Protein AF-F8CLS7-F1 (afdb_monomer)

Sequence (405 aa):
MTRTSPFHPEDAATSAAALHPLRDLAEKLGRELRFEDLRSGAWHARLVTAYVRHHESRRAASVRALHAADTDALIRRASREAALVGASAAGVSTSAAVFTLDTGFVGALAAVPAAGAAMALDTMLRSLIQARMMCDVASAFGLRIDPDDPWDLLHLSALVAGSLSAEDGDREGAGLVGRMLTADSEELERRLGNRLMGEGVLRNILPFAGVLTSSITSWRRTRKLGEASVQYARYRRALDDAFSTVRALDARCVELLIEGAWLLFDADGGLRAEEAVMLTHLLRNSPSAARKRLLERLGEEETPWVERLHEVPEAARDAFLHALEVISAVDLSMSNAEWLLLRKAAAALNRPLRRERVQALVKQFRAQGVVAMAHGDWAEPREERMPPARGNGLDEDVHAAPGAP

Organism: Myxococcus fulvus (strain ATCC BAA-855 / HW-1) (NCBI:txid483219)

Nearest PDB structures (foldseek):
  2h5n-assembly1_C  TM=5.673E-01  e=1.877E-01  Porphyromonas gingivalis

Mean predicted aligned error: 12.18 Å

Solvent-accessible surface area (backbone atoms only — not comparable to full-atom values): 22687 Å² total; per-residue (Å²): 136,84,82,77,75,82,86,55,72,69,60,52,55,54,49,53,63,68,41,46,68,51,47,54,50,42,55,52,48,59,70,72,50,49,72,66,33,62,73,49,3,47,48,47,51,54,51,44,35,54,48,42,40,53,52,61,75,65,58,64,91,75,85,60,80,42,45,47,73,54,50,56,52,45,30,52,51,37,16,50,52,29,20,50,51,24,37,54,57,43,54,54,48,55,54,50,54,55,51,31,69,76,48,44,74,68,33,43,66,57,45,52,60,54,51,50,51,52,49,50,50,44,49,45,42,40,52,49,43,48,45,50,42,46,51,54,40,28,42,31,60,68,49,82,76,51,45,93,58,50,57,67,63,53,52,44,50,26,35,70,72,54,71,49,71,69,68,96,85,54,68,57,44,47,56,43,33,52,45,65,72,69,47,57,62,68,60,52,34,14,52,40,26,37,47,56,50,50,52,51,52,60,53,64,69,46,88,86,62,34,53,68,50,39,16,52,50,37,22,53,52,42,36,53,47,38,55,43,41,50,51,31,35,35,46,53,48,48,48,53,56,33,48,50,58,31,37,74,69,40,61,74,53,48,60,61,46,53,54,48,50,48,55,48,54,41,44,86,73,56,55,50,60,38,54,39,46,49,54,36,50,56,42,70,76,38,59,72,72,56,33,53,55,49,60,75,50,52,85,57,68,69,63,72,55,43,62,53,40,62,75,50,52,79,92,38,35,67,47,46,51,48,30,52,43,47,61,54,19,68,75,63,54,71,55,72,51,37,51,53,52,51,52,50,44,24,56,47,50,73,44,93,81,56,71,66,58,37,52,49,48,21,50,36,35,68,63,47,46,41,74,77,79,75,84,79,80,89,73,76,78,81,74,76,82,71,77,82,81,83,81,79,83,77,88,80,90,81,90,82,85,84,81,86,134

Radius of gyration: 29.49 Å; Cα contacts (8 Å, |Δi|>4): 423; chains: 1; bounding box: 58×65×138 Å

Foldseek 3Di:
DDDDDDDDVVLVVVLVVVLVVLLVLLVVLLVVDDPVCLQQLVSLVVLLLVLLVVLVVPDDPDLDQAWPVVLVVLLQSLLQSLLVLLQVLQVLLVVLVVQCVVPDPVSVVVSVVVNLSSLSSSLSSNSSSLSVSLSVLLSNLVHRQDSVPNLLLLLLLCVLLVVQAQDPDDLRLLVSLVCSLVPPSSNSSSSSSNSSSVVSVVQSVPNPPGNVVSSVVSSVSSSSSSVLSLLLSLLCSLLVVLLVLLVVVPVVCLLLLLLLLLCLQCLVPDHDSSSSSSSSVSLNPDDPVSSVVSSVCRPPDLVVSLQCLLVRDLVNLVSSLVSLLSSQLSVLDHDPRSVVSSVSNCVSSVHDDDPVVSNVSSVCCNTRVYPDPPPDPPDDDPPPPDDDDDDDDDDDDDDDDDDDD

Structure (mmCIF, N/CA/C/O backbone):
data_AF-F8CLS7-F1
#
_entry.id   AF-F8CLS7-F1
#
loop_
_atom_site.group_PDB
_atom_site.id
_atom_site.type_symbol
_atom_site.label_atom_id
_atom_site.label_alt_id
_atom_site.label_comp_id
_atom_site.label_asym_id
_atom_site.label_entity_id
_atom_site.label_seq_id
_atom_site.pdbx_PDB_ins_code
_atom_site.Cartn_x
_atom_site.Cartn_y
_atom_site.Cartn_z
_atom_site.occupancy
_atom_site.B_iso_or_equiv
_atom_site.auth_seq_id
_atom_site.auth_comp_id
_atom_site.auth_asym_id
_atom_site.auth_atom_id
_atom_site.pdbx_PDB_model_num
ATOM 1 N N . MET A 1 1 ? -16.552 27.453 3.491 1.00 29.59 1 MET A N 1
ATOM 2 C CA . MET A 1 1 ? -17.742 27.010 4.252 1.00 29.59 1 MET A CA 1
ATOM 3 C C . MET A 1 1 ? -18.315 25.769 3.579 1.00 29.59 1 MET A C 1
ATOM 5 O O . MET A 1 1 ? -19.007 25.887 2.578 1.00 29.59 1 MET A O 1
ATOM 9 N N . THR A 1 2 ? -17.954 24.574 4.044 1.00 33.25 2 THR A N 1
ATOM 10 C CA . THR A 1 2 ? -18.451 23.302 3.499 1.00 33.25 2 THR A CA 1
ATOM 11 C C . THR A 1 2 ? -19.786 22.948 4.152 1.00 33.25 2 THR A C 1
ATOM 13 O O . THR A 1 2 ? -19.868 22.753 5.361 1.00 33.25 2 THR A O 1
ATOM 16 N N . ARG A 1 3 ? -20.844 22.905 3.338 1.00 27.98 3 ARG A N 1
ATOM 17 C CA . ARG A 1 3 ? -22.209 22.513 3.712 1.00 27.98 3 ARG A CA 1
ATOM 18 C C . ARG A 1 3 ? -22.198 21.030 4.113 1.00 27.98 3 ARG A C 1
ATOM 20 O O . ARG A 1 3 ? -22.124 20.158 3.251 1.00 27.98 3 ARG A O 1
ATOM 27 N N . THR A 1 4 ? -22.233 20.729 5.406 1.00 34.50 4 THR A N 1
ATOM 28 C CA . THR A 1 4 ? -22.553 19.385 5.899 1.00 34.50 4 THR A CA 1
ATOM 29 C C . THR A 1 4 ? -24.012 19.100 5.549 1.00 34.50 4 THR A C 1
ATOM 31 O O . THR A 1 4 ? -24.908 19.756 6.075 1.00 34.50 4 THR A O 1
ATOM 34 N N . SER A 1 5 ? -24.257 18.182 4.606 1.00 37.06 5 SER A N 1
ATOM 35 C CA . SER A 1 5 ? -25.622 17.717 4.320 1.00 37.06 5 SER A CA 1
ATOM 36 C C . SER A 1 5 ? -26.227 17.080 5.576 1.00 37.06 5 SER A C 1
ATOM 38 O O . SER A 1 5 ? -25.505 16.372 6.285 1.00 37.06 5 SER A O 1
ATOM 40 N N . PRO A 1 6 ? -27.516 17.327 5.866 1.00 39.22 6 PRO A N 1
ATOM 41 C CA . PRO A 1 6 ? -28.187 16.748 7.020 1.00 39.22 6 PRO A CA 1
ATOM 42 C C . PRO A 1 6 ? -28.269 15.224 6.874 1.00 39.22 6 PRO A C 1
ATOM 44 O O . PRO A 1 6 ? -28.527 14.692 5.798 1.00 39.22 6 PRO A O 1
ATOM 47 N N . PHE A 1 7 ? -27.990 14.537 7.975 1.00 44.88 7 PHE A N 1
ATOM 48 C CA . PHE A 1 7 ? -27.962 13.085 8.090 1.00 44.88 7 PHE A CA 1
ATOM 49 C C . PHE A 1 7 ? -29.397 12.530 7.993 1.00 44.88 7 PHE A C 1
ATOM 51 O O . PHE A 1 7 ? -30.227 12.859 8.839 1.00 44.88 7 PHE A O 1
ATOM 58 N N . HIS A 1 8 ? -29.715 11.739 6.960 1.00 44.75 8 HIS A N 1
ATOM 59 C CA . HIS A 1 8 ? -31.059 11.179 6.762 1.00 44.75 8 HIS A CA 1
ATOM 60 C C . HIS A 1 8 ? -31.256 9.904 7.617 1.00 44.75 8 HIS A C 1
ATOM 62 O O . HIS A 1 8 ? -30.349 9.075 7.691 1.00 44.75 8 HIS A O 1
ATOM 68 N N . PRO A 1 9 ? -32.426 9.689 8.247 1.00 45.16 9 PRO A N 1
ATOM 69 C CA . PRO A 1 9 ? -32.680 8.527 9.113 1.00 45.16 9 PRO A CA 1
ATOM 70 C C . PRO A 1 9 ? -32.586 7.158 8.410 1.00 45.16 9 PRO A C 1
ATOM 72 O O . PRO A 1 9 ? -32.221 6.171 9.048 1.00 45.16 9 PRO A O 1
ATOM 75 N N . GLU A 1 10 ? -32.842 7.080 7.102 1.00 48.84 10 GLU A N 1
ATOM 76 C CA . GLU A 1 10 ? -32.701 5.838 6.317 1.00 48.84 10 GLU A CA 1
ATOM 77 C C . GLU A 1 10 ? -31.232 5.402 6.146 1.00 48.84 10 GLU A C 1
ATOM 79 O O . GLU A 1 10 ? -30.917 4.205 6.177 1.00 48.84 10 GLU A O 1
ATOM 84 N N . ASP A 1 11 ? -30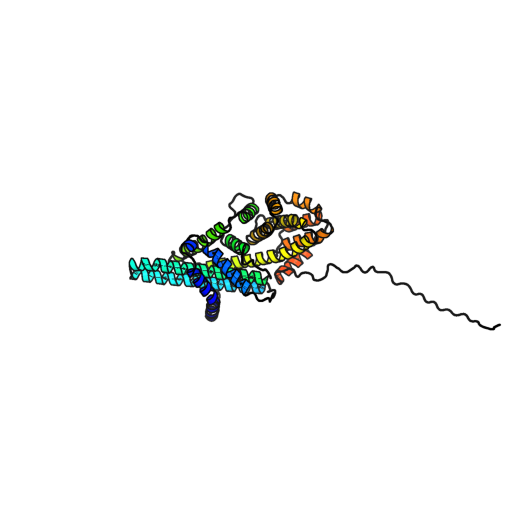.305 6.366 6.070 1.00 52.47 11 ASP A N 1
ATOM 85 C CA . ASP A 1 11 ? -28.862 6.099 6.033 1.00 52.47 11 ASP A CA 1
ATOM 86 C C . ASP A 1 11 ? -28.371 5.507 7.366 1.00 52.47 11 ASP A C 1
ATOM 88 O O . ASP A 1 11 ? -27.455 4.677 7.392 1.00 52.47 11 ASP A O 1
ATOM 92 N N . ALA A 1 12 ? -28.999 5.899 8.480 1.00 54.16 12 ALA A N 1
ATOM 93 C CA . ALA A 1 12 ? -28.678 5.408 9.817 1.00 54.16 12 ALA A CA 1
ATOM 94 C C . ALA A 1 12 ? -29.061 3.929 9.989 1.00 54.16 12 ALA A C 1
ATOM 96 O O . ALA A 1 12 ? -28.253 3.133 10.468 1.00 54.16 12 ALA A O 1
ATOM 97 N N . ALA A 1 13 ? -30.267 3.552 9.551 1.00 54.28 13 ALA A N 1
ATOM 98 C CA . ALA A 1 13 ? -30.769 2.180 9.641 1.00 54.28 13 ALA A CA 1
ATOM 99 C C . ALA A 1 13 ? -29.947 1.205 8.779 1.00 54.28 13 ALA A C 1
ATOM 101 O O . ALA A 1 13 ? -29.557 0.131 9.241 1.00 54.28 13 ALA A O 1
ATOM 102 N N . THR A 1 14 ? -29.601 1.617 7.556 1.00 59.72 14 THR A N 1
ATOM 103 C CA . THR A 1 14 ? -28.758 0.829 6.642 1.00 59.72 14 THR A CA 1
ATOM 104 C C . THR A 1 14 ? -27.340 0.647 7.194 1.00 59.72 14 THR A C 1
ATOM 106 O O . THR A 1 14 ? -26.771 -0.446 7.130 1.00 59.72 14 THR A O 1
ATOM 109 N N . SER A 1 15 ? -26.776 1.698 7.798 1.00 63.31 15 SER A N 1
ATOM 110 C CA . SER A 1 15 ? -25.458 1.637 8.439 1.00 63.31 15 SER A CA 1
ATOM 111 C C . SER A 1 15 ? -25.466 0.731 9.676 1.00 63.31 15 SER A C 1
ATOM 113 O O . SER A 1 15 ? -24.534 -0.044 9.868 1.00 63.31 15 SER A O 1
ATOM 115 N N . ALA A 1 16 ? -26.528 0.757 10.486 1.00 65.00 16 ALA A N 1
ATOM 116 C CA . ALA A 1 16 ? -26.654 -0.105 11.662 1.00 65.00 16 ALA A CA 1
ATOM 117 C C . ALA A 1 16 ? -26.707 -1.599 11.290 1.00 65.00 16 ALA A C 1
ATOM 119 O O . ALA A 1 16 ? -26.004 -2.408 11.896 1.00 65.00 16 ALA A O 1
ATOM 120 N N . ALA A 1 17 ? -27.470 -1.961 10.253 1.00 69.19 17 ALA A N 1
ATOM 121 C CA . ALA A 1 17 ? -27.524 -3.335 9.750 1.00 69.19 17 ALA A CA 1
ATOM 122 C C . ALA A 1 17 ? -26.163 -3.807 9.202 1.00 69.19 17 ALA A C 1
ATOM 124 O O . ALA A 1 17 ? -25.747 -4.937 9.453 1.00 69.19 17 ALA A O 1
ATOM 125 N N . ALA A 1 18 ? -25.432 -2.928 8.508 1.00 71.94 18 ALA A N 1
ATOM 126 C CA . ALA A 1 18 ? -24.097 -3.224 7.990 1.00 71.94 18 ALA A CA 1
ATOM 127 C C . ALA A 1 18 ? -23.032 -3.423 9.081 1.00 71.94 18 ALA A C 1
ATOM 129 O O . ALA A 1 18 ? -22.062 -4.150 8.864 1.00 71.94 18 ALA A O 1
ATOM 130 N N . LEU A 1 19 ? -23.199 -2.778 10.238 1.00 79.06 19 LEU A N 1
ATOM 131 C CA . LEU A 1 19 ? -22.275 -2.882 11.364 1.00 79.06 19 LEU A CA 1
ATOM 132 C C . LEU A 1 19 ? -22.518 -4.123 12.226 1.00 79.06 19 LEU A C 1
ATOM 134 O O . LEU A 1 19 ? -21.604 -4.521 12.942 1.00 79.06 19 LEU A O 1
ATOM 138 N N . HIS A 1 20 ? -23.690 -4.763 12.145 1.00 79.31 20 HIS A N 1
ATOM 139 C CA . HIS A 1 20 ? -24.026 -5.924 12.978 1.00 79.31 20 HIS A CA 1
ATOM 140 C C . HIS A 1 20 ? -22.986 -7.057 12.893 1.00 79.31 20 HIS A C 1
ATOM 142 O O . HIS A 1 20 ? -22.510 -7.487 13.942 1.00 79.31 20 HIS A O 1
ATOM 148 N N . PRO A 1 21 ? -22.522 -7.498 11.703 1.00 81.31 21 PRO A N 1
ATOM 149 C CA . PRO A 1 21 ? -21.512 -8.555 11.626 1.00 81.31 21 PRO A CA 1
ATOM 150 C C . PRO A 1 21 ? -20.154 -8.131 12.202 1.00 81.31 21 PRO A C 1
ATOM 152 O O . PRO A 1 21 ? -19.439 -8.954 12.770 1.00 81.31 21 PRO A O 1
ATOM 155 N N . LEU A 1 22 ? -19.789 -6.849 12.060 1.00 81.69 22 LEU A N 1
ATOM 156 C CA . LEU A 1 22 ? -18.549 -6.311 12.629 1.00 81.69 22 LEU A CA 1
ATOM 157 C C . LEU A 1 22 ? -18.644 -6.205 14.149 1.00 81.69 22 LEU A C 1
ATOM 159 O O . LEU A 1 22 ? -17.682 -6.512 14.845 1.00 81.69 22 LEU A O 1
ATOM 163 N N . ARG A 1 23 ? -19.810 -5.817 14.665 1.00 82.56 23 ARG A N 1
ATOM 164 C CA . ARG A 1 23 ? -20.089 -5.780 16.096 1.00 82.56 23 ARG A CA 1
ATOM 165 C C . ARG A 1 23 ? -20.021 -7.176 16.701 1.00 82.56 23 ARG A C 1
ATOM 167 O O . ARG A 1 23 ? -19.316 -7.351 17.686 1.00 82.56 23 ARG A O 1
ATOM 174 N N . ASP A 1 24 ? -20.648 -8.170 16.077 1.00 82.25 24 ASP A N 1
ATOM 175 C CA . ASP A 1 24 ? -20.566 -9.562 16.533 1.00 82.25 24 ASP A CA 1
ATOM 176 C C . ASP A 1 24 ? -19.117 -10.062 16.562 1.00 82.25 24 ASP A C 1
ATOM 178 O O . ASP A 1 24 ? -18.719 -10.765 17.490 1.00 82.25 24 ASP A O 1
ATOM 182 N N . LEU A 1 25 ? -18.315 -9.706 15.551 1.00 80.19 25 LEU A N 1
ATOM 183 C CA . LEU A 1 25 ? -16.897 -10.059 15.500 1.00 80.19 25 LEU A CA 1
ATOM 184 C C . LEU A 1 25 ? -16.101 -9.360 16.610 1.00 80.19 25 LEU A C 1
ATOM 186 O O . LEU A 1 25 ? -15.316 -10.017 17.288 1.00 80.19 25 LEU A O 1
ATOM 190 N N . ALA A 1 26 ? -16.333 -8.064 16.831 1.00 82.00 26 ALA A N 1
ATOM 191 C CA . ALA A 1 26 ? -15.703 -7.306 17.908 1.00 82.00 26 ALA A CA 1
ATOM 192 C C . ALA A 1 26 ? -16.087 -7.854 19.292 1.00 82.00 26 ALA A C 1
ATOM 194 O O . ALA A 1 26 ? -15.228 -7.993 20.153 1.00 82.00 26 ALA A O 1
ATOM 195 N N . GLU A 1 27 ? -17.350 -8.227 19.503 1.00 81.69 27 GLU A N 1
ATOM 196 C CA . GLU A 1 27 ? -17.834 -8.804 20.761 1.00 81.69 27 GLU A CA 1
ATOM 197 C C . GLU A 1 27 ? -17.327 -10.233 20.992 1.00 81.69 27 GLU A C 1
ATOM 199 O O . GLU A 1 27 ? -17.084 -10.624 22.135 1.00 81.69 27 GLU A O 1
ATOM 204 N N . LYS A 1 28 ? -17.178 -11.042 19.935 1.00 82.19 28 LYS A N 1
ATOM 205 C CA . LYS A 1 28 ? -16.541 -12.366 20.027 1.00 82.19 28 LYS A CA 1
ATOM 206 C C . LYS A 1 28 ? -15.068 -12.225 20.384 1.00 82.19 28 LYS A C 1
ATOM 208 O O . LYS A 1 28 ? -14.627 -12.819 21.362 1.00 82.19 28 LYS A O 1
ATOM 213 N N . LEU A 1 29 ? -14.338 -11.376 19.661 1.00 76.56 29 LEU A N 1
ATOM 214 C CA . LEU A 1 29 ? -12.919 -11.169 19.923 1.00 76.56 29 LEU A CA 1
ATOM 215 C C . LEU A 1 29 ? -12.690 -10.511 21.290 1.00 76.56 29 LEU A C 1
ATOM 217 O O . LEU A 1 29 ? -11.795 -10.915 22.016 1.00 76.56 29 LEU A O 1
ATOM 221 N N . GLY A 1 30 ? -13.537 -9.563 21.696 1.00 75.88 30 GLY A N 1
ATOM 222 C CA . GLY A 1 30 ? -13.489 -8.942 23.020 1.00 75.88 30 GLY A CA 1
ATOM 223 C C . GLY A 1 30 ? -13.691 -9.935 24.171 1.00 75.88 30 GLY A C 1
ATOM 224 O O . GLY A 1 30 ? -13.138 -9.727 25.245 1.00 75.88 30 GLY A O 1
ATOM 225 N N . ARG A 1 31 ? -14.428 -11.033 23.946 1.00 78.69 31 ARG A N 1
ATOM 226 C CA . ARG A 1 31 ? -14.569 -12.139 24.911 1.00 78.69 31 ARG A CA 1
ATOM 227 C C . ARG A 1 31 ? -13.357 -13.072 24.944 1.00 78.69 31 ARG A C 1
ATOM 229 O O . ARG A 1 31 ? -13.105 -13.691 25.972 1.00 78.69 31 ARG A O 1
ATOM 236 N N . GLU A 1 32 ? -12.634 -13.190 23.834 1.00 76.88 32 GLU A N 1
ATOM 237 C CA . GLU A 1 32 ? -11.440 -14.037 23.703 1.00 76.88 32 GLU A CA 1
ATOM 238 C C . GLU A 1 32 ? -10.139 -13.319 24.100 1.00 76.88 32 GLU A C 1
ATOM 240 O O . GLU A 1 32 ? -9.154 -13.967 24.459 1.00 76.88 32 GLU A O 1
ATOM 245 N N . LEU A 1 33 ? -10.116 -11.987 24.024 1.00 71.69 33 LEU A N 1
ATOM 246 C CA . LEU A 1 33 ? -8.969 -11.163 24.388 1.00 71.69 33 LEU A CA 1
ATOM 247 C C . LEU A 1 33 ? -8.811 -11.101 25.906 1.00 71.69 33 LEU A C 1
ATOM 249 O O . LEU A 1 33 ? -9.742 -10.774 26.643 1.00 71.69 33 LEU A O 1
ATOM 253 N N . ARG A 1 34 ? -7.592 -11.360 26.381 1.00 74.19 34 ARG A N 1
ATOM 254 C CA . ARG A 1 34 ? -7.255 -11.152 27.790 1.00 74.19 34 ARG A CA 1
ATOM 255 C C . ARG A 1 34 ? -7.067 -9.662 28.057 1.00 74.19 34 ARG A C 1
ATOM 257 O O . ARG A 1 34 ? -6.680 -8.898 27.173 1.00 74.19 34 ARG A O 1
ATOM 264 N N . PHE A 1 35 ? -7.247 -9.244 29.308 1.00 69.69 35 PHE A N 1
ATOM 265 C CA . PHE A 1 35 ? -6.921 -7.874 29.724 1.00 69.69 35 PHE A CA 1
ATOM 266 C C . PHE A 1 35 ? -5.452 -7.511 29.418 1.00 69.69 35 PHE A C 1
ATOM 268 O O . PHE A 1 35 ? -5.134 -6.370 29.088 1.00 69.69 35 PHE A O 1
ATOM 275 N N . GLU A 1 36 ? -4.559 -8.503 29.444 1.00 70.69 36 GLU A N 1
ATOM 276 C CA . GLU A 1 36 ? -3.154 -8.376 29.040 1.00 70.69 36 GLU A CA 1
ATOM 277 C C . GLU A 1 36 ? -2.982 -8.031 27.550 1.00 70.69 36 GLU A C 1
ATOM 279 O O . GLU A 1 36 ? -2.102 -7.240 27.208 1.00 70.69 36 GLU A O 1
ATOM 284 N N . ASP A 1 37 ? -3.836 -8.553 26.664 1.00 72.88 37 ASP A N 1
ATOM 285 C CA . ASP A 1 37 ? -3.813 -8.261 25.222 1.00 72.88 37 ASP A CA 1
ATOM 286 C C . ASP A 1 37 ? -4.276 -6.825 24.934 1.00 72.88 37 ASP A C 1
ATOM 288 O O . ASP A 1 37 ? -3.726 -6.132 24.075 1.00 72.88 37 ASP A O 1
ATOM 292 N N . LEU A 1 38 ? -5.268 -6.354 25.698 1.00 73.62 38 LEU A N 1
ATOM 293 C CA . LEU A 1 38 ? -5.745 -4.971 25.647 1.00 73.62 38 LEU A CA 1
ATOM 294 C C . LEU A 1 38 ? -4.673 -3.995 26.130 1.00 73.62 38 LEU A C 1
ATOM 296 O O . LEU A 1 38 ? -4.402 -3.001 25.461 1.00 73.62 38 LEU A O 1
ATOM 300 N N . ARG A 1 39 ? -4.036 -4.303 27.267 1.00 73.56 39 ARG A N 1
ATOM 301 C CA . ARG A 1 39 ? -2.974 -3.474 27.857 1.00 73.56 39 ARG A CA 1
ATOM 302 C C . ARG A 1 39 ? -1.704 -3.458 27.013 1.00 73.56 39 ARG A C 1
ATOM 304 O O . ARG A 1 39 ? -0.942 -2.500 27.074 1.00 73.56 39 ARG A O 1
ATOM 311 N N . SER A 1 40 ? -1.436 -4.546 26.300 1.00 77.00 40 SER A N 1
ATOM 312 C CA . SER A 1 40 ? -0.236 -4.669 25.484 1.00 77.00 40 SER A CA 1
ATOM 313 C C . SER A 1 40 ? -0.381 -4.095 24.081 1.00 77.00 40 SER A C 1
ATOM 315 O O . SER A 1 40 ? 0.643 -3.811 23.469 1.00 77.00 40 SER A O 1
ATOM 317 N N . GLY A 1 41 ? -1.607 -3.924 23.580 1.00 80.25 41 GLY A N 1
ATOM 318 C CA . GLY A 1 41 ? -1.879 -3.396 22.243 1.00 80.25 41 GLY A CA 1
ATOM 319 C C . GLY A 1 41 ? -1.916 -4.461 21.144 1.00 80.25 41 GLY A C 1
ATOM 320 O O . GLY A 1 41 ? -2.311 -4.158 20.021 1.00 80.25 41 GLY A O 1
ATOM 321 N N . ALA A 1 42 ? -1.598 -5.721 21.463 1.00 83.81 42 ALA A N 1
ATOM 322 C CA . ALA A 1 42 ? -1.617 -6.838 20.511 1.00 83.81 42 ALA A CA 1
ATOM 323 C C . ALA A 1 42 ? -3.022 -7.126 19.938 1.00 83.81 42 ALA A C 1
ATOM 325 O O . ALA A 1 42 ? -3.169 -7.774 18.900 1.00 83.81 42 ALA A O 1
ATOM 326 N N . TRP A 1 43 ? -4.072 -6.620 20.596 1.00 85.88 43 TRP A N 1
ATOM 327 C CA . TRP A 1 43 ? -5.459 -6.753 20.153 1.00 85.88 43 TRP A CA 1
ATOM 328 C C . TRP A 1 43 ? -5.687 -6.238 18.721 1.00 85.88 43 TRP A C 1
ATOM 330 O O . TRP A 1 43 ? -6.484 -6.829 17.995 1.00 85.88 43 TRP A O 1
ATOM 340 N N . HIS A 1 44 ? -4.997 -5.167 18.302 1.00 87.81 44 HIS A N 1
ATOM 341 C CA . HIS A 1 44 ? -5.243 -4.528 17.006 1.00 87.81 44 HIS A CA 1
ATOM 342 C C . HIS A 1 44 ? -4.832 -5.432 15.843 1.00 87.81 44 HIS A C 1
ATOM 344 O O . HIS A 1 44 ? -5.634 -5.688 14.947 1.00 87.81 44 HIS A O 1
ATOM 350 N N . ALA A 1 45 ? -3.608 -5.959 15.879 1.00 86.75 45 ALA A N 1
ATOM 351 C CA . ALA A 1 45 ? -3.126 -6.867 14.847 1.00 86.75 45 ALA A CA 1
ATOM 352 C C . ALA A 1 45 ? -3.956 -8.144 14.782 1.00 86.75 45 ALA A C 1
ATOM 354 O O . ALA A 1 45 ? -4.421 -8.514 13.709 1.00 86.75 45 ALA A O 1
ATOM 355 N N . ARG A 1 46 ? -4.267 -8.753 15.936 1.00 87.31 46 ARG A N 1
ATOM 356 C CA . ARG A 1 46 ? -5.139 -9.938 16.000 1.00 87.31 46 ARG A CA 1
ATOM 357 C C . ARG A 1 46 ? -6.502 -9.687 15.359 1.00 87.31 46 ARG A C 1
ATOM 359 O O . ARG A 1 46 ? -7.003 -10.546 14.637 1.00 87.31 46 ARG A O 1
ATOM 366 N N . LEU A 1 47 ? -7.088 -8.517 15.606 1.00 88.00 47 LEU A N 1
ATOM 367 C CA . LEU A 1 47 ? -8.373 -8.114 15.044 1.00 88.00 47 LEU A CA 1
ATOM 368 C C . LEU A 1 47 ? -8.304 -7.940 13.521 1.00 88.00 47 LEU A C 1
ATOM 370 O O . LEU A 1 47 ? -9.169 -8.457 12.814 1.00 88.00 47 LEU A O 1
ATOM 374 N N . VAL A 1 48 ? -7.272 -7.258 13.016 1.00 88.38 48 VAL A N 1
ATOM 375 C CA . VAL A 1 48 ? -7.050 -7.083 11.573 1.00 88.38 48 VAL A CA 1
ATOM 376 C C . VAL A 1 48 ? -6.818 -8.437 10.902 1.00 88.38 48 VAL A C 1
ATOM 378 O O . VAL A 1 48 ? -7.526 -8.757 9.953 1.00 88.38 48 VAL A O 1
ATOM 381 N N . THR A 1 49 ? -5.921 -9.276 11.423 1.00 89.88 49 THR A N 1
ATOM 382 C CA . THR A 1 49 ? -5.630 -10.614 10.882 1.00 89.88 49 THR A CA 1
ATOM 383 C C . THR A 1 49 ? -6.870 -11.508 10.868 1.00 89.88 49 THR A C 1
ATOM 385 O O . THR A 1 49 ? -7.166 -12.151 9.860 1.00 89.88 49 THR A O 1
ATOM 388 N N . ALA A 1 50 ? -7.654 -11.521 11.953 1.00 87.56 50 ALA A N 1
ATOM 389 C CA . ALA A 1 50 ? -8.909 -12.271 12.007 1.00 87.56 50 ALA A CA 1
ATOM 390 C C . ALA A 1 50 ? -9.909 -11.786 10.945 1.00 87.56 50 ALA A C 1
ATOM 392 O O . ALA A 1 50 ? -10.574 -12.601 10.300 1.00 87.56 50 ALA A O 1
ATOM 393 N N . TYR A 1 51 ? -9.992 -10.471 10.733 1.00 88.81 51 TYR A N 1
ATOM 394 C CA . TYR A 1 51 ? -10.856 -9.899 9.710 1.00 88.81 51 TYR A CA 1
ATOM 395 C C . TYR A 1 51 ? -10.380 -10.222 8.287 1.00 88.81 51 TYR A C 1
ATOM 397 O O . TYR A 1 51 ? -11.197 -10.609 7.457 1.00 88.81 51 TYR A O 1
ATOM 405 N N . VAL A 1 52 ? -9.080 -10.117 7.999 1.00 88.81 52 VAL A N 1
ATOM 406 C CA . VAL A 1 52 ? -8.518 -10.446 6.677 1.00 88.81 52 VAL A CA 1
ATOM 407 C C . VAL A 1 52 ? -8.766 -11.918 6.345 1.00 88.81 52 VAL A C 1
ATOM 409 O O . VAL A 1 52 ? -9.295 -12.216 5.277 1.00 88.81 52 VAL A O 1
ATOM 412 N N . ARG A 1 53 ? -8.501 -12.839 7.285 1.00 88.44 53 ARG A N 1
ATOM 413 C CA . ARG A 1 53 ? -8.844 -14.270 7.143 1.00 88.44 53 ARG A CA 1
ATOM 414 C C . ARG A 1 53 ? -10.315 -14.472 6.808 1.00 88.44 53 ARG A C 1
ATOM 416 O O . ARG A 1 53 ? -10.668 -15.231 5.907 1.00 88.44 53 ARG A O 1
ATOM 423 N N . HIS A 1 54 ? -11.182 -13.776 7.533 1.00 86.44 54 HIS A N 1
ATOM 424 C CA . HIS A 1 54 ? -12.616 -13.836 7.316 1.00 86.44 54 HIS A CA 1
ATOM 425 C C . HIS A 1 54 ? -13.027 -13.314 5.931 1.00 86.44 54 HIS A C 1
ATOM 427 O O . HIS A 1 54 ? -13.847 -13.945 5.261 1.00 86.44 54 HIS A O 1
ATOM 433 N N . HIS A 1 55 ? -12.451 -12.195 5.494 1.00 85.50 55 HIS A N 1
ATOM 434 C CA . HIS A 1 55 ? -12.706 -11.579 4.194 1.00 85.50 55 HIS A CA 1
ATOM 435 C C . HIS A 1 55 ? -12.250 -12.483 3.044 1.00 85.50 55 HIS A C 1
ATOM 437 O O . HIS A 1 55 ? -13.068 -12.845 2.198 1.00 85.50 55 HIS A O 1
ATOM 443 N N . GLU A 1 56 ? -11.003 -12.956 3.080 1.00 85.19 56 GLU A N 1
ATOM 444 C CA . GLU A 1 56 ? -10.439 -13.835 2.049 1.00 85.19 56 GLU A CA 1
ATOM 445 C C . GLU A 1 56 ? -11.180 -15.181 1.972 1.00 85.19 56 GLU A C 1
ATOM 447 O O . GLU A 1 56 ? -11.426 -15.679 0.876 1.00 85.19 56 GLU A O 1
ATOM 452 N N . SER A 1 57 ? -11.652 -15.738 3.099 1.00 83.44 57 SER A N 1
ATOM 453 C CA . SER A 1 57 ? -12.464 -16.973 3.094 1.00 83.44 57 SER A CA 1
ATOM 454 C C . SER A 1 57 ? -13.816 -16.827 2.383 1.00 83.44 57 SER A C 1
ATOM 456 O O . SER A 1 57 ? -14.382 -17.807 1.898 1.00 83.44 57 SER A O 1
ATOM 458 N N . ARG A 1 58 ? -14.354 -15.603 2.332 1.00 78.00 58 ARG A N 1
ATOM 459 C CA . ARG A 1 58 ? -15.651 -15.273 1.721 1.00 78.00 58 ARG A CA 1
ATOM 460 C C . ARG A 1 58 ? -15.521 -14.678 0.333 1.00 78.00 58 ARG A C 1
ATOM 462 O O . ARG A 1 58 ? -16.536 -14.404 -0.312 1.00 78.00 58 ARG A O 1
ATOM 469 N N . ARG A 1 59 ? -14.293 -14.477 -0.133 1.00 70.31 59 ARG A N 1
ATOM 470 C CA . ARG A 1 59 ? -14.016 -13.963 -1.461 1.00 70.31 59 ARG A CA 1
ATOM 471 C C . ARG A 1 59 ? -14.408 -15.018 -2.495 1.00 70.31 59 ARG A C 1
ATOM 473 O O . ARG A 1 59 ? -13.627 -15.893 -2.854 1.00 70.31 59 ARG A O 1
ATOM 480 N N . ALA A 1 60 ? -15.651 -14.944 -2.970 1.00 54.28 60 ALA A N 1
ATOM 481 C CA . ALA A 1 60 ? -16.087 -15.685 -4.146 1.00 54.28 60 ALA A CA 1
ATOM 482 C C . ALA A 1 60 ? -15.228 -15.258 -5.349 1.00 54.28 60 ALA A C 1
ATOM 484 O O . ALA A 1 60 ? -14.857 -14.090 -5.461 1.00 54.28 60 ALA A O 1
ATOM 485 N N . ALA A 1 61 ? -14.927 -16.192 -6.252 1.00 47.16 61 ALA A N 1
ATOM 486 C CA . ALA A 1 61 ? -14.022 -16.044 -7.400 1.00 47.16 61 ALA A CA 1
ATOM 487 C C . ALA A 1 61 ? -14.397 -14.952 -8.438 1.00 47.16 61 ALA A C 1
ATOM 489 O O . ALA A 1 61 ? -13.860 -14.936 -9.544 1.00 47.16 61 ALA A O 1
ATOM 490 N N . SER A 1 62 ? -15.306 -14.026 -8.127 1.00 43.84 62 SER A N 1
ATOM 491 C CA . SER A 1 62 ? -15.650 -12.904 -8.994 1.00 43.84 62 SER A CA 1
ATOM 492 C C . SER A 1 62 ? -14.624 -11.780 -8.848 1.00 43.84 62 SER A C 1
ATOM 494 O O . SER A 1 62 ? -14.798 -10.837 -8.073 1.00 43.84 62 SER A O 1
ATOM 496 N N . VAL A 1 63 ? -13.553 -11.869 -9.634 1.00 48.19 63 VAL A N 1
ATOM 497 C CA . VAL A 1 63 ? -12.686 -10.730 -9.944 1.00 48.19 63 VAL A CA 1
ATOM 498 C C . VAL A 1 63 ? -13.476 -9.799 -10.859 1.00 48.19 63 VAL A C 1
ATOM 500 O O . VAL A 1 63 ? -13.420 -9.902 -12.081 1.00 48.19 63 VAL A O 1
ATOM 503 N N . ARG A 1 64 ? -14.277 -8.910 -10.277 1.00 49.53 64 ARG A N 1
ATOM 504 C CA . ARG A 1 64 ? -14.820 -7.776 -11.018 1.00 49.53 64 ARG A CA 1
ATOM 505 C C . ARG A 1 64 ? -13.947 -6.579 -10.682 1.00 49.53 64 ARG A C 1
ATOM 507 O O . ARG A 1 64 ? -14.004 -6.086 -9.561 1.00 49.53 64 ARG A O 1
ATOM 514 N N . ALA A 1 65 ? -13.111 -6.172 -11.637 1.00 51.41 65 ALA A N 1
ATOM 515 C CA . ALA A 1 65 ? -12.350 -4.934 -11.542 1.00 51.41 65 ALA A CA 1
ATOM 516 C C . ALA A 1 65 ? -13.347 -3.792 -11.307 1.00 51.41 65 ALA A C 1
ATOM 518 O O . ALA A 1 65 ? -14.225 -3.548 -12.137 1.00 51.41 65 ALA A O 1
ATOM 519 N N . LEU A 1 66 ? -13.277 -3.179 -10.131 1.00 54.94 66 LEU A N 1
ATOM 520 C CA . LEU A 1 66 ? -14.129 -2.054 -9.773 1.00 54.94 66 LEU A CA 1
ATOM 521 C C . LEU A 1 66 ? -13.415 -0.766 -10.187 1.00 54.94 66 LEU A C 1
ATOM 523 O O . LEU A 1 66 ? -12.193 -0.651 -10.088 1.00 54.94 66 LEU A O 1
ATOM 527 N N . HIS A 1 67 ? -14.180 0.193 -10.698 1.00 59.94 67 HIS A N 1
ATOM 528 C CA . HIS A 1 67 ? -13.654 1.462 -11.184 1.00 59.94 67 HIS A CA 1
ATOM 529 C C . HIS A 1 67 ? -13.193 2.340 -10.012 1.00 59.94 67 HIS A C 1
ATOM 531 O O . HIS A 1 67 ? -13.668 2.203 -8.886 1.00 59.94 67 HIS A O 1
ATOM 537 N N . ALA A 1 68 ? -12.334 3.332 -10.272 1.00 58.34 68 ALA A N 1
ATOM 538 C CA . ALA A 1 68 ? -11.905 4.294 -9.249 1.00 58.34 68 ALA A CA 1
ATOM 539 C C . ALA A 1 68 ? -13.090 4.972 -8.515 1.00 58.34 68 ALA A C 1
ATOM 541 O O . ALA A 1 68 ? -13.004 5.236 -7.316 1.00 58.34 68 ALA A O 1
ATOM 542 N N . ALA A 1 69 ? -14.224 5.177 -9.200 1.00 61.69 69 ALA A N 1
ATOM 543 C CA . ALA A 1 69 ? -15.464 5.700 -8.615 1.00 61.69 69 ALA A CA 1
ATOM 544 C C . ALA A 1 69 ? -16.044 4.817 -7.488 1.00 61.69 69 ALA A C 1
ATOM 546 O O . ALA A 1 69 ? -16.645 5.338 -6.544 1.00 61.69 69 ALA A O 1
ATOM 547 N N . ASP A 1 70 ? -15.823 3.503 -7.546 1.00 78.44 70 ASP A N 1
ATOM 548 C CA . ASP A 1 70 ? -16.308 2.555 -6.544 1.00 78.44 70 ASP A CA 1
ATOM 549 C C . ASP A 1 70 ? -15.502 2.678 -5.240 1.00 78.44 70 ASP A C 1
ATOM 551 O O . ASP A 1 70 ? -16.062 2.595 -4.145 1.00 78.44 70 ASP A O 1
ATOM 555 N N . THR A 1 71 ? -14.204 2.990 -5.330 1.00 83.75 71 THR A N 1
ATOM 556 C CA . THR A 1 71 ? -13.343 3.157 -4.145 1.00 83.75 71 THR A CA 1
ATOM 557 C C . THR A 1 71 ? -13.703 4.386 -3.307 1.00 83.75 71 THR A C 1
ATOM 559 O O . THR A 1 71 ? -13.726 4.312 -2.081 1.00 83.75 71 THR A O 1
ATOM 562 N N . ASP A 1 72 ? -14.100 5.497 -3.931 1.00 86.25 72 ASP A N 1
ATOM 563 C CA . ASP A 1 72 ? -14.558 6.696 -3.214 1.00 86.25 72 ASP A CA 1
ATOM 564 C C . ASP A 1 72 ? -15.889 6.441 -2.474 1.00 86.25 72 ASP A C 1
ATOM 566 O O . ASP A 1 72 ? -16.107 6.921 -1.357 1.00 86.25 72 ASP A O 1
ATOM 570 N N . ALA A 1 73 ? -16.772 5.604 -3.033 1.00 87.06 73 ALA A N 1
ATOM 571 C CA . ALA A 1 73 ? -17.973 5.156 -2.329 1.00 87.06 73 ALA A CA 1
ATOM 572 C C . ALA A 1 73 ? -17.637 4.296 -1.095 1.00 87.06 73 ALA A C 1
ATOM 574 O O . ALA A 1 73 ? -18.236 4.510 -0.035 1.00 87.06 73 ALA A O 1
ATOM 575 N N . LEU A 1 74 ? -16.653 3.392 -1.200 1.00 89.38 74 LEU A N 1
ATOM 576 C CA . LEU A 1 74 ? -16.157 2.592 -0.072 1.00 89.38 74 LEU A CA 1
ATOM 577 C C . LEU A 1 74 ? -15.589 3.482 1.044 1.00 89.38 74 LEU A C 1
ATOM 579 O O . LEU A 1 74 ? -15.995 3.347 2.201 1.00 89.38 74 LEU A O 1
ATOM 583 N N . ILE A 1 75 ? -14.726 4.444 0.698 1.00 90.25 75 ILE A N 1
ATOM 584 C CA . ILE A 1 75 ? -14.117 5.374 1.663 1.00 90.25 75 ILE A CA 1
ATOM 585 C C . ILE A 1 75 ? -15.187 6.227 2.341 1.00 90.25 75 ILE A C 1
ATOM 587 O O . ILE A 1 75 ? -15.186 6.374 3.567 1.00 90.25 75 ILE A O 1
ATOM 591 N N . ARG A 1 76 ? -16.135 6.787 1.575 1.00 89.12 76 ARG A N 1
ATOM 592 C CA . ARG A 1 76 ? -17.237 7.578 2.142 1.00 89.12 76 ARG A CA 1
ATOM 593 C C . ARG A 1 76 ? -18.082 6.762 3.106 1.00 89.12 76 ARG A C 1
ATOM 595 O O . ARG A 1 76 ? -18.413 7.270 4.176 1.00 89.12 76 ARG A O 1
ATOM 602 N N . ARG A 1 77 ? -18.431 5.527 2.737 1.00 89.94 77 ARG A N 1
ATOM 603 C CA . ARG A 1 77 ? -19.212 4.625 3.588 1.00 89.94 77 ARG A CA 1
ATOM 604 C C . ARG A 1 77 ? -18.474 4.340 4.893 1.00 89.94 77 ARG A C 1
ATOM 606 O O . ARG A 1 77 ? -19.026 4.602 5.957 1.00 89.94 77 ARG A O 1
ATOM 613 N N . ALA A 1 78 ? -17.222 3.899 4.817 1.00 88.81 78 ALA A N 1
ATOM 614 C CA . ALA A 1 78 ? -16.411 3.603 5.995 1.00 88.81 78 ALA A CA 1
ATOM 615 C C . ALA A 1 78 ? -16.214 4.839 6.885 1.00 88.81 78 ALA A C 1
ATOM 617 O O . ALA A 1 78 ? -16.326 4.760 8.104 1.00 88.81 78 ALA A O 1
ATOM 618 N N . SER A 1 79 ? -16.007 6.014 6.285 1.00 88.06 79 SER A N 1
ATOM 619 C CA . SER A 1 79 ? -15.859 7.269 7.030 1.00 88.06 79 SER A CA 1
ATOM 620 C C . SER A 1 79 ? -17.149 7.675 7.752 1.00 88.06 79 SER A C 1
ATOM 622 O O . SER A 1 79 ? -17.085 8.184 8.869 1.00 88.06 79 SER A O 1
ATOM 624 N N . ARG A 1 80 ? -18.323 7.452 7.141 1.00 86.50 80 ARG A N 1
ATOM 625 C CA . ARG A 1 80 ? -19.634 7.678 7.779 1.00 86.50 80 ARG A CA 1
ATOM 626 C C . ARG A 1 80 ? -19.870 6.701 8.926 1.00 86.50 80 ARG A C 1
ATOM 628 O O . ARG A 1 80 ? -20.231 7.133 10.013 1.00 86.50 80 ARG A O 1
ATOM 635 N N . GLU A 1 81 ? -19.615 5.415 8.707 1.00 87.06 81 GLU A N 1
ATOM 636 C CA . GLU A 1 81 ? -19.727 4.389 9.747 1.00 87.06 81 GLU A CA 1
ATOM 637 C C . GLU A 1 81 ? -18.779 4.675 10.925 1.00 87.06 81 GLU A C 1
ATOM 639 O O . GLU A 1 81 ? -19.204 4.664 12.078 1.00 87.06 81 GLU A O 1
ATOM 644 N N . ALA A 1 82 ? -17.523 5.047 10.658 1.00 84.69 82 ALA A N 1
ATOM 645 C CA . ALA A 1 82 ? -16.566 5.431 11.695 1.00 84.69 82 ALA A CA 1
ATOM 646 C C . ALA A 1 82 ? -16.988 6.705 12.447 1.00 84.69 82 ALA A C 1
ATOM 648 O O . ALA A 1 82 ? -16.739 6.818 13.646 1.00 84.69 82 ALA A O 1
ATOM 649 N N . ALA A 1 83 ? -17.640 7.657 11.772 1.00 82.81 83 ALA A N 1
ATOM 650 C CA . ALA A 1 83 ? -18.210 8.838 12.417 1.00 82.81 83 ALA A CA 1
ATOM 651 C C . ALA A 1 83 ? -19.394 8.481 13.330 1.00 82.81 83 ALA A C 1
ATOM 653 O O . ALA A 1 83 ? -19.500 9.047 14.414 1.00 82.81 83 ALA A O 1
ATOM 654 N N . LEU A 1 84 ? -20.240 7.520 12.936 1.00 83.31 84 LEU A N 1
ATOM 655 C CA . LEU A 1 84 ? -21.353 7.034 13.762 1.00 83.31 84 LEU A CA 1
ATOM 656 C C . LEU A 1 84 ? -20.859 6.351 15.038 1.00 83.31 84 LEU A C 1
ATOM 658 O O . LEU A 1 84 ? -21.328 6.682 16.123 1.00 83.31 84 LEU A O 1
ATOM 662 N N . VAL A 1 85 ? -19.856 5.475 14.922 1.00 79.94 85 VAL A N 1
ATOM 663 C CA . VAL A 1 85 ? -19.170 4.874 16.083 1.00 79.94 85 VAL A CA 1
ATOM 664 C C . VAL A 1 85 ? -18.399 5.941 16.884 1.00 79.94 85 VAL A C 1
ATOM 666 O O . VAL A 1 85 ? -18.187 5.839 18.090 1.00 79.94 85 VAL A O 1
ATOM 669 N N . GLY A 1 86 ? -17.969 7.012 16.214 1.00 70.06 86 GLY A N 1
ATOM 670 C CA . GLY A 1 86 ? -17.480 8.266 16.796 1.00 70.06 86 GLY A CA 1
ATOM 671 C C . GLY A 1 86 ? -18.461 8.906 17.777 1.00 70.06 86 GLY A C 1
ATOM 672 O O . GLY A 1 86 ? -18.072 9.299 18.880 1.00 70.06 86 GLY A O 1
ATOM 673 N N . ALA A 1 87 ? -19.719 8.998 17.346 1.00 69.00 87 ALA A N 1
ATOM 674 C CA . ALA A 1 87 ? -20.806 9.667 18.043 1.00 69.00 87 ALA A CA 1
ATOM 675 C C . ALA A 1 87 ? -21.416 8.813 19.167 1.00 69.00 87 ALA A C 1
ATOM 677 O O . ALA A 1 87 ? -21.733 9.360 20.223 1.00 69.00 87 ALA A O 1
ATOM 678 N N . SER A 1 88 ? -21.549 7.491 18.981 1.00 65.94 88 SER A N 1
ATOM 679 C CA . SER A 1 88 ? -22.094 6.580 20.004 1.00 65.94 88 SER A CA 1
ATOM 680 C C . SER A 1 88 ? -21.255 6.567 21.284 1.00 65.94 88 SER A C 1
ATOM 682 O O . SER A 1 88 ? -21.815 6.613 22.380 1.00 65.94 88 SER A O 1
ATOM 684 N N . ALA A 1 89 ? -19.926 6.614 21.144 1.00 55.06 89 ALA A N 1
ATOM 685 C CA . ALA A 1 89 ? -18.976 6.680 22.256 1.00 55.06 89 ALA A CA 1
ATOM 686 C C . ALA A 1 89 ? -19.240 7.868 23.198 1.00 55.06 89 ALA A C 1
ATOM 688 O O . ALA A 1 89 ? -19.165 7.745 24.420 1.00 55.06 89 ALA A O 1
ATOM 689 N N . ALA A 1 90 ? -19.608 9.018 22.624 1.00 49.00 90 ALA A N 1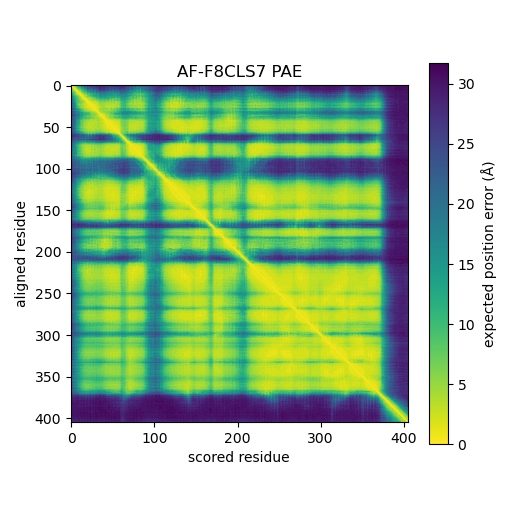
ATOM 690 C CA . ALA A 1 90 ? -19.832 10.248 23.372 1.00 49.00 90 ALA A CA 1
ATOM 691 C C . ALA A 1 90 ? -21.186 10.267 24.116 1.00 49.00 90 ALA A C 1
ATOM 693 O O . ALA A 1 90 ? -21.340 11.000 25.091 1.00 49.00 90 ALA A O 1
ATOM 694 N N . GLY A 1 91 ? -22.160 9.448 23.696 1.00 48.41 91 GLY A N 1
ATOM 695 C CA . GLY A 1 91 ? -23.444 9.299 24.392 1.00 48.41 91 GLY A CA 1
ATOM 696 C C . GLY A 1 91 ? -23.331 8.490 25.689 1.00 48.41 91 GLY A C 1
ATOM 697 O O . GLY A 1 91 ? -23.953 8.838 26.692 1.00 48.41 91 GLY A O 1
ATOM 698 N N . VAL A 1 92 ? -22.480 7.456 25.698 1.00 47.09 92 VAL A N 1
ATOM 699 C CA . VAL A 1 92 ? -22.267 6.579 26.865 1.00 47.09 92 VAL A CA 1
ATOM 700 C C . VAL A 1 92 ? -21.500 7.298 27.982 1.00 47.09 92 VAL A C 1
ATOM 702 O O . VAL A 1 92 ? -21.824 7.131 29.162 1.00 47.09 92 VAL A O 1
ATOM 705 N N . SER A 1 93 ? -20.534 8.160 27.634 1.00 42.25 93 SER A N 1
ATOM 706 C CA . SER A 1 93 ? -19.790 8.971 28.610 1.00 42.25 93 SER A CA 1
ATOM 707 C C . SER A 1 93 ? -20.687 9.940 29.388 1.00 42.25 93 SER A C 1
ATOM 709 O O . SER A 1 93 ? -20.479 10.141 30.584 1.00 42.25 93 SER A O 1
ATOM 711 N N . THR A 1 94 ? -21.722 10.499 28.751 1.00 48.59 94 THR A N 1
ATOM 712 C CA . THR A 1 94 ? -22.652 11.432 29.405 1.00 48.59 94 THR A CA 1
ATOM 713 C C . THR A 1 94 ? -23.599 10.712 30.366 1.00 48.59 94 THR A C 1
ATOM 715 O O . THR A 1 94 ? -23.823 11.201 31.469 1.00 48.59 94 THR A O 1
ATOM 718 N N . SER A 1 95 ? -24.100 9.521 30.020 1.00 40.66 95 SER A N 1
ATOM 719 C CA . SER A 1 95 ? -24.962 8.742 30.922 1.00 40.66 95 SER A CA 1
ATOM 720 C C . SER A 1 95 ? -24.209 8.162 32.124 1.00 40.66 95 SER A C 1
ATOM 722 O O . SER A 1 95 ? -24.741 8.159 33.231 1.00 40.66 95 SER A O 1
ATOM 724 N N . ALA A 1 96 ? -22.963 7.712 31.937 1.00 42.78 96 ALA A N 1
ATOM 725 C CA . ALA A 1 96 ? -22.152 7.162 33.024 1.00 42.78 96 ALA A CA 1
ATOM 726 C C . ALA A 1 96 ? -21.731 8.245 34.030 1.00 42.78 96 ALA A C 1
ATOM 728 O O . ALA A 1 96 ? -21.785 8.009 35.235 1.00 42.78 96 ALA A O 1
ATOM 729 N N . ALA A 1 97 ? -21.381 9.450 33.566 1.00 47.84 97 ALA A N 1
ATOM 730 C CA . ALA A 1 97 ? -21.072 10.582 34.444 1.00 47.84 97 ALA A CA 1
ATOM 731 C C . ALA A 1 97 ? -22.277 10.990 35.313 1.00 47.84 97 ALA A C 1
ATOM 733 O O . ALA A 1 97 ? -22.115 11.237 36.506 1.00 47.84 97 ALA A O 1
ATOM 734 N N . VAL A 1 98 ? -23.486 10.987 34.739 1.00 48.31 98 VAL A N 1
ATOM 735 C CA . VAL A 1 98 ? -24.733 11.273 35.469 1.00 48.31 98 VAL A CA 1
ATOM 736 C C . VAL A 1 98 ? -25.045 10.171 36.488 1.00 48.31 98 VAL A C 1
ATOM 738 O O . VAL A 1 98 ? -25.347 10.475 37.636 1.00 48.31 98 VAL A O 1
ATOM 741 N N . PHE A 1 99 ? -24.875 8.895 36.130 1.00 46.69 99 PHE A N 1
ATOM 742 C CA . PHE A 1 99 ? -25.072 7.782 37.070 1.00 46.69 99 PHE A CA 1
ATOM 743 C C . PHE A 1 99 ? -24.053 7.763 38.218 1.00 46.69 99 PHE A C 1
ATOM 745 O O . PHE A 1 99 ? -24.396 7.396 39.342 1.00 46.69 99 PHE A O 1
ATOM 752 N N . THR A 1 100 ? -22.808 8.166 37.956 1.00 50.53 100 THR A N 1
ATOM 753 C CA . THR A 1 100 ? -21.734 8.194 38.964 1.00 50.53 100 THR A CA 1
ATOM 754 C C . THR A 1 100 ? -21.938 9.319 39.984 1.00 50.53 100 THR A C 1
ATOM 756 O O . THR A 1 100 ? -21.552 9.172 41.143 1.00 50.53 100 THR A O 1
ATOM 759 N N . LEU A 1 101 ? -22.586 10.418 39.581 1.00 49.69 101 LEU A N 1
ATOM 760 C CA . LEU A 1 101 ? -22.984 11.503 40.484 1.00 49.69 101 LEU A CA 1
ATOM 761 C C . LEU A 1 101 ? -24.053 11.057 41.496 1.00 49.69 101 LEU A C 1
ATOM 763 O O . LEU A 1 101 ? -23.975 11.456 42.654 1.00 49.69 101 LEU A O 1
ATOM 767 N N . ASP A 1 102 ? -24.991 10.194 41.090 1.00 48.44 102 ASP A N 1
ATOM 768 C CA . ASP A 1 102 ? -26.108 9.748 41.943 1.00 48.44 102 ASP A CA 1
ATOM 769 C C . ASP A 1 102 ? -25.765 8.580 42.887 1.00 48.44 102 ASP A C 1
ATOM 771 O O . ASP A 1 102 ? -26.416 8.392 43.912 1.00 48.44 102 ASP A O 1
ATOM 775 N N . THR A 1 103 ? -24.749 7.771 42.569 1.00 53.84 103 THR A N 1
ATOM 776 C CA . THR A 1 103 ? -24.480 6.493 43.271 1.00 53.84 103 THR A CA 1
ATOM 777 C C . THR A 1 103 ? -23.216 6.490 44.143 1.00 53.84 103 THR A C 1
ATOM 779 O O . THR A 1 103 ? -22.904 5.488 44.795 1.00 53.84 103 THR A O 1
ATOM 782 N N . GLY A 1 104 ? -22.491 7.610 44.209 1.00 51.66 104 GLY A N 1
ATOM 783 C CA . GLY A 1 104 ? -21.297 7.760 45.047 1.00 51.66 104 GLY A CA 1
ATOM 784 C C . GLY A 1 104 ? -20.130 6.835 44.658 1.00 51.66 104 GLY A C 1
ATOM 785 O O . GLY A 1 104 ? -20.041 6.325 43.541 1.00 51.66 104 GLY A O 1
ATOM 786 N N . PHE A 1 105 ? -19.204 6.605 45.598 1.00 47.50 105 PHE A N 1
ATOM 787 C CA . PHE A 1 105 ? -17.946 5.865 45.378 1.00 47.50 105 PHE A CA 1
ATOM 788 C C . PHE A 1 105 ? -18.141 4.418 44.872 1.00 47.50 105 PHE A C 1
ATOM 790 O O . PHE A 1 105 ? -17.325 3.915 44.101 1.00 47.50 105 PHE A O 1
A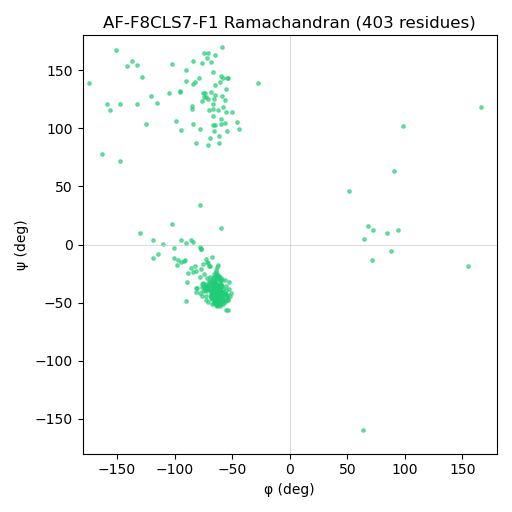TOM 797 N N . VAL A 1 106 ? -19.241 3.755 45.251 1.00 53.12 106 VAL A N 1
ATOM 798 C CA . VAL A 1 106 ? -19.563 2.381 44.814 1.00 53.12 106 VAL A CA 1
ATOM 799 C C . VAL A 1 106 ? -20.019 2.352 43.352 1.00 53.12 106 VAL A C 1
ATOM 801 O O . VAL A 1 106 ? -19.622 1.465 42.598 1.00 53.12 106 VAL A O 1
ATOM 804 N N . GLY A 1 107 ? -20.783 3.359 42.921 1.00 52.12 107 GLY A N 1
ATOM 805 C CA . GLY A 1 107 ? -21.128 3.546 41.514 1.00 52.12 107 GLY A CA 1
ATOM 806 C C . GLY A 1 107 ? -19.915 3.836 40.641 1.00 52.12 107 GLY A C 1
ATOM 807 O O . GLY A 1 107 ? -19.791 3.276 39.556 1.00 52.12 107 GLY A O 1
ATOM 808 N N . ALA A 1 108 ? -18.965 4.626 41.151 1.00 49.84 108 ALA A N 1
ATOM 809 C CA . ALA A 1 108 ? -17.711 4.915 40.457 1.00 49.84 108 ALA A CA 1
ATOM 810 C C . ALA A 1 108 ? -16.856 3.653 40.224 1.00 49.84 108 ALA A C 1
ATOM 812 O O . ALA A 1 108 ? -16.296 3.481 39.141 1.00 49.84 108 ALA A O 1
ATOM 813 N N . LEU A 1 109 ? -16.802 2.734 41.198 1.00 54.00 109 LEU A N 1
ATOM 814 C CA . LEU A 1 109 ? -16.057 1.471 41.090 1.00 54.00 109 LEU A CA 1
ATOM 815 C C . LEU A 1 109 ? -16.608 0.522 40.012 1.00 54.00 109 LEU A C 1
ATOM 817 O O . LEU A 1 109 ? -15.829 -0.186 39.377 1.00 54.00 109 LEU A O 1
ATOM 821 N N . ALA A 1 110 ? -17.923 0.520 39.776 1.00 55.47 110 ALA A N 1
ATOM 822 C CA . ALA A 1 110 ? -18.553 -0.292 38.730 1.00 55.47 110 ALA A CA 1
ATOM 823 C C . ALA A 1 110 ? -18.624 0.425 37.367 1.00 55.47 110 ALA A C 1
ATOM 825 O O . ALA A 1 110 ? -18.523 -0.215 36.318 1.00 55.47 110 ALA A O 1
ATOM 826 N N . ALA A 1 111 ? -18.764 1.754 37.365 1.00 56.12 111 ALA A N 1
ATOM 827 C CA . ALA A 1 111 ? -18.882 2.553 36.148 1.00 56.12 111 ALA A CA 1
ATOM 828 C C . ALA A 1 111 ? -17.568 2.626 35.357 1.00 56.12 111 ALA A C 1
ATOM 830 O O . ALA A 1 111 ? -17.600 2.613 34.127 1.00 56.12 111 ALA A O 1
ATOM 831 N N . VAL A 1 112 ? -16.413 2.657 36.033 1.00 58.88 112 VAL A N 1
ATOM 832 C CA . VAL A 1 112 ? -15.101 2.771 35.370 1.00 58.88 112 VAL A CA 1
ATOM 833 C C . VAL A 1 112 ? -14.778 1.551 34.484 1.00 58.88 112 VAL A C 1
ATOM 835 O O . VAL A 1 112 ? -14.462 1.761 33.309 1.00 58.88 112 VAL A O 1
ATOM 838 N N . PRO A 1 113 ? -14.910 0.287 34.946 1.00 64.62 113 PRO A N 1
ATOM 839 C CA . PRO A 1 113 ? -14.710 -0.883 34.085 1.00 64.62 113 PRO A CA 1
ATOM 840 C C . PRO A 1 113 ? -15.704 -0.960 32.921 1.00 64.62 113 PRO A C 1
ATOM 842 O O . PRO A 1 113 ? -15.312 -1.284 31.801 1.00 64.62 113 PRO A O 1
ATOM 845 N N . ALA A 1 114 ? -16.978 -0.629 33.160 1.00 65.12 114 ALA A N 1
ATOM 846 C CA . ALA A 1 114 ? -18.014 -0.656 32.128 1.00 65.12 114 ALA A CA 1
ATOM 847 C C . ALA A 1 114 ? -17.774 0.405 31.040 1.00 65.12 114 ALA A C 1
ATOM 849 O O . ALA A 1 114 ? -17.874 0.107 29.848 1.00 65.12 114 ALA A O 1
ATOM 850 N N . ALA A 1 115 ? -17.390 1.622 31.436 1.00 64.75 115 ALA A N 1
ATOM 851 C CA . ALA A 1 115 ? -17.006 2.678 30.506 1.00 64.75 115 ALA A CA 1
ATOM 852 C C . ALA A 1 115 ? -15.758 2.280 29.704 1.00 64.75 115 ALA A C 1
ATOM 854 O O . ALA A 1 115 ? -15.754 2.410 28.483 1.00 64.75 115 ALA A O 1
ATOM 855 N N . GLY A 1 116 ? -14.733 1.722 30.359 1.00 68.00 116 GLY A N 1
ATOM 856 C CA . GLY A 1 116 ? -13.534 1.218 29.683 1.00 68.00 116 GLY A CA 1
ATOM 857 C C . GLY A 1 116 ? -13.844 0.134 28.645 1.00 68.00 116 GLY A C 1
ATOM 858 O O . GLY A 1 116 ? -13.335 0.192 27.526 1.00 68.00 116 GLY A O 1
ATOM 859 N N . ALA A 1 117 ? -14.731 -0.809 28.973 1.00 71.19 117 ALA A N 1
ATOM 860 C CA . ALA A 1 117 ? -15.167 -1.854 28.048 1.00 71.19 117 ALA A CA 1
ATOM 861 C C . ALA A 1 117 ? -15.919 -1.287 26.830 1.00 71.19 117 ALA A C 1
ATOM 863 O O . ALA A 1 117 ? -15.656 -1.705 25.703 1.00 71.19 117 ALA A O 1
ATOM 864 N N . ALA A 1 118 ? -16.801 -0.302 27.030 1.00 72.06 118 ALA A N 1
ATOM 865 C CA . ALA A 1 118 ? -17.500 0.370 25.933 1.00 72.06 118 ALA A CA 1
ATOM 866 C C . ALA A 1 118 ? -16.523 1.110 25.000 1.00 72.06 118 ALA A C 1
ATOM 868 O O . ALA A 1 118 ? -16.594 0.959 23.782 1.00 72.06 118 ALA A O 1
ATOM 869 N N . MET A 1 119 ? -15.547 1.832 25.563 1.00 73.62 119 MET A N 1
ATOM 870 C CA . MET A 1 119 ? -14.512 2.521 24.778 1.00 73.62 119 MET A CA 1
ATOM 871 C C . MET A 1 119 ? -13.623 1.548 23.996 1.00 73.62 119 MET A C 1
ATOM 873 O O . MET A 1 119 ? -13.250 1.826 22.852 1.00 73.62 119 MET A O 1
ATOM 877 N N . ALA A 1 120 ? -13.286 0.405 24.599 1.00 77.06 120 ALA A N 1
ATOM 878 C CA . ALA A 1 120 ? -12.522 -0.640 23.933 1.00 77.06 120 ALA A CA 1
ATOM 879 C C . ALA A 1 120 ? -13.305 -1.219 22.746 1.00 77.06 120 ALA A C 1
ATOM 881 O O . ALA A 1 120 ? -12.757 -1.322 21.648 1.00 77.06 120 ALA A O 1
ATOM 882 N N . LEU A 1 121 ? -14.595 -1.515 22.939 1.00 81.56 121 LEU A N 1
ATOM 883 C CA . LEU A 1 121 ? -15.471 -2.017 21.882 1.00 81.56 121 LEU A CA 1
ATOM 884 C C . LEU A 1 121 ? -15.612 -1.013 20.729 1.00 81.56 121 LEU A C 1
ATOM 886 O O . LEU A 1 121 ? -15.496 -1.399 19.567 1.00 81.56 121 LEU A O 1
ATOM 890 N N . ASP A 1 122 ? -15.789 0.275 21.032 1.00 80.94 122 ASP A N 1
ATOM 891 C CA . ASP A 1 122 ? -15.857 1.329 20.014 1.00 80.94 122 ASP A CA 1
ATOM 892 C C . ASP A 1 122 ? -14.558 1.427 19.206 1.00 80.94 122 ASP A C 1
ATOM 894 O O . ASP A 1 122 ? -14.579 1.572 17.980 1.00 80.94 122 ASP A O 1
ATOM 898 N N . THR A 1 123 ? -13.412 1.323 19.881 1.00 83.12 123 THR A N 1
ATOM 899 C CA . THR A 1 123 ? -12.094 1.358 19.235 1.00 83.12 123 THR A CA 1
ATOM 900 C C . THR A 1 123 ? -11.904 0.143 18.324 1.00 83.12 123 THR A C 1
ATOM 902 O O . THR A 1 123 ? -11.505 0.304 17.171 1.00 83.12 123 THR A O 1
ATOM 905 N N . MET A 1 124 ? -12.280 -1.054 18.786 1.00 86.50 124 MET A N 1
ATOM 906 C CA . MET A 1 124 ? -12.265 -2.274 17.971 1.00 86.50 124 MET A CA 1
ATOM 907 C C . MET A 1 124 ? -13.178 -2.159 16.751 1.00 86.50 124 MET A C 1
ATOM 909 O O . MET A 1 124 ? -12.768 -2.487 15.639 1.00 86.50 124 MET A O 1
ATOM 913 N N . LEU A 1 125 ? -14.398 -1.650 16.923 1.00 86.50 125 LEU A N 1
ATOM 914 C CA . LEU A 1 125 ? -15.340 -1.500 15.819 1.00 86.50 125 LEU A CA 1
ATOM 915 C C . LEU A 1 125 ? -14.812 -0.519 14.760 1.00 86.50 125 LEU A C 1
ATOM 917 O O . LEU A 1 125 ? -14.926 -0.793 13.566 1.00 86.50 125 LEU A O 1
ATOM 921 N N . ARG A 1 126 ? -14.158 0.579 15.168 1.00 86.81 126 ARG A N 1
ATOM 922 C CA . ARG A 1 126 ? -13.478 1.496 14.231 1.00 86.81 126 ARG A CA 1
ATOM 923 C C . ARG A 1 126 ? -12.338 0.809 13.481 1.00 86.81 126 ARG A C 1
ATOM 925 O O . ARG A 1 126 ? -12.256 0.967 12.265 1.00 86.81 126 ARG A O 1
ATOM 932 N N . SER A 1 127 ? -11.504 0.030 14.167 1.00 88.75 127 SER A N 1
ATOM 933 C CA . SER A 1 127 ? -10.435 -0.744 13.523 1.00 88.75 127 SER A CA 1
ATOM 934 C C . SER A 1 127 ? -10.983 -1.775 12.532 1.00 88.75 127 SER A C 1
ATOM 936 O O . SER A 1 127 ? -10.432 -1.921 11.446 1.00 88.75 127 SER A O 1
ATOM 938 N N . LEU A 1 128 ? -12.112 -2.426 12.830 1.00 90.44 128 LEU A N 1
ATOM 939 C CA . LEU A 1 128 ? -12.783 -3.331 11.890 1.00 90.44 128 LEU A CA 1
ATOM 940 C C . LEU A 1 128 ? -13.357 -2.611 10.667 1.00 90.44 128 LEU A C 1
ATOM 942 O O . LEU A 1 128 ? -13.246 -3.120 9.553 1.00 90.44 128 LEU A O 1
ATOM 946 N N . ILE A 1 129 ? -13.955 -1.430 10.848 1.00 90.38 129 ILE A N 1
ATOM 947 C CA . ILE A 1 129 ? -14.432 -0.602 9.729 1.00 90.38 129 ILE A CA 1
ATOM 948 C C . ILE A 1 129 ? -13.258 -0.228 8.813 1.00 90.38 129 ILE A C 1
ATOM 950 O O . ILE A 1 129 ? -13.381 -0.313 7.591 1.00 90.38 129 ILE A O 1
ATOM 954 N N . GLN A 1 130 ? -12.116 0.146 9.398 1.00 91.94 130 GLN A N 1
ATOM 955 C CA . GLN A 1 130 ? -10.891 0.454 8.659 1.00 91.94 130 GLN A CA 1
ATOM 956 C C . GLN A 1 130 ? -10.350 -0.780 7.926 1.00 91.94 130 GLN A C 1
ATOM 958 O O . GLN A 1 130 ? -10.142 -0.707 6.718 1.00 91.94 130 GLN A O 1
ATOM 963 N N . ALA A 1 131 ? -10.219 -1.925 8.602 1.00 91.31 131 ALA A N 1
ATOM 964 C CA . ALA A 1 131 ? -9.759 -3.174 7.991 1.00 91.31 131 ALA A CA 1
ATOM 965 C C . ALA A 1 131 ? -10.660 -3.615 6.825 1.00 91.31 131 ALA A C 1
ATOM 967 O O . ALA A 1 131 ? -10.160 -3.946 5.751 1.00 91.31 131 ALA A O 1
ATOM 968 N N . ARG A 1 132 ? -11.989 -3.538 6.996 1.00 91.75 132 ARG A N 1
ATOM 969 C CA . ARG A 1 132 ? -12.967 -3.806 5.932 1.00 91.75 132 ARG A CA 1
ATOM 970 C C . ARG A 1 132 ? -12.763 -2.914 4.725 1.00 91.75 132 ARG A C 1
ATOM 972 O O . ARG A 1 132 ? -12.652 -3.416 3.613 1.00 91.75 132 ARG A O 1
ATOM 979 N N . MET A 1 133 ? -12.684 -1.605 4.950 1.00 93.06 133 MET A N 1
ATOM 980 C CA . MET A 1 133 ? -12.451 -0.637 3.883 1.00 93.06 133 MET A CA 1
ATOM 981 C C . MET A 1 133 ? -11.167 -0.957 3.112 1.00 93.06 133 MET A C 1
ATOM 983 O O . MET A 1 133 ? -11.184 -0.947 1.886 1.00 93.06 133 MET A O 1
ATOM 987 N N . MET A 1 134 ? -10.073 -1.269 3.809 1.00 92.69 134 MET A N 1
ATOM 988 C CA . MET A 1 134 ? -8.800 -1.606 3.172 1.00 92.69 134 MET A CA 1
ATOM 989 C C . MET A 1 134 ? -8.881 -2.902 2.354 1.00 92.69 134 MET A C 1
ATOM 991 O O . MET A 1 134 ? -8.383 -2.934 1.232 1.00 92.69 134 MET A O 1
ATOM 995 N N . CYS A 1 135 ? -9.545 -3.945 2.869 1.00 90.50 135 CYS A N 1
ATOM 996 C CA . CYS A 1 135 ? -9.745 -5.205 2.144 1.00 90.50 135 CYS A CA 1
ATOM 997 C C . CYS A 1 135 ? -10.628 -5.020 0.903 1.00 90.50 135 CYS A C 1
ATOM 999 O O . CYS A 1 135 ? -10.323 -5.557 -0.163 1.00 90.50 135 CYS A O 1
ATOM 1001 N N . ASP A 1 136 ? -11.699 -4.232 1.019 1.00 88.75 136 ASP A N 1
ATOM 1002 C CA . ASP A 1 136 ? -12.596 -3.922 -0.096 1.00 88.75 136 ASP A CA 1
ATOM 1003 C C . ASP A 1 136 ? -11.869 -3.094 -1.172 1.00 88.75 136 ASP A C 1
ATOM 1005 O O . ASP A 1 136 ? -12.007 -3.375 -2.363 1.00 88.75 136 ASP A O 1
ATOM 1009 N N . VAL A 1 137 ? -11.031 -2.130 -0.767 1.00 89.88 137 VAL A N 1
ATOM 1010 C CA . VAL A 1 137 ? -10.162 -1.371 -1.682 1.00 89.88 137 VAL A CA 1
ATOM 1011 C C . VAL A 1 137 ? -9.149 -2.292 -2.360 1.00 89.88 137 VAL A C 1
ATOM 1013 O O . VAL A 1 137 ? -9.080 -2.303 -3.583 1.00 89.88 137 VAL A O 1
ATOM 1016 N N . ALA A 1 138 ? -8.405 -3.111 -1.614 1.00 88.75 138 ALA A N 1
ATOM 1017 C CA . ALA A 1 138 ? -7.456 -4.063 -2.197 1.00 88.75 138 ALA A CA 1
ATOM 1018 C C . ALA A 1 138 ? -8.149 -4.989 -3.213 1.00 88.75 138 ALA A C 1
ATOM 1020 O O . ALA A 1 138 ? -7.663 -5.188 -4.327 1.00 88.75 138 ALA A O 1
ATOM 1021 N N . SER A 1 139 ? -9.343 -5.475 -2.869 1.00 86.44 139 SER A N 1
ATOM 1022 C CA . SER A 1 139 ? -10.157 -6.318 -3.745 1.00 86.44 139 SER A CA 1
ATOM 1023 C C . SER A 1 139 ? -10.591 -5.608 -5.024 1.00 86.44 139 SER A C 1
ATOM 1025 O O . SER A 1 139 ? -10.551 -6.228 -6.087 1.00 86.44 139 SER A O 1
ATOM 1027 N N . ALA A 1 140 ? -10.947 -4.322 -4.946 1.00 84.25 140 ALA A N 1
ATOM 1028 C CA . ALA A 1 140 ? -11.307 -3.504 -6.105 1.00 84.25 140 ALA A CA 1
ATOM 1029 C C . ALA A 1 140 ? -10.164 -3.407 -7.130 1.00 84.25 140 ALA A C 1
ATOM 1031 O O . ALA A 1 140 ? -10.420 -3.438 -8.333 1.00 84.25 140 ALA A O 1
ATOM 1032 N N . PHE A 1 141 ? -8.913 -3.379 -6.658 1.00 83.44 141 PHE A N 1
ATOM 1033 C CA . PHE A 1 141 ? -7.704 -3.407 -7.493 1.00 83.44 141 PHE A CA 1
ATOM 1034 C C . PHE A 1 141 ? -7.246 -4.825 -7.876 1.00 83.44 141 PHE A C 1
ATOM 1036 O O . PHE A 1 141 ? -6.201 -4.986 -8.504 1.00 83.44 141 PHE A O 1
ATOM 1043 N N . GLY A 1 142 ? -7.999 -5.868 -7.512 1.00 82.06 142 GLY A N 1
ATOM 1044 C CA . GLY A 1 142 ? -7.627 -7.259 -7.782 1.00 82.06 142 GLY A CA 1
ATOM 1045 C C . GLY A 1 142 ? -6.474 -7.778 -6.918 1.00 82.06 142 GLY A C 1
ATOM 1046 O O . GLY A 1 142 ? -5.944 -8.850 -7.195 1.00 82.06 142 GLY A O 1
ATOM 1047 N N . LEU A 1 143 ? -6.099 -7.055 -5.861 1.00 86.44 143 LEU A N 1
ATOM 1048 C CA . LEU A 1 143 ? -5.054 -7.474 -4.938 1.00 86.44 143 LEU A CA 1
ATOM 1049 C C . LEU A 1 143 ? -5.582 -8.520 -3.961 1.00 86.44 143 LEU A C 1
ATOM 1051 O O . LEU A 1 143 ? -6.732 -8.460 -3.507 1.00 86.44 143 LEU A O 1
ATOM 1055 N N . ARG A 1 144 ? -4.707 -9.470 -3.634 1.00 84.31 144 ARG A N 1
ATOM 1056 C CA . ARG A 1 144 ? -4.906 -10.449 -2.568 1.00 84.31 144 ARG A CA 1
ATOM 1057 C C . ARG A 1 144 ? -4.035 -10.053 -1.391 1.00 84.31 144 ARG A C 1
ATOM 1059 O O . ARG A 1 144 ? -2.850 -9.771 -1.571 1.00 84.31 144 ARG A O 1
ATOM 1066 N N . ILE A 1 145 ? -4.637 -10.014 -0.213 1.00 85.62 145 ILE A N 1
ATOM 1067 C CA . ILE A 1 145 ? -3.914 -9.776 1.032 1.00 85.62 145 ILE A CA 1
ATOM 1068 C C . ILE A 1 145 ? -3.613 -11.148 1.622 1.00 85.62 145 ILE A C 1
ATOM 1070 O O . ILE A 1 145 ? -4.506 -11.993 1.674 1.00 85.62 145 ILE A O 1
ATOM 1074 N N . ASP A 1 146 ? -2.367 -11.378 2.028 1.00 84.88 146 ASP A N 1
ATOM 1075 C CA . ASP A 1 146 ? -2.014 -12.609 2.727 1.00 84.88 146 ASP A CA 1
ATOM 1076 C C . ASP A 1 146 ? -2.719 -12.617 4.096 1.00 84.88 146 ASP A C 1
ATOM 1078 O O . ASP A 1 146 ? -2.477 -11.727 4.918 1.00 84.88 146 ASP A O 1
ATOM 1082 N N . PRO A 1 147 ? -3.634 -13.570 4.347 1.00 82.44 147 PRO A N 1
ATOM 1083 C CA . PRO A 1 147 ? -4.375 -13.618 5.596 1.00 82.44 147 PRO A CA 1
ATOM 1084 C C . PRO A 1 147 ? -3.518 -14.008 6.803 1.00 82.44 147 PRO A C 1
ATOM 1086 O O . PRO A 1 147 ? -3.943 -13.771 7.935 1.00 82.44 147 PRO A O 1
ATOM 1089 N N . ASP A 1 148 ? -2.349 -14.606 6.588 1.00 81.56 148 ASP A N 1
ATOM 1090 C CA . ASP A 1 148 ? -1.416 -14.954 7.657 1.00 81.56 148 ASP A CA 1
ATOM 1091 C C . ASP A 1 148 ? -0.403 -13.839 7.924 1.00 81.56 148 ASP A C 1
ATOM 1093 O O . ASP A 1 148 ? 0.237 -13.827 8.975 1.00 81.56 148 ASP A O 1
ATOM 1097 N N . ASP A 1 149 ? -0.325 -12.866 7.017 1.00 83.31 149 ASP A N 1
ATOM 1098 C CA . ASP A 1 149 ? 0.654 -11.794 7.052 1.00 83.31 149 ASP A CA 1
ATOM 1099 C C . ASP A 1 149 ? 0.104 -10.470 6.469 1.00 83.31 149 ASP A C 1
ATOM 1101 O O . ASP A 1 149 ? 0.511 -10.012 5.396 1.00 83.31 149 ASP A O 1
ATOM 1105 N N . PRO A 1 150 ? -0.817 -9.784 7.176 1.00 85.38 150 PRO A N 1
ATOM 1106 C CA . PRO A 1 150 ? -1.382 -8.505 6.737 1.00 85.38 150 PRO A CA 1
ATOM 1107 C C . PRO A 1 150 ? -0.431 -7.316 6.987 1.00 85.38 150 PRO A C 1
ATOM 1109 O O . PRO A 1 150 ? -0.878 -6.204 7.287 1.00 85.38 150 PRO A O 1
ATOM 1112 N N . TRP A 1 151 ? 0.881 -7.543 6.864 1.00 90.69 151 TRP A N 1
ATOM 1113 C CA . TRP A 1 151 ? 1.957 -6.608 7.202 1.00 90.69 151 TRP A CA 1
ATOM 1114 C C . TRP A 1 151 ? 1.763 -5.232 6.554 1.00 90.69 151 TRP A C 1
ATOM 1116 O O . TRP A 1 151 ? 1.855 -4.209 7.237 1.00 90.69 151 TRP A O 1
ATOM 1126 N N . ASP A 1 152 ? 1.396 -5.209 5.269 1.00 91.12 152 ASP A N 1
ATOM 1127 C CA . ASP A 1 152 ? 1.186 -3.975 4.504 1.00 91.12 152 ASP A CA 1
ATOM 1128 C C . ASP A 1 152 ? 0.046 -3.121 5.083 1.00 91.12 152 ASP A C 1
ATOM 1130 O O . ASP A 1 152 ? 0.175 -1.904 5.217 1.00 91.12 152 ASP A O 1
ATOM 1134 N N . LEU A 1 153 ? -1.071 -3.753 5.472 1.00 90.38 153 LEU A N 1
ATOM 1135 C CA . LEU A 1 153 ? -2.226 -3.044 6.030 1.00 90.38 153 LEU A CA 1
ATOM 1136 C C . LEU A 1 153 ? -1.902 -2.442 7.398 1.00 90.38 153 LEU A C 1
ATOM 1138 O O . LEU A 1 153 ? -2.308 -1.318 7.709 1.00 90.38 153 LEU A O 1
ATOM 1142 N N . LEU A 1 154 ? -1.169 -3.195 8.219 1.00 89.62 154 LEU A N 1
ATOM 1143 C CA . LEU A 1 154 ? -0.780 -2.779 9.560 1.00 89.62 154 LEU A CA 1
ATOM 1144 C C . LEU A 1 154 ? 0.219 -1.620 9.513 1.00 89.62 154 LEU A C 1
ATOM 1146 O O . LEU A 1 154 ? 0.022 -0.625 10.212 1.00 89.62 154 LEU A O 1
ATOM 1150 N N . HIS A 1 155 ? 1.223 -1.689 8.637 1.00 90.19 155 HIS A N 1
ATOM 1151 C CA . HIS A 1 155 ? 2.220 -0.629 8.482 1.00 90.19 155 HIS A CA 1
ATOM 1152 C C . HIS A 1 155 ? 1.638 0.631 7.837 1.00 90.19 155 HIS A C 1
ATOM 1154 O O . HIS A 1 155 ? 1.937 1.739 8.287 1.00 90.19 155 HIS A O 1
ATOM 1160 N N . LEU A 1 156 ? 0.739 0.488 6.857 1.00 90.44 156 LEU A N 1
ATOM 1161 C CA . LEU A 1 156 ? 0.029 1.633 6.289 1.00 90.44 156 LEU A CA 1
ATOM 1162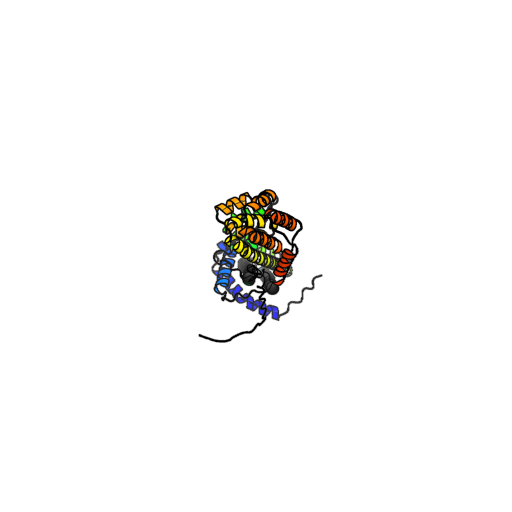 C C . LEU A 1 156 ? -0.848 2.322 7.344 1.00 90.44 156 LEU A C 1
ATOM 1164 O O . LEU A 1 156 ? -0.832 3.547 7.472 1.00 90.44 156 LEU A O 1
ATOM 1168 N N . SER A 1 157 ? -1.560 1.537 8.160 1.00 88.19 157 SER A N 1
ATOM 1169 C CA . SER A 1 157 ? -2.342 2.061 9.286 1.00 88.19 157 SER A CA 1
ATOM 1170 C C . SER A 1 157 ? -1.455 2.771 10.312 1.00 88.19 157 SER A C 1
ATOM 1172 O O . SER A 1 157 ? -1.811 3.854 10.780 1.00 88.19 157 SER A O 1
ATOM 1174 N N . ALA A 1 158 ? -0.288 2.201 10.624 1.00 86.19 158 ALA A N 1
ATOM 1175 C CA . ALA A 1 158 ? 0.687 2.765 11.550 1.00 86.19 158 ALA A CA 1
ATOM 1176 C C . ALA A 1 158 ? 1.236 4.122 11.076 1.00 86.19 158 ALA A C 1
ATOM 1178 O O . ALA A 1 158 ? 1.216 5.094 11.833 1.00 86.19 158 ALA A O 1
ATOM 1179 N N . LEU A 1 159 ? 1.665 4.226 9.816 1.00 85.31 159 LEU A N 1
ATOM 1180 C CA . LEU A 1 159 ? 2.170 5.475 9.234 1.00 85.31 159 LEU A CA 1
ATOM 1181 C C . LEU A 1 159 ? 1.087 6.556 9.176 1.00 85.31 159 LEU A C 1
ATOM 1183 O O . LEU A 1 159 ? 1.308 7.693 9.589 1.00 85.31 159 LEU A O 1
ATOM 1187 N N . VAL A 1 160 ? -0.127 6.208 8.738 1.00 84.44 160 VAL A N 1
ATOM 1188 C CA . VAL A 1 160 ? -1.237 7.174 8.666 1.00 84.44 160 VAL A CA 1
ATOM 1189 C C . VAL A 1 160 ? -1.673 7.641 10.061 1.00 84.44 160 VAL A C 1
ATOM 1191 O O . VAL A 1 160 ? -2.051 8.807 10.230 1.00 84.44 160 VAL A O 1
ATOM 1194 N N . ALA A 1 161 ? -1.595 6.766 11.069 1.00 80.94 161 ALA A N 1
ATOM 1195 C CA . ALA A 1 161 ? -1.808 7.100 12.479 1.00 80.94 161 ALA A CA 1
ATOM 1196 C C . ALA A 1 161 ? -0.606 7.824 13.130 1.00 80.94 161 ALA A C 1
ATOM 1198 O O . ALA A 1 161 ? -0.685 8.213 14.301 1.00 80.94 161 ALA A O 1
ATOM 1199 N N . GLY A 1 162 ? 0.496 7.998 12.392 1.00 75.31 162 GLY A N 1
ATOM 1200 C CA . GLY A 1 162 ? 1.745 8.617 12.835 1.00 75.31 162 GLY A CA 1
ATOM 1201 C C . GLY A 1 162 ? 2.510 7.806 13.881 1.00 75.31 162 GLY A C 1
ATOM 1202 O O . GLY A 1 162 ? 3.300 8.384 14.629 1.00 75.31 162 GLY A O 1
ATOM 1203 N N . SER A 1 163 ? 2.200 6.514 14.074 1.00 67.50 163 SER A N 1
ATOM 1204 C CA . SER A 1 163 ? 2.909 5.649 15.040 1.00 67.50 163 SER A CA 1
ATOM 1205 C C . SER A 1 163 ? 4.279 5.220 14.544 1.00 67.50 163 SER A C 1
ATOM 1207 O O . SER A 1 163 ? 5.117 4.815 15.344 1.00 67.50 163 SER A O 1
ATOM 1209 N N . LEU A 1 164 ? 4.495 5.374 13.243 1.00 67.25 164 LEU A N 1
ATOM 1210 C CA . LEU A 1 164 ? 5.788 5.433 12.596 1.00 67.25 164 LEU A CA 1
ATOM 1211 C C . LEU A 1 164 ? 5.922 6.832 11.998 1.00 67.25 164 LEU A C 1
ATOM 1213 O O . LEU A 1 164 ? 5.081 7.230 11.195 1.00 67.25 164 LEU A O 1
ATOM 1217 N N . SER A 1 165 ? 6.959 7.558 12.397 1.00 63.00 165 SER A N 1
ATOM 1218 C CA . SER A 1 165 ? 7.351 8.834 11.796 1.00 63.00 165 SER A CA 1
ATOM 1219 C C . SER A 1 165 ? 8.852 8.805 11.533 1.00 63.00 165 SER A C 1
ATOM 1221 O O . SER A 1 165 ? 9.584 8.071 12.202 1.00 63.00 165 SER A O 1
ATOM 1223 N N . ALA A 1 166 ? 9.309 9.585 10.556 1.00 53.56 166 ALA A N 1
ATOM 1224 C CA . ALA A 1 166 ? 10.716 9.943 10.476 1.00 53.56 166 ALA A CA 1
ATOM 1225 C C . ALA A 1 166 ? 11.058 10.871 11.652 1.00 53.56 166 ALA A C 1
ATOM 1227 O O . ALA A 1 166 ? 10.291 11.783 11.955 1.00 53.56 166 ALA A O 1
ATOM 1228 N N . GLU A 1 167 ? 12.143 10.576 12.367 1.00 51.31 167 GLU A N 1
ATOM 1229 C CA . GLU A 1 167 ? 12.752 11.525 13.301 1.00 51.31 167 GLU A CA 1
ATOM 1230 C C . GLU A 1 167 ? 13.678 12.445 12.497 1.00 51.31 167 GLU A C 1
ATOM 1232 O O . GLU A 1 167 ? 14.383 11.969 11.602 1.00 51.31 167 GLU A O 1
ATOM 1237 N N . ASP A 1 168 ? 13.644 13.744 12.805 1.00 42.62 168 ASP A N 1
ATOM 1238 C CA . ASP A 1 168 ? 14.417 14.792 12.131 1.00 42.62 168 ASP A CA 1
ATOM 1239 C C . ASP A 1 168 ? 15.927 14.500 12.247 1.00 42.62 168 ASP A C 1
ATOM 1241 O O . ASP A 1 168 ? 16.524 14.708 13.307 1.00 42.62 168 ASP A O 1
ATOM 1245 N N . GLY A 1 169 ? 16.564 14.014 11.175 1.00 43.69 169 GLY A N 1
ATOM 1246 C CA . GLY A 1 169 ? 18.029 13.902 11.130 1.00 43.69 169 GLY A CA 1
ATOM 1247 C C . GLY A 1 169 ? 18.642 12.849 10.205 1.00 43.69 169 GLY A C 1
ATOM 1248 O O . GLY A 1 169 ? 19.813 12.986 9.862 1.00 43.69 169 GLY A O 1
ATOM 1249 N N . ASP A 1 170 ? 17.893 11.839 9.764 1.00 46.12 170 ASP A N 1
ATOM 1250 C CA . ASP A 1 170 ? 18.359 10.871 8.758 1.00 46.12 170 ASP A CA 1
ATOM 1251 C C . ASP A 1 170 ? 17.751 11.188 7.394 1.00 46.12 170 ASP A C 1
ATOM 1253 O O . ASP A 1 170 ? 16.676 11.774 7.335 1.00 46.12 170 ASP A O 1
ATOM 1257 N N . ARG A 1 171 ? 18.406 10.766 6.302 1.00 54.31 171 ARG A N 1
ATOM 1258 C CA . ARG A 1 171 ? 17.819 10.718 4.946 1.00 54.31 171 ARG A CA 1
ATOM 1259 C C . ARG A 1 171 ? 16.398 10.138 5.049 1.00 54.31 171 ARG A C 1
ATOM 1261 O O . ARG A 1 171 ? 16.252 8.923 5.215 1.00 54.31 171 ARG A O 1
ATOM 1268 N N . GLU A 1 172 ? 15.382 11.005 5.047 1.00 68.94 172 GLU A N 1
ATOM 1269 C CA . GLU A 1 172 ? 14.123 10.782 5.786 1.00 68.94 172 GLU A CA 1
ATOM 1270 C C . GLU A 1 172 ? 13.398 9.499 5.368 1.00 68.94 172 GLU A C 1
ATOM 1272 O O . GLU A 1 172 ? 12.852 8.775 6.209 1.00 68.94 172 GLU A O 1
ATOM 1277 N N . GLY A 1 173 ? 13.464 9.158 4.080 1.00 74.56 173 GLY A N 1
ATOM 1278 C CA . GLY A 1 173 ? 12.873 7.940 3.550 1.00 74.56 173 GLY A CA 1
ATOM 1279 C C . GLY A 1 173 ? 13.667 6.666 3.861 1.00 74.56 173 GLY A C 1
ATOM 1280 O O . GLY A 1 173 ? 13.072 5.633 4.171 1.00 74.56 173 GLY A O 1
ATOM 1281 N N . ALA A 1 174 ? 15.000 6.681 3.718 1.00 76.62 174 ALA A N 1
ATOM 1282 C CA . ALA A 1 174 ? 15.801 5.447 3.709 1.00 76.62 174 ALA A CA 1
ATOM 1283 C C . ALA A 1 174 ? 15.870 4.854 5.116 1.00 76.62 174 ALA A C 1
ATOM 1285 O O . ALA A 1 174 ? 15.695 3.648 5.308 1.00 76.62 174 ALA A O 1
ATOM 1286 N N . GLY A 1 175 ? 16.013 5.732 6.115 1.00 78.88 175 GLY A N 1
ATOM 1287 C CA . GLY A 1 175 ? 15.877 5.370 7.520 1.00 78.88 175 GLY A CA 1
ATOM 1288 C C . GLY A 1 175 ? 14.480 4.834 7.841 1.00 78.88 175 GLY A C 1
ATOM 1289 O O . GLY A 1 175 ? 14.357 3.861 8.582 1.00 78.88 175 GLY A O 1
ATOM 1290 N N . LEU A 1 176 ? 13.416 5.399 7.254 1.00 83.50 176 LEU A N 1
ATOM 1291 C CA . LEU A 1 176 ? 12.052 4.905 7.455 1.00 83.50 176 LEU A CA 1
ATOM 1292 C C . LEU A 1 176 ? 11.856 3.492 6.889 1.00 83.50 176 LEU A C 1
ATOM 1294 O O . LEU A 1 176 ? 11.400 2.614 7.619 1.00 83.50 176 LEU A O 1
ATOM 1298 N N . VAL A 1 177 ? 12.248 3.252 5.637 1.00 85.56 177 VAL A N 1
ATOM 1299 C CA . VAL A 1 177 ? 12.154 1.929 4.996 1.00 85.56 177 VAL A CA 1
ATOM 1300 C C . VAL A 1 177 ? 13.040 0.902 5.711 1.00 85.56 177 VAL A C 1
ATOM 1302 O O . VAL A 1 177 ? 12.592 -0.207 6.007 1.00 85.56 177 VAL A O 1
ATOM 1305 N N . GLY A 1 178 ? 14.267 1.277 6.086 1.00 83.38 178 GLY A N 1
ATOM 1306 C CA . GLY A 1 178 ? 15.163 0.432 6.879 1.00 83.38 178 GLY A CA 1
ATOM 1307 C C . GLY A 1 178 ? 14.582 0.071 8.250 1.00 83.38 178 GLY A C 1
ATOM 1308 O O . GLY A 1 178 ? 14.632 -1.094 8.659 1.00 83.38 178 GLY A O 1
ATOM 1309 N N . ARG A 1 179 ? 13.950 1.032 8.939 1.00 82.94 179 ARG A N 1
ATOM 1310 C CA . ARG A 1 179 ? 13.217 0.774 10.186 1.00 82.94 179 ARG A CA 1
ATOM 1311 C C . ARG A 1 179 ? 12.030 -0.144 9.957 1.00 82.94 179 ARG A C 1
ATOM 1313 O O . ARG A 1 179 ? 11.846 -1.044 10.750 1.00 82.94 179 ARG A O 1
ATOM 1320 N N . MET A 1 180 ? 11.249 0.022 8.894 1.00 85.19 180 MET A N 1
ATOM 1321 C CA . MET A 1 180 ? 10.098 -0.851 8.632 1.00 85.19 180 MET A CA 1
ATOM 1322 C C . MET A 1 180 ? 10.512 -2.300 8.327 1.00 85.19 180 MET A C 1
ATOM 1324 O O . MET A 1 180 ? 9.795 -3.225 8.693 1.00 85.19 180 MET A O 1
ATOM 1328 N N . LEU A 1 181 ? 11.681 -2.518 7.714 1.00 84.44 181 LEU A N 1
ATOM 1329 C CA . LEU A 1 181 ? 12.220 -3.865 7.473 1.00 84.44 181 LEU A CA 1
ATOM 1330 C C . LEU A 1 181 ? 12.792 -4.535 8.721 1.00 84.44 181 LEU A C 1
ATOM 1332 O O . LEU A 1 181 ? 12.777 -5.761 8.815 1.00 84.44 181 LEU A O 1
ATOM 1336 N N . THR A 1 182 ? 13.369 -3.745 9.625 1.00 81.12 182 THR A N 1
ATOM 1337 C CA . THR A 1 182 ? 14.014 -4.245 10.850 1.00 81.12 182 THR A CA 1
ATOM 1338 C C . THR A 1 182 ? 13.107 -4.172 12.071 1.00 81.12 182 THR A C 1
ATOM 1340 O O . THR A 1 182 ? 13.420 -4.783 13.092 1.00 81.12 182 THR A O 1
ATOM 1343 N N . ALA A 1 183 ? 11.992 -3.445 11.976 1.00 75.00 183 ALA A N 1
ATOM 1344 C CA . ALA A 1 183 ? 11.016 -3.315 13.035 1.00 75.00 183 ALA A CA 1
ATOM 1345 C C . ALA A 1 183 ? 10.481 -4.693 13.394 1.00 75.00 183 ALA A C 1
ATOM 1347 O O . ALA A 1 183 ? 9.978 -5.437 12.548 1.00 75.00 183 ALA A O 1
ATOM 1348 N N . ASP A 1 184 ? 10.549 -4.987 14.687 1.00 76.56 184 ASP A N 1
ATOM 1349 C CA . ASP A 1 184 ? 9.750 -6.047 15.261 1.00 76.56 184 ASP A CA 1
ATOM 1350 C C . ASP A 1 184 ? 8.277 -5.691 15.022 1.00 76.56 184 ASP A C 1
ATOM 1352 O O . ASP A 1 184 ? 7.745 -4.720 15.577 1.00 76.56 184 ASP A O 1
ATOM 1356 N N . SER A 1 185 ? 7.651 -6.438 14.110 1.00 74.69 185 SER A N 1
ATOM 1357 C CA . SER A 1 185 ? 6.269 -6.198 13.700 1.00 74.69 185 SER A CA 1
ATOM 1358 C C . SER A 1 185 ? 5.334 -6.318 14.900 1.00 74.69 185 SER A C 1
ATOM 1360 O O . SER A 1 185 ? 4.410 -5.518 15.023 1.00 74.69 185 SER A O 1
ATOM 1362 N N . GLU A 1 186 ? 5.640 -7.206 15.851 1.00 79.69 186 GLU A N 1
ATOM 1363 C CA . GLU A 1 186 ? 4.834 -7.387 17.054 1.00 79.69 186 GLU A CA 1
ATOM 1364 C C . GLU A 1 186 ? 4.898 -6.145 17.961 1.00 79.69 186 GLU A C 1
ATOM 1366 O O . GLU A 1 186 ? 3.874 -5.665 18.451 1.00 79.69 186 GLU A O 1
ATOM 1371 N N . GLU A 1 187 ? 6.082 -5.557 18.146 1.00 80.94 187 GLU A N 1
ATOM 1372 C CA . GLU A 1 187 ? 6.256 -4.326 18.931 1.00 80.94 187 GLU A CA 1
ATOM 1373 C C . GLU A 1 187 ? 5.577 -3.122 18.264 1.00 80.94 187 GLU A C 1
ATOM 1375 O O . GLU A 1 187 ? 4.927 -2.311 18.934 1.00 80.94 187 GLU A O 1
ATOM 1380 N N . LEU A 1 188 ? 5.676 -2.996 16.938 1.00 77.56 188 LEU A N 1
ATOM 1381 C CA . LEU A 1 188 ? 4.981 -1.938 16.209 1.00 77.56 188 LEU A CA 1
ATOM 1382 C C . LEU A 1 188 ? 3.459 -2.064 16.347 1.00 77.56 188 LEU A C 1
ATOM 1384 O O . LEU A 1 188 ? 2.765 -1.077 16.609 1.00 77.56 188 LEU A O 1
ATOM 1388 N N . GLU A 1 189 ? 2.940 -3.273 16.168 1.00 80.62 189 GLU A N 1
ATOM 1389 C CA . GLU A 1 189 ? 1.521 -3.582 16.297 1.00 80.62 189 GLU A CA 1
ATOM 1390 C C . GLU A 1 189 ? 1.008 -3.262 17.702 1.00 80.62 189 GLU A C 1
ATOM 1392 O O . GLU A 1 189 ? -0.041 -2.626 17.8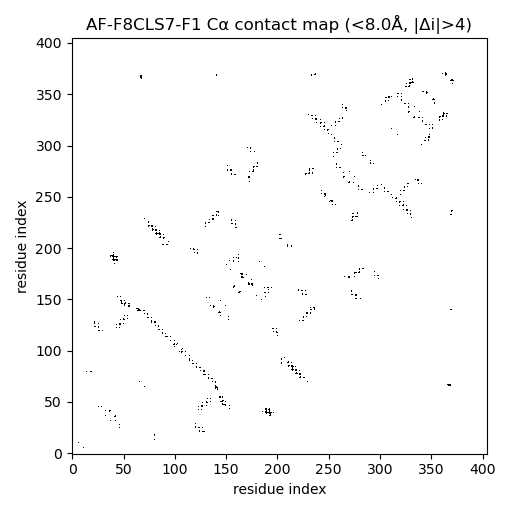53 1.00 80.62 189 GLU A O 1
ATOM 1397 N N . ARG A 1 190 ? 1.792 -3.611 18.729 1.00 83.50 190 ARG A N 1
ATOM 1398 C CA . ARG A 1 190 ? 1.538 -3.248 20.128 1.00 83.50 190 ARG A CA 1
ATOM 1399 C C . ARG A 1 190 ? 1.511 -1.738 20.325 1.00 83.50 190 ARG A C 1
ATOM 1401 O O . ARG A 1 190 ? 0.561 -1.213 20.909 1.00 83.50 190 ARG A O 1
ATOM 1408 N N . ARG A 1 191 ? 2.494 -1.001 19.796 1.00 81.44 191 ARG A N 1
ATOM 1409 C CA . ARG A 1 191 ? 2.518 0.474 19.854 1.00 81.44 191 ARG A CA 1
ATOM 1410 C C . ARG A 1 191 ? 1.300 1.098 19.186 1.00 81.44 191 ARG A C 1
ATOM 1412 O O . ARG A 1 191 ? 0.712 2.022 19.752 1.00 81.44 191 ARG A O 1
ATOM 1419 N N . LEU A 1 192 ? 0.903 0.597 18.017 1.00 80.25 192 LEU A N 1
ATOM 1420 C CA . LEU A 1 192 ? -0.287 1.068 17.313 1.00 80.25 192 LEU A CA 1
ATOM 1421 C C . LEU A 1 192 ? -1.553 0.792 18.133 1.00 80.25 192 LEU A C 1
ATOM 1423 O O . LEU A 1 192 ? -2.332 1.716 18.369 1.00 80.25 192 LEU A O 1
ATOM 1427 N N . GLY A 1 193 ? -1.737 -0.431 18.636 1.00 77.12 193 GLY A N 1
ATOM 1428 C CA . GLY A 1 193 ? -2.891 -0.783 19.466 1.00 77.12 193 GLY A CA 1
ATOM 1429 C C . GLY A 1 193 ? -2.971 0.028 20.763 1.00 77.12 193 GLY A C 1
ATOM 1430 O O . GLY A 1 193 ? -4.052 0.497 21.128 1.00 77.12 193 GLY A O 1
ATOM 1431 N N . ASN A 1 194 ? -1.833 0.269 21.419 1.00 82.44 194 ASN A N 1
ATOM 1432 C CA . ASN A 1 194 ? -1.746 1.109 22.617 1.00 82.44 194 ASN A CA 1
ATOM 1433 C C . ASN A 1 194 ? -2.081 2.568 22.315 1.00 82.44 194 ASN A C 1
ATOM 1435 O O . ASN A 1 194 ? -2.810 3.203 23.075 1.00 82.44 194 ASN A O 1
ATOM 1439 N N . ARG A 1 195 ? -1.600 3.103 21.188 1.00 81.62 195 ARG A N 1
ATOM 1440 C CA . ARG A 1 195 ? -1.933 4.463 20.760 1.00 81.62 195 ARG A CA 1
ATOM 1441 C C . ARG A 1 195 ? -3.419 4.607 20.448 1.00 81.62 195 ARG A C 1
ATOM 1443 O O . ARG A 1 195 ? -4.031 5.568 20.904 1.00 81.62 195 ARG A O 1
ATOM 1450 N N . LEU A 1 196 ? -3.998 3.666 19.702 1.00 79.38 196 LEU A N 1
ATOM 1451 C CA . LEU A 1 196 ? -5.422 3.689 19.359 1.00 79.38 196 LEU A CA 1
ATOM 1452 C C . LEU A 1 196 ? -6.301 3.647 20.619 1.00 79.38 196 LEU A C 1
ATOM 1454 O O . LEU A 1 196 ? -7.244 4.430 20.723 1.00 79.38 196 LEU A O 1
ATOM 1458 N N . MET A 1 197 ? -5.952 2.807 21.601 1.00 77.19 197 MET A N 1
ATOM 1459 C CA . MET A 1 197 ? -6.640 2.763 22.898 1.00 77.19 197 MET A CA 1
ATOM 1460 C C . MET A 1 197 ? -6.423 4.040 23.719 1.00 77.19 197 MET A C 1
ATOM 1462 O O . MET A 1 197 ? -7.383 4.603 24.243 1.00 77.19 197 MET A O 1
ATOM 1466 N N . GLY A 1 198 ? -5.187 4.541 23.795 1.00 67.12 198 GLY A N 1
ATOM 1467 C CA . GLY A 1 198 ? -4.853 5.764 24.527 1.00 67.12 198 GLY A CA 1
ATOM 1468 C C . GLY A 1 198 ? -5.602 6.987 23.998 1.00 67.12 198 GLY A C 1
ATOM 1469 O O . GLY A 1 198 ? -6.164 7.756 24.774 1.00 67.12 198 GLY A O 1
ATOM 1470 N N . GLU A 1 199 ? -5.697 7.136 22.676 1.00 69.06 199 GLU A N 1
ATOM 1471 C CA . GLU A 1 199 ? -6.492 8.195 22.053 1.00 69.06 199 GLU A CA 1
ATOM 1472 C C . GLU A 1 199 ? -7.999 8.033 22.286 1.00 69.06 199 GLU A C 1
ATOM 1474 O O . GLU A 1 199 ? -8.698 9.037 22.440 1.00 69.06 199 GLU A O 1
ATOM 1479 N N . GLY A 1 200 ? -8.505 6.794 22.318 1.00 58.62 200 GLY A N 1
ATOM 1480 C CA . GLY A 1 200 ? -9.893 6.498 22.677 1.00 58.62 200 GLY A CA 1
ATOM 1481 C C . GLY A 1 200 ? -10.231 6.946 24.102 1.00 58.62 200 GLY A C 1
ATOM 1482 O O . GLY A 1 200 ? -11.261 7.580 24.321 1.00 58.62 200 GLY A O 1
ATOM 1483 N N . VAL A 1 201 ? -9.326 6.705 25.055 1.00 58.78 201 VAL A N 1
ATOM 1484 C CA . VAL A 1 201 ? -9.476 7.105 26.464 1.00 58.78 201 VAL A CA 1
ATOM 1485 C C . VAL A 1 201 ? -9.354 8.625 26.637 1.00 58.78 201 VAL A C 1
ATOM 1487 O O . VAL A 1 201 ? -10.234 9.252 27.225 1.00 58.78 201 VAL A O 1
ATOM 1490 N N . LEU A 1 202 ? -8.315 9.251 26.070 1.00 55.44 202 LEU A N 1
ATOM 1491 C CA . LEU A 1 202 ? -8.077 10.701 26.173 1.00 55.44 202 LEU A CA 1
ATOM 1492 C C . LEU A 1 202 ? -9.232 11.542 25.607 1.00 55.44 202 LEU A C 1
ATOM 1494 O O . LEU A 1 202 ? -9.563 12.587 26.166 1.00 55.44 202 LEU A O 1
ATOM 1498 N N . ARG A 1 203 ? -9.867 11.095 24.516 1.00 58.16 203 ARG A N 1
ATOM 1499 C CA . ARG A 1 203 ? -10.977 11.831 23.883 1.00 58.16 203 ARG A CA 1
ATOM 1500 C C . ARG A 1 203 ? -12.293 11.745 24.655 1.00 58.16 203 ARG A C 1
ATOM 1502 O O . ARG A 1 203 ? -13.100 12.661 24.533 1.00 58.16 203 ARG A O 1
ATOM 1509 N N . ASN A 1 204 ? -12.494 10.696 25.451 1.00 49.34 204 ASN A N 1
ATOM 1510 C CA . ASN A 1 204 ? -13.722 10.494 26.222 1.00 49.34 204 ASN A CA 1
ATOM 1511 C C . ASN A 1 204 ? -13.667 11.084 27.644 1.00 49.34 204 ASN A C 1
ATOM 1513 O O . ASN A 1 204 ? -14.709 11.224 28.278 1.00 49.34 204 ASN A O 1
ATOM 1517 N N . ILE A 1 205 ? -12.481 11.454 28.146 1.00 49.72 205 ILE A N 1
ATOM 1518 C CA . ILE A 1 205 ? -12.310 12.061 29.481 1.00 49.72 205 ILE A CA 1
ATOM 1519 C C . ILE A 1 205 ? -12.607 13.573 29.484 1.00 49.72 205 ILE A C 1
ATOM 1521 O O . ILE A 1 205 ? -12.951 14.118 30.528 1.00 49.72 205 ILE A O 1
ATOM 1525 N N . LEU A 1 206 ? -12.522 14.268 28.341 1.00 44.91 206 LEU A N 1
ATOM 1526 C CA . LEU A 1 206 ? -12.771 15.716 28.251 1.00 44.91 206 LEU A CA 1
ATOM 1527 C C . LEU A 1 206 ? -14.280 16.020 28.105 1.00 44.91 206 LEU A C 1
ATOM 1529 O O . LEU A 1 206 ? -14.814 15.908 26.997 1.00 44.91 206 LEU A O 1
ATOM 1533 N N . PRO A 1 207 ? -14.985 16.475 29.164 1.00 41.78 207 PRO A N 1
ATOM 1534 C CA . PRO A 1 207 ? -16.453 16.482 29.201 1.00 41.78 207 PRO A CA 1
ATOM 1535 C C . PRO A 1 207 ? -17.110 17.549 28.308 1.00 41.78 207 PRO A C 1
ATOM 1537 O O . PRO A 1 207 ? -18.310 17.485 28.063 1.00 41.78 207 PRO A O 1
ATOM 1540 N N . PHE A 1 208 ? -16.345 18.523 27.796 1.00 43.22 208 PHE A N 1
ATOM 1541 C CA . PHE A 1 208 ? -16.888 19.707 27.108 1.00 43.22 208 PHE A CA 1
ATOM 1542 C C . PHE A 1 208 ? -16.468 19.869 25.634 1.00 43.22 208 PHE A C 1
ATOM 1544 O O . PHE A 1 208 ? -16.877 20.833 24.994 1.00 43.22 208 PHE A O 1
ATOM 1551 N N . ALA A 1 209 ? -15.721 18.922 25.049 1.00 45.62 209 ALA A N 1
ATOM 1552 C CA . ALA A 1 209 ? -15.341 18.963 23.624 1.00 45.62 209 ALA A CA 1
ATOM 1553 C C . ALA A 1 209 ? -15.946 17.824 22.762 1.00 45.62 209 ALA A C 1
ATOM 1555 O O . ALA A 1 209 ? -15.818 17.847 21.536 1.00 45.62 209 ALA A O 1
ATOM 1556 N N . GLY A 1 210 ? -16.598 16.829 23.379 1.00 46.81 210 GLY A N 1
ATOM 1557 C CA . GLY A 1 210 ? -16.556 15.423 22.937 1.00 46.81 210 GLY A CA 1
ATOM 1558 C C . GLY A 1 210 ? -17.406 14.973 21.738 1.00 46.81 210 GLY A C 1
ATOM 1559 O O . GLY A 1 210 ? -16.908 14.218 20.906 1.00 46.81 210 GLY A O 1
ATOM 1560 N N . VAL A 1 211 ? -18.662 15.404 21.576 1.00 48.56 211 VAL A N 1
ATOM 1561 C CA . VAL A 1 211 ? -19.557 14.744 20.589 1.00 48.56 211 VAL A CA 1
ATOM 1562 C C . VAL A 1 211 ? -19.228 15.137 19.137 1.00 48.56 211 VAL A C 1
ATOM 1564 O O . VAL A 1 211 ? -19.207 14.294 18.233 1.00 48.56 211 VAL A O 1
ATOM 1567 N N . LEU A 1 212 ? -18.908 16.414 18.898 1.00 49.94 212 LEU A N 1
ATOM 1568 C CA . LEU A 1 212 ? -18.614 16.925 17.552 1.00 49.94 212 LEU A CA 1
ATOM 1569 C C . LEU A 1 212 ? -17.168 16.638 17.114 1.00 49.94 212 LEU A C 1
ATOM 1571 O O . LEU A 1 212 ? -16.936 16.301 15.952 1.00 49.94 212 LEU A O 1
ATOM 1575 N N . THR A 1 213 ? -16.186 16.708 18.020 1.00 58.91 213 THR A N 1
ATOM 1576 C CA . THR A 1 213 ? -14.772 16.483 17.659 1.00 58.91 213 THR A CA 1
ATOM 1577 C C . THR A 1 213 ? -14.434 15.003 17.451 1.00 58.91 213 THR A C 1
ATOM 1579 O O . THR A 1 213 ? -13.685 14.686 16.523 1.00 58.91 213 THR A O 1
ATOM 1582 N N . SER A 1 214 ? -15.015 14.077 18.226 1.00 62.25 214 SER A N 1
ATOM 1583 C CA . SER A 1 214 ? -14.780 12.627 18.074 1.00 62.25 214 SER A CA 1
ATOM 1584 C C . SER A 1 214 ? -15.245 12.101 16.708 1.00 62.25 214 SER A C 1
ATOM 1586 O O . SER A 1 214 ? -14.513 11.388 16.014 1.00 62.25 214 SER A O 1
ATOM 1588 N N . SER A 1 215 ? -16.426 12.532 16.265 1.00 69.38 215 SER A N 1
ATOM 1589 C CA . SER A 1 215 ? -17.009 12.137 14.978 1.00 69.38 215 SER A CA 1
ATOM 1590 C C . SER A 1 215 ? -16.207 12.692 13.794 1.00 69.38 215 SER A C 1
ATOM 1592 O O . SER A 1 215 ? -15.876 11.956 12.864 1.00 69.38 215 SER A O 1
ATOM 1594 N N . ILE A 1 216 ? -15.813 13.973 13.852 1.00 75.88 216 ILE A N 1
ATOM 1595 C CA . ILE A 1 216 ? -15.028 14.629 12.791 1.00 75.88 216 ILE A CA 1
ATOM 1596 C C . ILE A 1 216 ? -13.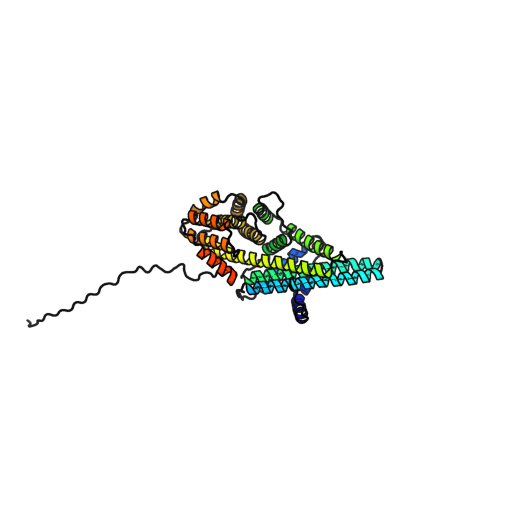621 14.031 12.686 1.00 75.88 216 ILE A C 1
ATOM 1598 O O . ILE A 1 216 ? -13.136 13.791 11.580 1.00 75.88 216 ILE A O 1
ATOM 1602 N N . THR A 1 217 ? -12.949 13.783 13.811 1.00 74.75 217 THR A N 1
ATOM 1603 C CA . THR A 1 217 ? -11.594 13.205 13.808 1.00 74.75 217 THR A CA 1
ATOM 1604 C C . THR A 1 217 ? -11.594 11.766 13.298 1.00 74.75 217 THR A C 1
ATOM 1606 O O . THR A 1 217 ? -10.743 11.417 12.479 1.00 74.75 217 THR A O 1
ATOM 1609 N N . SER A 1 218 ? -12.577 10.957 13.707 1.00 79.44 218 SER A N 1
ATOM 1610 C CA . SER A 1 218 ? -12.750 9.581 13.222 1.00 79.44 218 SER A CA 1
ATOM 1611 C C . SER A 1 218 ? -13.053 9.543 11.723 1.00 79.44 218 SER A C 1
ATOM 1613 O O . SER A 1 218 ? -12.451 8.749 10.997 1.00 79.44 218 SER A O 1
ATOM 1615 N N . TRP A 1 219 ? -13.905 10.455 11.239 1.00 85.00 219 TRP A N 1
ATOM 1616 C CA . TRP A 1 219 ? -14.172 10.632 9.811 1.00 85.00 219 TRP A CA 1
ATOM 1617 C C . TRP A 1 219 ? -12.901 11.008 9.038 1.00 85.00 219 TRP A C 1
ATOM 1619 O O . TRP A 1 219 ? -12.554 10.338 8.069 1.00 85.00 219 TRP A O 1
ATOM 1629 N N . ARG A 1 220 ? -12.164 12.037 9.486 1.00 86.06 220 ARG A N 1
ATOM 1630 C CA . ARG A 1 220 ? -10.942 12.514 8.809 1.00 86.06 220 ARG A CA 1
ATOM 1631 C C . ARG A 1 220 ? -9.853 11.449 8.759 1.00 86.06 220 ARG A C 1
ATOM 1633 O O . ARG A 1 220 ? -9.240 11.271 7.713 1.00 86.06 220 ARG A O 1
ATOM 1640 N N . ARG A 1 221 ? -9.612 10.737 9.865 1.00 85.38 221 ARG A N 1
ATOM 1641 C CA . ARG A 1 221 ? -8.589 9.683 9.911 1.00 85.38 221 ARG A CA 1
ATOM 1642 C C . ARG A 1 221 ? -8.953 8.515 9.000 1.00 85.38 221 ARG A C 1
ATOM 1644 O O . ARG A 1 221 ? -8.102 8.063 8.246 1.00 85.38 221 ARG A O 1
ATOM 1651 N N . THR A 1 222 ? -10.203 8.057 9.051 1.00 88.81 222 THR A N 1
ATOM 1652 C CA . THR A 1 222 ? -10.668 6.948 8.203 1.00 88.81 222 THR A CA 1
ATOM 1653 C C . THR A 1 222 ? -10.606 7.333 6.731 1.00 88.81 222 THR A C 1
ATOM 1655 O O . THR A 1 222 ? -10.145 6.544 5.915 1.00 88.81 222 THR A O 1
ATOM 1658 N N . ARG A 1 223 ? -10.962 8.580 6.399 1.00 90.88 223 ARG A N 1
ATOM 1659 C CA . ARG A 1 223 ? -10.811 9.118 5.048 1.00 90.88 223 ARG A CA 1
ATOM 1660 C C . ARG A 1 223 ? -9.351 9.138 4.590 1.00 90.88 223 ARG A C 1
ATOM 1662 O O . ARG A 1 223 ? -9.072 8.614 3.520 1.00 90.88 223 ARG A O 1
ATOM 1669 N N . LYS A 1 224 ? -8.434 9.680 5.404 1.00 89.75 224 LYS A N 1
ATOM 1670 C CA . LYS A 1 224 ? -6.994 9.720 5.092 1.00 89.75 224 LYS A CA 1
ATOM 1671 C C . LYS A 1 224 ? -6.426 8.312 4.881 1.00 89.75 224 LYS A C 1
ATOM 1673 O O . LYS A 1 224 ? -5.695 8.085 3.927 1.00 89.75 224 LYS A O 1
ATOM 1678 N N . LEU A 1 225 ? -6.796 7.358 5.740 1.00 92.12 225 LEU A N 1
ATOM 1679 C CA . LEU A 1 225 ? -6.396 5.956 5.590 1.00 92.12 225 LEU A CA 1
ATOM 1680 C C . LEU A 1 225 ? -6.969 5.337 4.312 1.00 92.12 225 LEU A C 1
ATOM 1682 O O . LEU A 1 225 ? -6.272 4.597 3.626 1.00 92.12 225 LEU A O 1
ATOM 1686 N N . GLY A 1 226 ? -8.219 5.652 3.974 1.00 91.38 226 GLY A N 1
ATOM 1687 C CA . GLY A 1 226 ? -8.863 5.203 2.745 1.00 91.38 226 GLY A CA 1
ATOM 1688 C C . GLY A 1 226 ? -8.166 5.722 1.489 1.00 91.38 226 GLY A C 1
ATOM 1689 O O . GLY A 1 226 ? -7.884 4.942 0.585 1.00 91.38 226 GLY A O 1
ATOM 1690 N N . GLU A 1 227 ? -7.836 7.014 1.460 1.00 91.75 227 GLU A N 1
ATOM 1691 C CA . GLU A 1 227 ? -7.086 7.650 0.368 1.00 91.75 227 GLU A CA 1
ATOM 1692 C C . GLU A 1 227 ? -5.700 6.996 0.198 1.00 91.75 227 GLU A C 1
ATOM 1694 O O . GLU A 1 227 ? -5.374 6.550 -0.904 1.00 91.75 227 GLU A O 1
ATOM 1699 N N . ALA A 1 228 ? -4.957 6.811 1.296 1.00 91.69 228 ALA A N 1
ATOM 1700 C CA . ALA A 1 228 ? -3.665 6.118 1.287 1.00 91.69 228 ALA A CA 1
ATOM 1701 C C . ALA A 1 228 ? -3.781 4.646 0.844 1.00 91.69 228 ALA A C 1
ATOM 1703 O O . ALA A 1 228 ? -2.926 4.138 0.126 1.00 91.69 228 ALA A O 1
ATOM 1704 N N . SER A 1 229 ? -4.866 3.955 1.214 1.00 92.69 229 SER A N 1
ATOM 1705 C CA . SER A 1 229 ? -5.116 2.562 0.806 1.00 92.69 229 SER A CA 1
ATOM 1706 C C . SER A 1 229 ? -5.371 2.439 -0.691 1.00 92.69 229 SER A C 1
ATOM 1708 O O . SER A 1 229 ? -4.911 1.487 -1.315 1.00 92.69 229 SER A O 1
ATOM 1710 N N . VAL A 1 230 ? -6.086 3.402 -1.283 1.00 91.56 230 VAL A N 1
ATOM 1711 C CA . VAL A 1 230 ? -6.312 3.451 -2.735 1.00 91.56 230 VAL A CA 1
ATOM 1712 C C . VAL A 1 230 ? -5.008 3.714 -3.476 1.00 91.56 230 VAL A C 1
ATOM 1714 O O . VAL A 1 230 ? -4.753 3.069 -4.492 1.00 91.56 230 VAL A O 1
ATOM 1717 N N . GLN A 1 231 ? -4.184 4.640 -2.981 1.00 91.44 231 GLN A N 1
ATOM 1718 C CA . GLN A 1 231 ? -2.878 4.905 -3.577 1.00 91.44 231 GLN A CA 1
ATOM 1719 C C . GLN A 1 231 ? -1.989 3.663 -3.473 1.00 91.44 231 GLN A C 1
ATOM 1721 O O . GLN A 1 231 ? -1.554 3.162 -4.504 1.00 91.44 231 GLN A O 1
ATOM 1726 N N . TYR A 1 232 ? -1.815 3.091 -2.278 1.00 92.88 232 TYR A N 1
ATOM 1727 C CA . TYR A 1 232 ? -1.035 1.867 -2.075 1.00 92.88 232 TYR A CA 1
ATOM 1728 C C . TYR A 1 232 ? -1.515 0.706 -2.961 1.00 92.88 232 TYR A C 1
ATOM 1730 O O . TYR A 1 232 ? -0.705 0.037 -3.601 1.00 92.88 232 TYR A O 1
ATOM 1738 N N . ALA A 1 233 ? -2.830 0.482 -3.062 1.00 91.44 233 ALA A N 1
ATOM 1739 C CA . ALA A 1 233 ? -3.377 -0.571 -3.913 1.00 91.44 233 ALA A CA 1
ATOM 1740 C C . ALA A 1 233 ? -3.061 -0.341 -5.403 1.00 91.44 233 ALA A C 1
ATOM 1742 O O . ALA A 1 233 ? -2.729 -1.283 -6.126 1.00 91.44 233 ALA A O 1
ATOM 1743 N N . ARG A 1 234 ? -3.102 0.916 -5.858 1.00 90.94 234 ARG A N 1
ATOM 1744 C CA . ARG A 1 234 ? -2.673 1.291 -7.208 1.00 90.94 234 ARG A CA 1
ATOM 1745 C C . ARG A 1 234 ? -1.184 1.029 -7.419 1.00 90.94 234 ARG A C 1
ATOM 1747 O O . ARG A 1 234 ? -0.846 0.400 -8.418 1.00 90.94 234 ARG A O 1
ATOM 1754 N N . TYR A 1 235 ? -0.327 1.467 -6.491 1.00 91.88 235 TYR A N 1
ATOM 1755 C CA . TYR A 1 235 ? 1.115 1.200 -6.531 1.00 91.88 235 TYR A CA 1
ATOM 1756 C C . TYR A 1 235 ? 1.392 -0.285 -6.659 1.00 91.88 235 TYR A C 1
ATOM 1758 O O . TYR A 1 235 ? 2.013 -0.709 -7.627 1.00 91.88 235 TYR A O 1
ATOM 1766 N N . ARG A 1 236 ? 0.873 -1.081 -5.724 1.00 92.44 236 ARG A N 1
ATOM 1767 C CA . ARG A 1 236 ? 1.117 -2.518 -5.687 1.00 92.44 236 ARG A CA 1
ATOM 1768 C C . ARG A 1 236 ? 0.688 -3.192 -6.976 1.00 92.44 236 ARG A C 1
ATOM 1770 O O . ARG A 1 236 ? 1.478 -3.905 -7.577 1.00 92.44 236 ARG A O 1
ATOM 1777 N N . ARG A 1 237 ? -0.523 -2.902 -7.459 1.00 90.44 237 ARG A N 1
ATOM 1778 C CA . ARG A 1 237 ? -1.020 -3.497 -8.702 1.00 90.44 237 ARG A CA 1
ATOM 1779 C C . ARG A 1 237 ? -0.165 -3.107 -9.912 1.00 90.44 237 ARG A C 1
ATOM 1781 O O . ARG A 1 237 ? 0.193 -3.978 -10.698 1.00 90.44 237 ARG A O 1
ATOM 1788 N N . ALA A 1 238 ? 0.158 -1.821 -10.051 1.00 91.12 238 ALA A N 1
ATOM 1789 C CA . ALA A 1 238 ? 0.934 -1.294 -11.171 1.00 91.12 238 ALA A CA 1
ATOM 1790 C C . ALA A 1 238 ? 2.373 -1.826 -11.192 1.00 91.12 238 ALA A C 1
ATOM 1792 O O . ALA A 1 238 ? 2.870 -2.241 -12.240 1.00 91.12 238 ALA A O 1
ATOM 1793 N N . LEU A 1 239 ? 3.035 -1.818 -10.035 1.00 92.62 239 LEU A N 1
ATOM 1794 C CA . LEU A 1 239 ? 4.416 -2.262 -9.903 1.00 92.62 239 LEU A CA 1
ATOM 1795 C C . LEU A 1 239 ? 4.518 -3.783 -10.015 1.00 92.62 239 LEU A C 1
ATOM 1797 O O . LEU A 1 239 ? 5.449 -4.249 -10.658 1.00 92.62 239 LEU A O 1
ATOM 1801 N N . ASP A 1 240 ? 3.560 -4.558 -9.496 1.00 91.56 240 ASP A N 1
ATOM 1802 C CA . ASP A 1 240 ? 3.544 -6.017 -9.678 1.00 91.56 240 ASP A CA 1
ATOM 1803 C C . ASP A 1 240 ? 3.451 -6.401 -11.169 1.00 91.56 240 ASP A C 1
ATOM 1805 O O . ASP A 1 240 ? 4.202 -7.262 -11.639 1.00 91.56 240 ASP A O 1
ATOM 1809 N N . ASP A 1 241 ? 2.590 -5.731 -11.946 1.00 89.56 241 ASP A N 1
ATOM 1810 C CA . ASP A 1 241 ? 2.483 -5.939 -13.401 1.00 89.56 241 ASP A CA 1
ATOM 1811 C C . ASP A 1 241 ? 3.774 -5.546 -14.137 1.00 89.56 241 ASP A C 1
ATOM 1813 O O . ASP A 1 241 ? 4.319 -6.316 -14.936 1.00 89.56 241 ASP A O 1
ATOM 1817 N N . ALA A 1 242 ? 4.306 -4.360 -13.841 1.00 92.25 242 ALA A N 1
ATOM 1818 C CA . ALA A 1 242 ? 5.520 -3.864 -14.477 1.00 92.25 242 ALA A CA 1
ATOM 1819 C C . ALA A 1 242 ? 6.745 -4.732 -14.133 1.00 92.25 242 ALA A C 1
ATOM 1821 O O . ALA A 1 242 ? 7.524 -5.110 -15.011 1.00 92.25 242 ALA A O 1
ATOM 1822 N N . PHE A 1 243 ? 6.897 -5.108 -12.861 1.00 93.88 243 PHE A N 1
ATOM 1823 C CA . PHE A 1 243 ? 8.036 -5.887 -12.381 1.00 93.88 243 PHE A CA 1
ATOM 1824 C C . PHE A 1 243 ? 7.951 -7.334 -12.837 1.00 93.88 243 PHE A C 1
ATOM 1826 O O . PHE A 1 243 ? 8.987 -7.923 -13.128 1.00 93.88 243 PHE A O 1
ATOM 1833 N N . SER A 1 244 ? 6.755 -7.925 -12.920 1.00 92.38 244 SER A N 1
ATOM 1834 C CA . SER A 1 244 ? 6.600 -9.286 -13.447 1.00 92.38 244 SER A CA 1
ATOM 1835 C C . SER A 1 244 ? 7.016 -9.375 -14.917 1.00 92.38 244 SER A C 1
ATOM 1837 O O . SER A 1 244 ? 7.708 -10.323 -15.285 1.00 92.38 244 SER A O 1
ATOM 1839 N N . THR A 1 245 ? 6.704 -8.351 -15.719 1.00 92.31 245 THR A N 1
ATOM 1840 C CA . THR A 1 245 ? 7.137 -8.256 -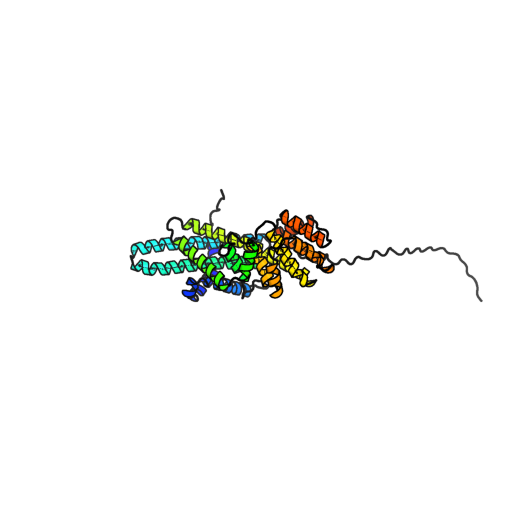17.122 1.00 92.31 245 THR A CA 1
ATOM 1841 C C . THR A 1 245 ? 8.662 -8.188 -17.237 1.00 92.31 245 THR A C 1
ATOM 1843 O O . THR A 1 245 ? 9.259 -8.942 -18.002 1.00 92.31 245 THR A O 1
ATOM 1846 N N . VAL A 1 246 ? 9.319 -7.339 -16.438 1.00 93.50 246 VAL A N 1
ATOM 1847 C CA . VAL A 1 246 ? 10.791 -7.235 -16.428 1.00 93.50 246 VAL A CA 1
ATOM 1848 C C . VAL A 1 246 ? 11.437 -8.517 -15.897 1.00 93.50 246 VAL A C 1
ATOM 1850 O O . VAL A 1 246 ? 12.382 -9.025 -16.496 1.00 93.50 246 VAL A O 1
ATOM 1853 N N . ARG A 1 247 ? 10.898 -9.089 -14.816 1.00 93.06 247 ARG A N 1
ATOM 1854 C CA . ARG A 1 247 ? 11.389 -10.331 -14.199 1.00 93.06 247 ARG A CA 1
ATOM 1855 C C . ARG A 1 247 ? 11.315 -11.524 -15.150 1.00 93.06 247 ARG A C 1
ATOM 1857 O O . ARG A 1 247 ? 12.191 -12.381 -15.087 1.00 93.06 247 ARG A O 1
ATOM 1864 N N . ALA A 1 248 ? 10.294 -11.584 -16.007 1.00 91.94 248 ALA A N 1
ATOM 1865 C CA . ALA A 1 248 ? 10.156 -12.629 -17.019 1.00 91.94 248 ALA A CA 1
ATOM 1866 C C . ALA A 1 248 ? 11.262 -12.575 -18.090 1.00 91.94 248 ALA A C 1
ATOM 1868 O O . ALA A 1 248 ? 11.570 -13.603 -18.688 1.00 91.94 248 ALA A O 1
ATOM 1869 N N . LEU A 1 249 ? 11.866 -11.402 -18.313 1.00 92.19 249 LEU A N 1
ATOM 1870 C CA . LEU A 1 249 ? 12.975 -11.210 -19.250 1.00 92.19 249 LEU A CA 1
ATOM 1871 C C . LEU A 1 249 ? 14.332 -11.409 -18.566 1.00 92.19 249 LEU A C 1
ATOM 1873 O O . LEU A 1 249 ? 15.173 -12.146 -19.075 1.00 92.19 249 LEU A O 1
ATOM 1877 N N . ASP A 1 250 ? 14.545 -10.770 -17.412 1.00 89.75 250 ASP A N 1
ATOM 1878 C CA . ASP A 1 250 ? 15.729 -10.972 -16.574 1.00 89.75 250 ASP A CA 1
ATOM 1879 C C . ASP A 1 250 ? 15.445 -10.599 -15.109 1.00 89.75 250 ASP A C 1
ATOM 1881 O O . ASP A 1 250 ? 15.214 -9.437 -14.760 1.00 89.75 250 ASP A O 1
ATOM 1885 N N . ALA A 1 251 ? 15.513 -11.586 -14.214 1.00 87.12 251 ALA A N 1
ATOM 1886 C CA . ALA A 1 251 ? 15.292 -11.385 -12.784 1.00 87.12 251 ALA A CA 1
ATOM 1887 C C . ALA A 1 251 ? 16.326 -10.448 -12.130 1.00 87.12 251 ALA A C 1
ATOM 1889 O O . ALA A 1 251 ? 16.012 -9.812 -11.123 1.00 87.12 251 ALA A O 1
ATOM 1890 N N . ARG A 1 252 ? 17.536 -10.323 -12.695 1.00 86.44 252 ARG A N 1
ATOM 1891 C CA . ARG A 1 252 ? 18.601 -9.455 -12.161 1.00 86.44 252 ARG A CA 1
ATOM 1892 C C . ARG A 1 252 ? 18.262 -7.974 -12.310 1.00 86.44 252 ARG A C 1
ATOM 1894 O O . ARG A 1 252 ? 18.670 -7.167 -11.482 1.00 86.44 252 ARG A O 1
ATOM 1901 N N . CYS A 1 253 ? 17.461 -7.620 -13.316 1.00 91.19 253 CYS A N 1
ATOM 1902 C CA . CYS A 1 253 ? 17.023 -6.244 -13.537 1.00 91.19 253 CYS A CA 1
ATOM 1903 C C . CYS A 1 253 ? 16.057 -5.744 -12.456 1.00 91.19 253 CYS A C 1
ATOM 1905 O O . CYS A 1 253 ? 15.897 -4.539 -12.299 1.00 91.19 253 CYS A O 1
ATOM 1907 N N . VAL A 1 254 ? 15.431 -6.638 -11.684 1.00 92.06 254 VAL A N 1
ATOM 1908 C CA . VAL A 1 254 ? 14.477 -6.245 -10.637 1.00 92.06 254 VAL A CA 1
ATOM 1909 C C . VAL A 1 254 ? 15.165 -5.459 -9.518 1.00 92.06 254 VAL A C 1
ATOM 1911 O O . VAL A 1 254 ? 14.574 -4.510 -9.020 1.00 92.06 254 VAL A O 1
ATOM 1914 N N . GLU A 1 255 ? 16.415 -5.783 -9.160 1.00 91.75 255 GLU A N 1
ATOM 1915 C CA . GLU A 1 255 ? 17.174 -5.009 -8.159 1.00 91.75 255 GLU A CA 1
ATOM 1916 C C . GLU A 1 255 ? 17.366 -3.557 -8.629 1.00 91.75 255 GLU A C 1
ATOM 1918 O O . GLU A 1 255 ? 16.965 -2.629 -7.931 1.00 91.75 255 GLU A O 1
ATOM 1923 N N . LEU A 1 256 ? 17.861 -3.355 -9.857 1.00 93.25 256 LEU A N 1
ATOM 1924 C CA . LEU A 1 256 ? 18.024 -2.020 -10.454 1.00 93.25 256 LEU A CA 1
ATOM 1925 C C . LEU A 1 256 ? 16.700 -1.259 -10.587 1.00 93.25 256 LEU A C 1
ATOM 1927 O O . LEU A 1 256 ? 16.678 -0.030 -10.507 1.00 93.25 256 LEU A O 1
ATOM 1931 N N . LEU A 1 257 ? 15.596 -1.974 -10.795 1.00 94.62 257 LEU A N 1
ATOM 1932 C CA . LEU A 1 257 ? 14.273 -1.379 -10.911 1.00 94.62 257 LEU A CA 1
ATOM 1933 C C . LEU A 1 257 ? 13.697 -0.964 -9.548 1.00 94.62 257 LEU A C 1
ATOM 1935 O O . LEU A 1 257 ? 13.037 0.067 -9.469 1.00 94.62 257 LEU A O 1
ATOM 1939 N N . ILE A 1 258 ? 13.986 -1.710 -8.474 1.00 94.19 258 ILE A N 1
ATOM 1940 C CA . ILE A 1 258 ? 13.669 -1.301 -7.095 1.00 94.19 258 ILE A CA 1
ATOM 1941 C C . ILE A 1 258 ? 14.455 -0.035 -6.730 1.00 94.19 258 ILE A C 1
ATOM 1943 O O . ILE A 1 258 ? 13.878 0.892 -6.167 1.00 94.19 258 ILE A O 1
ATOM 1947 N N . GLU A 1 259 ? 15.739 0.041 -7.097 1.00 93.44 259 GLU A N 1
ATOM 1948 C CA . GLU A 1 259 ? 16.544 1.263 -6.932 1.00 93.44 259 GLU A CA 1
ATOM 1949 C C . GLU A 1 259 ? 15.968 2.438 -7.751 1.00 93.44 259 GLU A C 1
ATOM 1951 O O . GLU A 1 259 ? 15.897 3.564 -7.269 1.00 93.44 259 GLU A O 1
ATOM 1956 N N . GLY A 1 260 ? 15.474 2.180 -8.966 1.00 94.31 260 GLY A N 1
ATOM 1957 C CA . GLY A 1 260 ? 14.793 3.195 -9.776 1.00 94.31 260 GLY A CA 1
ATOM 1958 C C . GLY A 1 260 ? 13.477 3.676 -9.156 1.00 94.31 260 GLY A C 1
ATOM 1959 O O . GLY A 1 260 ? 13.188 4.869 -9.185 1.00 94.31 260 GLY A O 1
ATOM 1960 N N . ALA A 1 261 ? 12.700 2.767 -8.558 1.00 94.81 261 ALA A N 1
ATOM 1961 C CA . ALA A 1 261 ? 11.482 3.115 -7.830 1.00 94.81 261 ALA A CA 1
ATOM 1962 C C . ALA A 1 261 ? 11.781 3.996 -6.614 1.00 94.81 261 ALA A C 1
ATOM 1964 O O . ALA A 1 261 ? 11.085 4.982 -6.396 1.00 94.81 261 ALA A O 1
ATOM 1965 N N . TRP A 1 262 ? 12.850 3.680 -5.877 1.00 92.56 262 TRP A N 1
ATOM 1966 C CA . TRP A 1 262 ? 13.349 4.516 -4.788 1.00 92.56 262 TRP A CA 1
ATOM 1967 C C . TRP A 1 262 ? 13.634 5.945 -5.257 1.00 92.56 262 TRP A C 1
ATOM 1969 O O . TRP A 1 262 ? 13.068 6.893 -4.721 1.00 92.56 262 TRP A O 1
ATOM 1979 N N . LEU A 1 263 ? 14.482 6.094 -6.280 1.00 92.12 263 LEU A N 1
ATOM 1980 C CA . LEU A 1 263 ? 14.912 7.406 -6.765 1.00 92.12 263 LEU A CA 1
ATOM 1981 C C . LEU A 1 263 ? 13.757 8.231 -7.341 1.00 92.12 263 LEU A C 1
ATOM 1983 O O . LEU A 1 263 ? 13.794 9.453 -7.264 1.00 92.12 263 LEU A O 1
ATOM 1987 N N . LEU A 1 264 ? 12.749 7.578 -7.925 1.00 93.38 264 LEU A N 1
ATOM 1988 C CA . LEU A 1 264 ? 11.553 8.252 -8.424 1.00 93.38 264 LEU A CA 1
ATOM 1989 C C . LEU A 1 264 ? 10.643 8.725 -7.285 1.00 93.38 264 LEU A C 1
ATOM 1991 O O . LEU A 1 264 ? 10.206 9.869 -7.329 1.00 93.38 264 LEU A O 1
ATOM 1995 N N . PHE A 1 265 ? 10.398 7.898 -6.265 1.00 91.00 265 PHE A N 1
ATOM 1996 C CA . PHE A 1 265 ? 9.548 8.285 -5.130 1.00 91.00 265 PHE A CA 1
ATOM 1997 C C . PHE A 1 265 ? 10.196 9.338 -4.230 1.00 91.00 265 PHE A C 1
ATOM 1999 O O . PHE A 1 265 ? 9.498 10.151 -3.648 1.00 91.00 265 PHE A O 1
ATOM 2006 N N . ASP A 1 266 ? 11.524 9.339 -4.113 1.00 88.62 266 ASP A N 1
ATOM 2007 C CA . ASP A 1 266 ? 12.263 10.309 -3.293 1.00 88.62 266 ASP A CA 1
ATOM 2008 C C . ASP A 1 266 ? 12.662 11.573 -4.086 1.00 88.62 266 ASP A C 1
ATOM 2010 O O . ASP A 1 266 ? 13.311 12.476 -3.559 1.00 88.62 266 ASP A O 1
ATOM 2014 N N . ALA A 1 267 ? 12.290 11.663 -5.371 1.00 87.25 267 ALA A N 1
ATOM 2015 C CA . ALA A 1 267 ? 12.731 12.731 -6.272 1.00 87.25 267 ALA A CA 1
ATOM 2016 C C . ALA A 1 267 ? 12.263 14.134 -5.846 1.00 87.25 267 ALA A C 1
ATOM 2018 O O . ALA A 1 267 ? 12.901 15.130 -6.197 1.00 87.25 267 ALA A O 1
ATOM 2019 N N . ASP A 1 268 ? 11.139 14.229 -5.135 1.00 82.12 268 ASP A N 1
ATOM 2020 C CA . ASP A 1 268 ? 10.590 15.476 -4.598 1.00 82.12 268 ASP A CA 1
ATOM 2021 C C . ASP A 1 268 ? 11.010 15.754 -3.142 1.00 82.12 268 ASP A C 1
ATOM 2023 O O . ASP A 1 268 ? 10.639 16.790 -2.584 1.00 82.12 268 ASP A O 1
ATOM 2027 N N . GLY A 1 269 ? 11.863 14.898 -2.571 1.00 77.44 269 GLY A N 1
ATOM 2028 C CA . GLY A 1 269 ? 12.510 15.103 -1.280 1.00 77.44 269 GLY A CA 1
ATOM 2029 C C . GLY A 1 269 ? 11.796 14.473 -0.087 1.00 77.44 269 GLY A C 1
ATOM 2030 O O . GLY A 1 269 ? 12.161 14.801 1.041 1.00 77.44 269 GLY A O 1
ATOM 2031 N N . GLY A 1 270 ? 10.811 13.592 -0.290 1.00 81.56 270 GLY A N 1
ATOM 2032 C CA . GLY A 1 270 ? 10.293 12.790 0.815 1.00 81.56 270 GLY A CA 1
ATOM 2033 C C . GLY A 1 270 ? 9.273 11.726 0.422 1.00 81.56 270 GLY A C 1
ATOM 2034 O O . GLY A 1 270 ? 8.340 11.976 -0.329 1.00 81.56 270 GLY A O 1
ATOM 2035 N N . LEU A 1 271 ? 9.394 10.547 1.036 1.00 86.19 271 LEU A N 1
ATOM 2036 C CA . LEU A 1 271 ? 8.458 9.444 0.819 1.00 86.19 271 LEU A CA 1
ATOM 2037 C C . LEU A 1 271 ? 7.125 9.657 1.540 1.00 86.19 271 LEU A C 1
ATOM 2039 O O . LEU A 1 271 ? 7.068 9.843 2.762 1.00 86.19 271 LEU A O 1
ATOM 2043 N N . ARG A 1 272 ? 6.024 9.487 0.810 1.00 87.75 272 ARG A N 1
ATOM 2044 C CA . ARG A 1 272 ? 4.689 9.343 1.397 1.00 87.75 272 ARG A CA 1
ATOM 2045 C C . ARG A 1 272 ? 4.512 7.967 2.031 1.00 87.75 272 ARG A C 1
ATOM 2047 O O . ARG A 1 272 ? 5.276 7.028 1.807 1.00 87.75 272 ARG A O 1
ATOM 2054 N N . ALA A 1 273 ? 3.469 7.834 2.851 1.00 87.69 273 ALA A N 1
ATOM 2055 C CA . ALA A 1 273 ? 3.215 6.612 3.610 1.00 87.69 273 ALA A CA 1
ATOM 2056 C C . ALA A 1 273 ? 3.037 5.392 2.692 1.00 87.69 273 ALA A C 1
ATOM 2058 O O . ALA A 1 273 ? 3.595 4.328 2.945 1.00 87.69 273 ALA A O 1
ATOM 2059 N N . GLU A 1 274 ? 2.278 5.553 1.614 1.00 90.56 274 GLU A N 1
ATOM 2060 C CA . GLU A 1 274 ? 2.025 4.522 0.617 1.00 90.56 274 GLU A CA 1
ATOM 2061 C C . GLU A 1 274 ? 3.287 4.115 -0.165 1.00 90.56 274 GLU A C 1
ATOM 2063 O O . GLU A 1 274 ? 3.482 2.923 -0.403 1.00 90.56 274 GLU A O 1
ATOM 2068 N N . GLU A 1 275 ? 4.173 5.064 -0.486 1.00 91.56 275 GLU A N 1
ATOM 2069 C CA . GLU A 1 275 ? 5.458 4.822 -1.161 1.00 91.56 275 GLU A CA 1
ATOM 2070 C C . GLU A 1 275 ? 6.426 4.075 -0.247 1.00 91.56 275 GLU A C 1
ATOM 2072 O O . GLU A 1 275 ? 7.034 3.087 -0.659 1.00 91.56 275 GLU A O 1
ATOM 2077 N N . ALA A 1 276 ? 6.512 4.484 1.023 1.00 91.25 276 ALA A N 1
ATOM 2078 C CA . ALA A 1 276 ? 7.336 3.817 2.024 1.00 91.25 276 ALA A CA 1
ATOM 2079 C C . ALA A 1 276 ? 6.887 2.363 2.255 1.00 91.25 276 ALA A C 1
ATOM 2081 O O . ALA A 1 276 ? 7.723 1.454 2.278 1.00 91.25 276 ALA A O 1
ATOM 2082 N N . VAL A 1 277 ? 5.575 2.111 2.372 1.00 92.50 277 VAL A N 1
ATOM 2083 C CA . VAL A 1 277 ? 5.036 0.740 2.474 1.00 92.50 277 VAL A CA 1
ATOM 2084 C C . VAL A 1 277 ? 5.320 -0.042 1.196 1.00 92.50 277 VAL A C 1
ATOM 2086 O O . VAL A 1 277 ? 5.754 -1.186 1.285 1.00 92.50 277 VAL A O 1
ATOM 2089 N N . MET A 1 278 ? 5.137 0.557 0.015 1.00 93.69 278 MET A N 1
ATOM 2090 C CA . MET A 1 278 ? 5.390 -0.114 -1.262 1.00 93.69 278 MET A CA 1
ATOM 2091 C C . MET A 1 278 ? 6.864 -0.498 -1.445 1.00 93.69 278 MET A C 1
ATOM 2093 O O . MET A 1 278 ? 7.164 -1.640 -1.790 1.00 93.69 278 MET A O 1
ATOM 2097 N N . LEU A 1 279 ? 7.800 0.414 -1.181 1.00 92.81 279 LEU A N 1
ATOM 2098 C CA . LEU A 1 279 ? 9.236 0.128 -1.251 1.00 92.81 279 LEU A CA 1
ATOM 2099 C C . LEU A 1 279 ? 9.629 -0.961 -0.258 1.00 92.81 279 LEU A C 1
ATOM 2101 O O . LEU A 1 279 ? 10.343 -1.904 -0.606 1.00 92.81 279 LEU A O 1
ATOM 2105 N N . THR A 1 280 ? 9.110 -0.877 0.965 1.00 92.56 280 THR A N 1
ATOM 2106 C CA . THR A 1 280 ? 9.364 -1.900 1.977 1.00 92.56 280 THR A CA 1
ATOM 2107 C C . THR A 1 280 ? 8.801 -3.255 1.553 1.00 92.56 280 THR A C 1
ATOM 2109 O O . THR A 1 280 ? 9.482 -4.269 1.698 1.00 92.56 280 THR A O 1
ATOM 2112 N N . HIS A 1 281 ? 7.607 -3.282 0.960 1.00 92.75 281 HIS A N 1
ATOM 2113 C CA . HIS A 1 281 ? 6.994 -4.484 0.402 1.00 92.75 281 HIS A CA 1
ATOM 2114 C C . HIS A 1 281 ? 7.884 -5.128 -0.674 1.00 92.75 281 HIS A C 1
ATOM 2116 O O . HIS A 1 281 ? 8.155 -6.330 -0.621 1.00 92.75 281 HIS A O 1
ATOM 2122 N N . LEU A 1 282 ? 8.407 -4.334 -1.616 1.00 92.62 282 LEU A N 1
ATOM 2123 C CA . LEU A 1 282 ? 9.328 -4.818 -2.653 1.00 92.62 282 LEU A CA 1
ATOM 2124 C C . LEU A 1 282 ? 10.614 -5.408 -2.060 1.00 92.62 282 LEU A C 1
ATOM 2126 O O . LEU A 1 282 ? 11.061 -6.483 -2.467 1.00 92.62 282 LEU A O 1
ATOM 2130 N N . LEU A 1 283 ? 11.201 -4.728 -1.075 1.00 91.75 283 LEU A N 1
ATOM 2131 C CA . LEU A 1 283 ? 12.430 -5.169 -0.415 1.00 91.75 283 LEU A CA 1
ATOM 2132 C C . LEU A 1 283 ? 12.210 -6.426 0.425 1.00 91.75 283 LEU A C 1
ATOM 2134 O O . LEU A 1 283 ? 13.047 -7.329 0.423 1.00 91.75 283 LEU A O 1
ATOM 2138 N N . ARG A 1 284 ? 11.078 -6.517 1.125 1.00 90.62 284 ARG A N 1
ATOM 2139 C CA . ARG A 1 284 ? 10.704 -7.674 1.942 1.00 90.62 284 ARG A CA 1
ATOM 2140 C C . ARG A 1 284 ? 10.538 -8.935 1.098 1.00 90.62 284 ARG A C 1
ATOM 2142 O O . ARG A 1 284 ? 10.996 -9.994 1.519 1.00 90.62 284 ARG A O 1
ATOM 2149 N N . ASN A 1 285 ? 9.981 -8.787 -0.103 1.00 89.25 285 ASN A N 1
ATOM 2150 C CA . ASN A 1 285 ? 9.811 -9.861 -1.084 1.00 89.25 285 ASN A CA 1
ATOM 2151 C C . ASN A 1 285 ? 11.054 -10.117 -1.955 1.00 89.25 285 ASN A C 1
ATOM 2153 O O . ASN A 1 285 ? 11.027 -10.975 -2.838 1.00 89.25 285 ASN A O 1
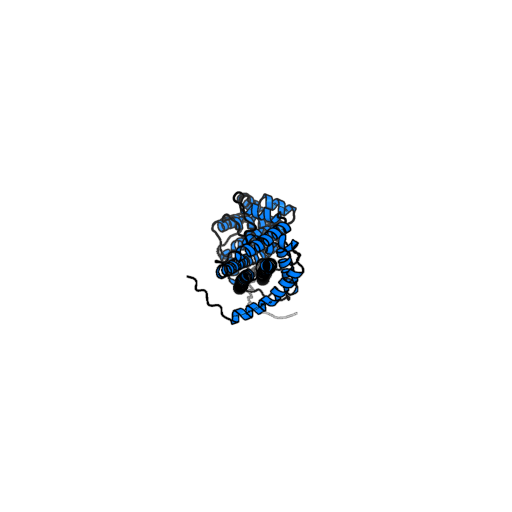ATOM 2157 N N . SER A 1 286 ? 12.154 -9.399 -1.714 1.00 88.00 286 SER A N 1
ATOM 2158 C CA . SER A 1 286 ? 13.436 -9.633 -2.381 1.00 88.00 286 SER A CA 1
ATOM 2159 C C . SER A 1 286 ? 14.298 -10.640 -1.601 1.00 88.00 286 SER A C 1
ATOM 2161 O O . SER A 1 286 ? 14.231 -10.687 -0.368 1.00 88.00 286 SER A O 1
ATOM 2163 N N . PRO A 1 287 ? 15.163 -11.431 -2.272 1.00 88.31 287 PRO A N 1
ATOM 2164 C CA . PRO A 1 287 ? 16.090 -12.340 -1.594 1.00 88.31 287 PRO A CA 1
ATOM 2165 C C . PRO A 1 287 ? 16.952 -11.617 -0.548 1.00 88.31 287 PRO A C 1
ATOM 2167 O O . PRO A 1 287 ? 17.417 -10.507 -0.795 1.00 88.31 287 PRO A O 1
ATOM 2170 N N . SER A 1 288 ? 17.248 -12.253 0.592 1.00 85.19 288 SER A N 1
ATOM 2171 C CA . SER A 1 288 ? 17.953 -11.609 1.719 1.00 85.19 288 SER A CA 1
ATOM 2172 C C . SER A 1 288 ? 19.277 -10.932 1.334 1.00 85.19 288 SER A C 1
ATOM 2174 O O . SER A 1 288 ? 19.583 -9.850 1.834 1.00 85.19 288 SER A O 1
ATOM 2176 N N . ALA A 1 289 ? 20.051 -11.538 0.426 1.00 85.75 289 ALA A N 1
ATOM 2177 C CA . ALA A 1 289 ? 21.300 -10.959 -0.071 1.00 85.75 289 ALA A CA 1
ATOM 2178 C C . ALA A 1 289 ? 21.067 -9.715 -0.950 1.00 85.75 289 ALA A C 1
ATOM 2180 O O . ALA A 1 289 ? 21.807 -8.742 -0.832 1.00 85.75 289 ALA A O 1
ATOM 2181 N N . ALA A 1 290 ? 20.030 -9.739 -1.794 1.00 85.19 290 ALA A N 1
ATOM 2182 C CA . ALA A 1 290 ? 19.615 -8.605 -2.617 1.00 85.19 290 ALA A CA 1
ATOM 2183 C C . ALA A 1 290 ? 19.105 -7.457 -1.746 1.00 85.19 290 ALA A C 1
ATOM 2185 O O . ALA A 1 290 ? 19.568 -6.331 -1.875 1.00 85.19 290 ALA A O 1
ATOM 2186 N N . ARG A 1 291 ? 18.238 -7.761 -0.774 1.00 88.38 291 ARG A N 1
ATOM 2187 C CA . ARG A 1 291 ? 17.703 -6.784 0.179 1.00 88.38 291 ARG A CA 1
ATOM 2188 C C . ARG A 1 291 ? 18.805 -6.021 0.917 1.00 88.38 291 ARG A C 1
ATOM 2190 O O . ARG A 1 291 ? 18.703 -4.808 1.047 1.00 88.38 291 ARG A O 1
ATOM 2197 N N . LYS A 1 292 ? 19.858 -6.710 1.379 1.00 85.88 292 LYS A N 1
ATOM 2198 C CA . LYS A 1 292 ? 20.991 -6.059 2.057 1.00 85.88 292 LYS A CA 1
ATOM 2199 C C . LYS A 1 292 ? 21.728 -5.085 1.130 1.00 85.88 292 LYS A C 1
ATOM 2201 O O . LYS A 1 292 ? 21.945 -3.947 1.522 1.00 85.88 292 LYS A O 1
ATOM 2206 N N . ARG A 1 293 ? 22.053 -5.512 -0.097 1.00 86.25 293 ARG A N 1
ATOM 2207 C CA . ARG A 1 293 ? 22.703 -4.644 -1.096 1.00 86.25 293 ARG A CA 1
ATOM 2208 C C . ARG A 1 293 ? 21.844 -3.440 -1.457 1.00 86.25 293 ARG A C 1
ATOM 2210 O O . ARG A 1 293 ? 22.367 -2.343 -1.574 1.00 86.25 293 ARG A O 1
ATOM 2217 N N . LEU A 1 294 ? 20.541 -3.657 -1.637 1.00 87.44 294 LEU A N 1
ATOM 2218 C CA . LEU A 1 294 ? 19.600 -2.586 -1.940 1.00 87.44 294 LEU A CA 1
ATOM 2219 C C . LEU A 1 294 ? 19.611 -1.559 -0.813 1.00 87.44 294 LEU A C 1
ATOM 2221 O O . LEU A 1 294 ? 19.857 -0.400 -1.095 1.00 87.44 294 LEU A O 1
ATOM 2225 N N . LEU A 1 295 ? 19.465 -1.984 0.448 1.00 84.62 295 LEU A N 1
ATOM 2226 C CA . LEU A 1 295 ? 19.495 -1.083 1.607 1.00 84.62 295 LEU A CA 1
ATOM 2227 C C . LEU A 1 295 ? 20.786 -0.269 1.731 1.00 84.62 295 LEU A C 1
ATOM 2229 O O . LEU A 1 295 ? 20.714 0.895 2.104 1.00 84.62 295 LEU A O 1
ATOM 2233 N N . GLU A 1 296 ? 21.942 -0.859 1.420 1.00 84.19 296 GLU A N 1
ATOM 2234 C CA . GLU A 1 296 ? 23.227 -0.144 1.416 1.00 84.19 296 GLU A CA 1
ATOM 2235 C C . GLU A 1 296 ? 23.273 0.962 0.349 1.00 84.19 296 GLU A C 1
ATOM 2237 O O . GLU A 1 296 ? 23.931 1.976 0.560 1.00 84.19 296 GLU A O 1
ATOM 2242 N N . ARG A 1 297 ? 22.537 0.781 -0.755 1.00 83.19 297 ARG A N 1
ATOM 2243 C CA . ARG A 1 297 ? 22.462 1.717 -1.886 1.00 83.19 297 ARG A CA 1
ATOM 2244 C C . ARG A 1 297 ? 21.289 2.696 -1.810 1.00 83.19 297 ARG A C 1
ATOM 2246 O O . ARG A 1 297 ? 21.266 3.676 -2.551 1.00 83.19 297 ARG A O 1
ATOM 2253 N N . LEU A 1 298 ? 20.290 2.450 -0.957 1.00 78.19 298 LEU A N 1
ATOM 2254 C CA . LEU A 1 298 ? 19.167 3.376 -0.794 1.00 78.19 298 LEU A CA 1
ATOM 2255 C C . LEU A 1 298 ? 19.679 4.692 -0.197 1.00 78.19 298 LEU A C 1
ATOM 2257 O O . LEU A 1 298 ? 20.312 4.717 0.859 1.00 78.19 298 LEU A O 1
ATOM 2261 N N . GLY A 1 299 ? 19.388 5.798 -0.878 1.00 69.19 299 GLY A N 1
ATOM 2262 C CA . GLY A 1 299 ? 19.906 7.118 -0.521 1.00 69.19 299 GLY A CA 1
ATOM 2263 C C . GLY A 1 299 ? 21.305 7.426 -1.067 1.00 69.19 299 GLY A C 1
ATOM 2264 O O . GLY A 1 299 ? 21.890 8.429 -0.655 1.00 69.19 299 GLY A O 1
ATOM 2265 N N . GLU A 1 300 ? 21.848 6.594 -1.965 1.00 76.62 300 GLU A N 1
ATOM 2266 C CA . GLU A 1 300 ? 22.890 7.030 -2.901 1.00 76.62 300 GLU A CA 1
ATOM 2267 C C . GLU A 1 300 ? 22.314 8.021 -3.930 1.00 76.62 300 GLU A C 1
ATOM 2269 O O . GLU A 1 300 ? 21.107 8.061 -4.177 1.00 76.62 300 GLU A O 1
ATOM 2274 N N . GLU A 1 301 ? 23.184 8.838 -4.527 1.00 79.69 301 GLU A N 1
ATOM 2275 C CA . GLU A 1 301 ? 22.793 9.779 -5.579 1.00 79.69 301 GLU A CA 1
ATOM 2276 C C . GLU A 1 301 ? 22.295 9.052 -6.844 1.00 79.69 301 GLU A C 1
ATOM 2278 O O . GLU A 1 301 ? 22.566 7.876 -7.074 1.00 79.69 301 GLU A O 1
ATOM 2283 N N . GLU A 1 302 ? 21.591 9.767 -7.721 1.00 86.19 302 GLU A N 1
ATOM 2284 C CA . GLU A 1 302 ? 21.082 9.216 -8.988 1.00 86.19 302 GLU A CA 1
ATOM 2285 C C . GLU A 1 302 ? 22.198 8.748 -9.949 1.00 86.19 302 GLU A C 1
ATOM 2287 O O . GLU A 1 302 ? 21.974 7.851 -10.763 1.00 86.19 302 GLU A O 1
ATOM 2292 N N . THR A 1 303 ? 23.402 9.332 -9.877 1.00 88.31 303 THR A N 1
ATOM 2293 C CA . THR A 1 303 ? 24.468 9.139 -10.879 1.00 88.31 303 THR A CA 1
ATOM 2294 C C . THR A 1 303 ? 24.963 7.686 -10.959 1.00 88.31 303 THR A C 1
ATOM 2296 O O . THR A 1 303 ? 24.900 7.116 -12.052 1.00 88.31 303 THR A O 1
ATOM 2299 N N . PRO A 1 304 ? 25.358 7.023 -9.848 1.00 91.25 304 PRO A N 1
ATOM 2300 C CA . PRO A 1 304 ? 25.756 5.611 -9.872 1.00 91.25 304 PRO A CA 1
ATOM 2301 C C . PRO A 1 304 ? 24.658 4.657 -10.356 1.00 91.25 304 PRO A C 1
ATOM 2303 O O . PRO A 1 304 ? 24.947 3.581 -10.884 1.00 91.25 304 PRO A O 1
ATOM 2306 N N . TRP A 1 305 ? 23.385 5.006 -10.154 1.00 93.75 305 TRP A N 1
ATOM 2307 C CA . TRP A 1 305 ? 22.267 4.215 -10.667 1.00 93.75 305 TRP A CA 1
ATOM 2308 C C . TRP A 1 305 ? 22.121 4.366 -12.184 1.00 93.75 305 TRP A C 1
ATOM 2310 O O . TRP A 1 305 ? 22.045 3.356 -12.883 1.00 93.75 305 TRP A O 1
ATOM 2320 N N . VAL A 1 306 ? 22.156 5.601 -12.706 1.00 94.88 306 VAL A N 1
ATOM 2321 C CA . VAL A 1 306 ? 22.077 5.867 -14.155 1.00 94.88 306 VAL A CA 1
ATOM 2322 C C . VAL A 1 306 ? 23.211 5.169 -14.901 1.00 94.88 306 VAL A C 1
ATOM 2324 O O . VAL A 1 306 ? 22.971 4.578 -15.954 1.00 94.88 306 VAL A O 1
ATOM 2327 N N . GLU A 1 307 ? 24.426 5.190 -14.350 1.00 93.00 307 GLU A N 1
ATOM 2328 C CA . GLU A 1 307 ? 25.567 4.491 -14.939 1.00 93.00 307 GLU A CA 1
ATOM 2329 C C . GLU A 1 307 ? 25.280 2.998 -15.083 1.00 93.00 307 GLU A C 1
ATOM 2331 O O . GLU A 1 307 ? 25.431 2.474 -16.179 1.00 93.00 307 GLU A O 1
ATOM 2336 N N . ARG A 1 308 ? 24.769 2.321 -14.048 1.00 93.62 308 ARG A N 1
ATOM 2337 C CA . ARG A 1 308 ? 24.476 0.874 -14.072 1.00 93.62 308 ARG A CA 1
ATOM 2338 C C . ARG A 1 308 ? 23.340 0.459 -15.010 1.00 93.62 308 ARG A C 1
ATOM 2340 O O . ARG A 1 308 ? 23.205 -0.726 -15.301 1.00 93.62 308 ARG A O 1
ATOM 2347 N N . LEU A 1 309 ? 22.560 1.388 -15.566 1.00 94.94 309 LEU A N 1
ATOM 2348 C CA . LEU A 1 309 ? 21.510 1.043 -16.535 1.00 94.94 309 LEU A CA 1
ATOM 2349 C C . LEU A 1 309 ? 22.056 0.415 -17.829 1.00 94.94 309 LEU A C 1
ATOM 2351 O O . LEU A 1 309 ? 21.316 -0.291 -18.515 1.00 94.94 309 LEU A O 1
ATOM 2355 N N . HIS A 1 310 ? 23.345 0.592 -18.146 1.00 92.94 310 HIS A N 1
ATOM 2356 C CA . HIS A 1 310 ? 23.973 -0.102 -19.278 1.00 92.94 310 HIS A CA 1
ATOM 2357 C C . HIS A 1 310 ? 24.008 -1.632 -19.104 1.00 92.94 310 HIS A C 1
ATOM 2359 O O . HIS A 1 310 ? 24.042 -2.350 -20.108 1.00 92.94 310 HIS A O 1
ATOM 2365 N N . GLU A 1 311 ? 23.960 -2.124 -17.858 1.00 93.00 311 GLU A N 1
ATOM 2366 C CA . GLU A 1 311 ? 23.939 -3.550 -17.509 1.00 93.00 311 GLU A CA 1
ATOM 2367 C C . GLU A 1 311 ? 22.606 -4.222 -17.873 1.00 93.00 311 GLU A C 1
ATOM 2369 O O . GLU A 1 311 ? 22.532 -5.451 -17.941 1.00 93.00 311 GLU A O 1
ATOM 2374 N N . VAL A 1 312 ? 21.549 -3.439 -18.140 1.00 95.31 312 VAL A N 1
ATOM 2375 C CA . VAL A 1 312 ? 20.250 -3.967 -18.570 1.00 95.31 312 VAL A CA 1
ATOM 2376 C C . VAL A 1 312 ? 20.392 -4.596 -19.967 1.00 95.31 312 VAL A C 1
ATOM 2378 O O . VAL A 1 312 ? 20.745 -3.887 -20.925 1.00 95.31 312 VAL A O 1
ATOM 2381 N N . PRO A 1 313 ? 20.092 -5.904 -20.123 1.00 94.69 313 PRO A N 1
ATOM 2382 C CA . PRO A 1 313 ? 20.177 -6.587 -21.409 1.00 94.69 313 PRO A CA 1
ATOM 2383 C C . PRO A 1 313 ? 19.293 -5.918 -22.456 1.00 94.69 313 PRO A C 1
ATOM 2385 O O . PRO A 1 313 ? 18.177 -5.510 -22.144 1.00 94.69 313 PRO A O 1
ATOM 2388 N N . GLU A 1 314 ? 19.746 -5.874 -23.711 1.00 93.75 314 GLU A N 1
ATOM 2389 C CA . GLU A 1 314 ? 19.032 -5.206 -24.812 1.00 93.75 314 GLU A CA 1
ATOM 2390 C C . GLU A 1 314 ? 17.558 -5.636 -24.915 1.00 93.75 314 GLU A C 1
ATOM 2392 O O . GLU A 1 314 ? 16.678 -4.789 -25.048 1.00 93.75 314 GLU A O 1
ATOM 2397 N N . ALA A 1 315 ? 17.283 -6.936 -24.757 1.00 93.31 315 ALA A N 1
ATOM 2398 C CA . ALA A 1 315 ? 15.935 -7.503 -24.802 1.00 93.31 315 ALA A CA 1
ATOM 2399 C C . ALA A 1 315 ? 15.005 -7.012 -23.672 1.00 93.31 315 ALA A C 1
ATOM 2401 O O . ALA A 1 315 ? 13.788 -7.079 -23.814 1.00 93.31 315 ALA A O 1
ATOM 2402 N N . ALA A 1 316 ? 15.559 -6.520 -22.560 1.00 94.81 316 ALA A N 1
ATOM 2403 C CA . ALA A 1 316 ? 14.809 -6.047 -21.399 1.00 94.81 316 ALA A CA 1
ATOM 2404 C C . ALA A 1 316 ? 14.667 -4.517 -21.341 1.00 94.81 316 ALA A C 1
ATOM 2406 O O . ALA A 1 316 ? 13.862 -4.023 -20.553 1.00 94.81 316 ALA A O 1
ATOM 2407 N N . ARG A 1 317 ? 15.400 -3.749 -22.163 1.00 96.00 317 ARG A N 1
ATOM 2408 C CA . ARG A 1 317 ? 15.462 -2.275 -22.063 1.00 96.00 317 ARG A CA 1
ATOM 2409 C C . ARG A 1 317 ? 14.112 -1.593 -22.265 1.00 96.00 317 ARG A C 1
ATOM 2411 O O . ARG A 1 317 ? 13.793 -0.658 -21.535 1.00 96.00 317 ARG A O 1
ATOM 2418 N N . ASP A 1 318 ? 13.301 -2.077 -23.205 1.00 95.38 318 ASP A N 1
ATOM 2419 C CA . ASP A 1 318 ? 11.970 -1.519 -23.474 1.00 95.38 318 ASP A CA 1
ATOM 2420 C C . ASP A 1 318 ? 10.987 -1.783 -22.326 1.00 95.38 318 ASP A C 1
ATOM 2422 O O . ASP A 1 318 ? 10.265 -0.876 -21.905 1.00 95.38 318 ASP A O 1
ATOM 2426 N N . ALA A 1 319 ? 11.000 -3.000 -21.775 1.00 95.12 319 ALA A N 1
ATOM 2427 C CA . ALA A 1 319 ? 10.195 -3.361 -20.611 1.00 95.12 319 ALA A CA 1
ATOM 2428 C C . ALA A 1 319 ? 10.653 -2.612 -19.351 1.00 95.12 319 ALA A C 1
ATOM 2430 O O . ALA A 1 319 ? 9.821 -2.152 -18.572 1.00 95.12 319 ALA A O 1
ATOM 2431 N N . PHE A 1 320 ? 11.965 -2.444 -19.173 1.00 97.19 320 PHE A N 1
ATOM 2432 C CA . PHE A 1 320 ? 12.545 -1.711 -18.051 1.00 97.19 320 PHE A CA 1
ATOM 2433 C C . PHE A 1 320 ? 12.166 -0.230 -18.096 1.00 97.19 320 PHE A C 1
ATOM 2435 O O . PHE A 1 320 ? 11.667 0.305 -17.108 1.00 97.19 320 PHE A O 1
ATOM 2442 N N . LEU A 1 321 ? 12.337 0.429 -19.250 1.00 97.19 321 LEU A N 1
ATOM 2443 C CA . LEU A 1 321 ? 11.919 1.822 -19.409 1.00 97.19 321 LEU A CA 1
ATOM 2444 C C . LEU A 1 321 ? 10.411 1.964 -19.194 1.00 97.19 321 LEU A C 1
ATOM 2446 O O . LEU A 1 321 ? 9.978 2.887 -18.511 1.00 97.19 321 LEU A O 1
ATOM 2450 N N . HIS A 1 322 ? 9.612 1.038 -19.727 1.00 95.94 322 HIS A N 1
ATOM 2451 C CA . HIS A 1 322 ? 8.173 1.053 -19.500 1.00 95.94 322 HIS A CA 1
ATOM 2452 C C . HIS A 1 322 ? 7.813 0.922 -18.014 1.00 95.94 322 HIS A C 1
ATOM 2454 O O . HIS A 1 322 ? 6.926 1.623 -17.536 1.00 95.94 322 HIS A O 1
ATOM 2460 N N . ALA A 1 323 ? 8.521 0.079 -17.262 1.00 96.44 323 ALA A N 1
ATOM 2461 C CA . ALA A 1 323 ? 8.312 -0.035 -15.827 1.00 96.44 323 ALA A CA 1
ATOM 2462 C C . ALA A 1 323 ? 8.637 1.273 -15.087 1.00 96.44 323 ALA A C 1
ATOM 2464 O O . ALA A 1 323 ? 7.869 1.672 -14.215 1.00 96.44 323 ALA A O 1
ATOM 2465 N N . LEU A 1 324 ? 9.703 1.984 -15.473 1.00 96.88 324 LEU A N 1
ATOM 2466 C CA . LEU A 1 324 ? 9.994 3.316 -14.931 1.00 96.88 324 LEU A CA 1
ATOM 2467 C C . LEU A 1 324 ? 8.902 4.336 -15.288 1.00 96.88 324 LEU A C 1
ATOM 2469 O O . LEU A 1 324 ? 8.474 5.092 -14.424 1.00 96.88 324 LEU A O 1
ATOM 2473 N N . GLU A 1 325 ? 8.398 4.331 -16.527 1.00 95.69 325 GLU A N 1
ATOM 2474 C CA . GLU A 1 325 ? 7.267 5.183 -16.929 1.00 95.69 325 GLU A CA 1
ATOM 2475 C C . GLU A 1 325 ? 6.010 4.894 -16.095 1.00 95.69 325 GLU A C 1
ATOM 2477 O O . GLU A 1 325 ? 5.288 5.822 -15.733 1.00 95.69 325 GLU A O 1
ATOM 2482 N N . VAL A 1 326 ? 5.744 3.618 -15.793 1.00 95.12 326 VAL A N 1
ATOM 2483 C CA . VAL A 1 326 ? 4.636 3.184 -14.933 1.00 95.12 326 VAL A CA 1
ATOM 2484 C C . VAL A 1 326 ? 4.825 3.697 -13.509 1.00 95.12 326 VAL A C 1
ATOM 2486 O O . VAL A 1 326 ? 3.892 4.291 -12.970 1.00 95.12 326 VAL A O 1
ATOM 2489 N N . ILE A 1 327 ? 6.020 3.524 -12.932 1.00 94.44 327 ILE A N 1
ATOM 2490 C CA . ILE A 1 327 ? 6.366 4.038 -11.600 1.00 94.44 327 ILE A CA 1
ATOM 2491 C C . ILE A 1 327 ? 6.134 5.551 -11.545 1.00 94.44 327 ILE A C 1
ATOM 2493 O O . ILE A 1 327 ? 5.430 6.011 -10.659 1.00 94.44 327 ILE A O 1
ATOM 2497 N N . SER A 1 328 ? 6.630 6.324 -12.515 1.00 93.38 328 SER A N 1
ATOM 2498 C CA . SER A 1 328 ? 6.457 7.785 -12.514 1.00 93.38 328 SER A CA 1
ATOM 2499 C C . SER A 1 328 ? 5.028 8.258 -12.826 1.00 93.38 328 SER A C 1
ATOM 2501 O O . SER A 1 328 ? 4.716 9.435 -12.676 1.00 93.38 328 SER A O 1
ATOM 2503 N N . ALA A 1 329 ? 4.161 7.392 -13.358 1.00 93.31 329 ALA A N 1
ATOM 2504 C CA . ALA A 1 329 ? 2.786 7.748 -13.724 1.00 93.31 329 ALA A CA 1
ATOM 2505 C C . ALA A 1 329 ? 1.755 7.363 -12.653 1.00 93.31 329 ALA A C 1
ATOM 2507 O O . ALA A 1 329 ? 0.622 7.859 -12.686 1.00 93.31 329 ALA A O 1
ATOM 2508 N N . VAL A 1 330 ? 2.120 6.468 -11.733 1.00 90.56 330 VAL A N 1
ATOM 2509 C CA . VAL A 1 330 ? 1.204 5.841 -10.769 1.00 90.56 330 VAL A CA 1
ATOM 2510 C C . VAL A 1 330 ? 0.566 6.854 -9.813 1.00 90.56 330 VAL A C 1
ATOM 2512 O O . VAL A 1 330 ? -0.598 6.711 -9.419 1.00 90.56 330 VAL A O 1
ATOM 2515 N N . ASP A 1 331 ? 1.273 7.948 -9.546 1.00 87.12 331 ASP A N 1
ATOM 2516 C CA . ASP A 1 331 ? 0.806 9.058 -8.723 1.00 87.12 331 ASP A CA 1
ATOM 2517 C C . ASP A 1 331 ? -0.176 9.997 -9.381 1.00 87.12 331 ASP A C 1
ATOM 2519 O O . ASP A 1 331 ? -0.731 10.892 -8.745 1.00 87.12 331 ASP A O 1
ATOM 2523 N N . LEU A 1 332 ? -0.461 9.769 -10.661 1.00 88.44 332 LEU A N 1
ATOM 2524 C CA . LEU A 1 332 ? -1.338 10.608 -11.467 1.00 88.44 332 LEU A CA 1
ATOM 2525 C C . LEU A 1 332 ? -0.800 12.032 -11.676 1.00 88.44 332 LEU A C 1
ATOM 2527 O O . LEU A 1 332 ? -1.490 12.857 -12.284 1.00 88.44 332 LEU A O 1
ATOM 2531 N N . SER A 1 333 ? 0.402 12.325 -11.202 1.00 86.50 333 SER A N 1
ATOM 2532 C CA . SER A 1 333 ? 1.163 13.544 -11.431 1.00 86.50 333 SER A CA 1
ATOM 2533 C C . SER A 1 333 ? 2.623 13.173 -11.604 1.00 86.50 333 SER A C 1
ATOM 2535 O O . SER A 1 333 ? 3.057 12.155 -11.092 1.00 86.50 333 SER A O 1
ATOM 2537 N N . MET A 1 334 ? 3.351 14.006 -12.335 1.00 86.25 334 MET A N 1
ATOM 2538 C CA . MET A 1 334 ? 4.783 13.849 -12.534 1.00 86.25 334 MET A CA 1
ATOM 2539 C C . MET A 1 334 ? 5.433 15.203 -12.292 1.00 86.25 334 MET A C 1
ATOM 2541 O O . MET A 1 334 ? 5.101 16.191 -12.961 1.00 86.25 334 MET A O 1
ATOM 2545 N N . SER A 1 335 ? 6.334 15.237 -11.325 1.00 89.62 335 SER A N 1
ATOM 2546 C CA . SER A 1 335 ? 7.184 16.372 -11.016 1.00 89.62 335 SER A CA 1
ATOM 2547 C C . SER A 1 335 ? 8.252 16.575 -12.098 1.00 89.62 335 SER A C 1
ATOM 2549 O O . SER A 1 335 ? 8.541 15.709 -12.930 1.00 89.62 335 SER A O 1
ATOM 2551 N N . ASN A 1 336 ? 8.874 17.755 -12.093 1.00 91.19 336 ASN A N 1
ATOM 2552 C CA . ASN A 1 336 ? 10.006 18.018 -12.981 1.00 91.19 336 ASN A CA 1
ATOM 2553 C C . ASN A 1 336 ? 11.225 17.153 -12.624 1.00 91.19 336 ASN A C 1
ATOM 2555 O O . ASN A 1 336 ? 11.967 16.780 -13.530 1.00 91.19 336 ASN A O 1
ATOM 2559 N N . ALA A 1 337 ? 11.421 16.839 -11.339 1.00 91.12 337 ALA A N 1
ATOM 2560 C CA . ALA A 1 337 ? 12.528 16.012 -10.869 1.00 91.12 337 ALA A CA 1
ATOM 2561 C C . ALA A 1 337 ? 12.402 14.575 -11.397 1.00 91.12 337 ALA A C 1
ATOM 2563 O O . ALA A 1 337 ? 13.313 14.094 -12.070 1.00 91.12 337 ALA A O 1
ATOM 2564 N N . GLU A 1 338 ? 11.231 13.950 -11.233 1.00 92.75 338 GLU A N 1
ATOM 2565 C CA . GLU A 1 338 ? 10.943 12.616 -11.782 1.00 92.75 338 GLU A CA 1
ATOM 2566 C C . GLU A 1 338 ? 11.104 12.578 -13.304 1.00 92.75 338 GLU A C 1
ATOM 2568 O O . GLU A 1 338 ? 11.697 11.651 -13.853 1.00 92.75 338 GLU A O 1
ATOM 2573 N N . TRP A 1 339 ? 10.622 13.608 -14.011 1.00 94.19 339 TRP A N 1
ATOM 2574 C CA . TRP A 1 339 ? 10.768 13.681 -15.465 1.00 94.19 339 TRP A CA 1
ATOM 2575 C C . TRP A 1 339 ? 12.233 13.774 -15.906 1.00 94.19 339 TRP A C 1
ATOM 2577 O O . TRP A 1 339 ? 12.627 13.149 -16.893 1.00 94.19 339 TRP A O 1
ATOM 2587 N N . LEU A 1 340 ? 13.053 14.559 -15.201 1.00 94.44 340 LEU A N 1
ATOM 2588 C CA . LEU A 1 340 ? 14.482 14.671 -15.492 1.00 94.44 340 LEU A CA 1
ATOM 2589 C C . LEU A 1 340 ? 15.208 13.348 -15.235 1.00 94.44 340 LEU A C 1
ATOM 2591 O O . LEU A 1 340 ? 15.999 12.931 -16.083 1.00 94.44 340 LEU A O 1
ATOM 2595 N N . LEU A 1 341 ? 14.900 12.673 -14.127 1.00 94.62 341 LEU A N 1
ATOM 2596 C CA . LEU A 1 341 ? 15.452 11.359 -13.809 1.00 94.62 341 LEU A CA 1
ATOM 2597 C C . LEU A 1 341 ? 15.056 10.316 -14.866 1.00 94.62 341 LEU A C 1
ATOM 2599 O O . LEU A 1 341 ? 15.918 9.625 -15.411 1.00 94.62 341 LEU A O 1
ATOM 2603 N N . LEU A 1 342 ? 13.778 10.268 -15.254 1.00 95.56 342 LEU A N 1
ATOM 2604 C CA . LEU A 1 342 ? 13.280 9.358 -16.287 1.00 95.56 342 LEU A CA 1
ATOM 2605 C C . LEU A 1 342 ? 13.939 9.617 -17.653 1.00 95.56 342 LEU A C 1
ATOM 2607 O O . LEU A 1 342 ? 14.249 8.678 -18.386 1.00 95.56 342 LEU A O 1
ATOM 2611 N N . ARG A 1 343 ? 14.218 10.884 -17.995 1.00 96.69 343 ARG A N 1
ATOM 2612 C CA . ARG A 1 343 ? 14.972 11.240 -19.211 1.00 96.69 343 ARG A CA 1
ATOM 2613 C C . ARG A 1 343 ? 16.410 10.738 -19.179 1.00 96.69 343 ARG A C 1
ATOM 2615 O O . ARG A 1 343 ? 16.879 10.239 -20.202 1.00 96.69 343 ARG A O 1
ATOM 2622 N N . LYS A 1 344 ? 17.104 10.870 -18.044 1.00 96.50 344 LYS A N 1
ATOM 2623 C CA . LYS A 1 344 ? 18.465 10.331 -17.871 1.00 96.50 344 LYS A CA 1
ATOM 2624 C C . LYS A 1 344 ? 18.461 8.811 -18.009 1.00 96.50 344 LYS A C 1
ATOM 2626 O O . LYS A 1 344 ? 19.282 8.270 -18.745 1.00 96.50 344 LYS A O 1
ATOM 2631 N N . ALA A 1 345 ? 17.484 8.147 -17.394 1.00 96.75 345 ALA A N 1
ATOM 2632 C CA . ALA A 1 345 ? 17.330 6.702 -17.482 1.00 96.75 345 ALA A CA 1
ATOM 2633 C C . ALA A 1 345 ? 17.083 6.226 -18.922 1.00 96.75 345 ALA A C 1
ATOM 2635 O O . ALA A 1 345 ? 17.759 5.321 -19.405 1.00 96.75 345 ALA A O 1
ATOM 2636 N N . ALA A 1 346 ? 16.169 6.876 -19.647 1.00 97.00 346 ALA A N 1
ATOM 2637 C CA . ALA A 1 346 ? 15.889 6.553 -21.044 1.00 97.00 346 ALA A CA 1
ATOM 2638 C C . ALA A 1 346 ? 17.116 6.742 -21.951 1.00 97.00 346 ALA A C 1
ATOM 2640 O O . ALA A 1 346 ? 17.386 5.903 -22.812 1.00 97.00 346 ALA A O 1
ATOM 2641 N N . ALA A 1 347 ? 17.887 7.812 -21.727 1.00 96.81 347 ALA A N 1
ATOM 2642 C CA . ALA A 1 347 ? 19.136 8.048 -22.443 1.00 96.81 347 ALA A CA 1
ATOM 2643 C C . ALA A 1 347 ? 20.169 6.942 -22.169 1.00 96.81 347 ALA A C 1
ATOM 2645 O O . ALA A 1 347 ? 20.736 6.405 -23.117 1.00 96.81 347 ALA A O 1
ATOM 2646 N N . ALA A 1 348 ? 20.360 6.544 -20.907 1.00 96.38 348 ALA A N 1
ATOM 2647 C CA . ALA A 1 348 ? 21.280 5.465 -20.537 1.00 96.38 348 ALA A CA 1
ATOM 2648 C C . ALA A 1 348 ? 20.857 4.096 -21.106 1.00 96.38 348 ALA A C 1
ATOM 2650 O O . ALA A 1 348 ? 21.699 3.297 -21.516 1.00 96.38 348 ALA A O 1
ATOM 2651 N N . LEU A 1 349 ? 19.549 3.850 -21.216 1.00 96.56 349 LEU A N 1
ATOM 2652 C CA . LEU A 1 349 ? 18.985 2.658 -21.856 1.00 96.56 349 LEU A CA 1
ATOM 2653 C C . LEU A 1 349 ? 19.004 2.726 -23.393 1.00 96.56 349 LEU A C 1
ATOM 2655 O O . LEU A 1 349 ? 18.594 1.769 -24.045 1.00 96.56 349 LEU A O 1
ATOM 2659 N N . ASN A 1 350 ? 19.460 3.828 -23.998 1.00 96.38 350 ASN A N 1
ATOM 2660 C CA . ASN A 1 350 ? 19.385 4.068 -25.442 1.00 96.38 350 ASN A CA 1
ATOM 2661 C C . ASN A 1 350 ? 17.965 3.861 -25.998 1.00 96.38 350 ASN A C 1
ATOM 2663 O O . ASN A 1 350 ? 17.764 3.187 -27.014 1.00 96.38 350 ASN A O 1
ATOM 2667 N N . ARG A 1 351 ? 16.963 4.416 -25.307 1.00 96.50 351 ARG A N 1
ATOM 2668 C CA . ARG A 1 351 ? 15.552 4.334 -25.695 1.00 96.50 351 ARG A CA 1
ATOM 2669 C C . ARG A 1 351 ? 14.890 5.710 -25.740 1.00 96.50 351 ARG A C 1
ATOM 2671 O O . ARG A 1 351 ? 15.204 6.583 -24.931 1.00 96.50 351 ARG A O 1
ATOM 2678 N N . PRO A 1 352 ? 13.965 5.940 -26.688 1.00 94.69 352 PRO A N 1
ATOM 2679 C CA . PRO A 1 352 ? 13.260 7.209 -26.775 1.00 94.69 352 PRO A CA 1
ATOM 2680 C C . PRO A 1 352 ? 12.214 7.321 -25.659 1.00 94.69 352 PRO A C 1
ATOM 2682 O O . PRO A 1 352 ? 11.332 6.474 -25.545 1.00 94.69 352 PRO A O 1
ATOM 2685 N N . LEU A 1 353 ? 12.256 8.413 -24.894 1.00 94.94 353 LEU A N 1
ATOM 2686 C CA . LEU A 1 353 ? 11.198 8.766 -23.946 1.00 94.94 353 LEU A CA 1
ATOM 2687 C C . LEU A 1 353 ? 10.216 9.749 -24.584 1.00 94.94 353 LEU A C 1
ATOM 2689 O O . LEU A 1 353 ? 10.623 10.770 -25.142 1.00 94.94 353 LEU A O 1
ATOM 2693 N N . ARG A 1 354 ? 8.916 9.468 -24.462 1.00 92.00 354 ARG A N 1
ATOM 2694 C CA . ARG A 1 354 ? 7.840 10.334 -24.965 1.00 92.00 354 ARG A CA 1
ATOM 2695 C C . ARG A 1 354 ? 6.937 10.776 -23.828 1.00 92.00 354 ARG A C 1
ATOM 2697 O O . ARG A 1 354 ? 6.412 9.946 -23.087 1.00 92.00 354 ARG A O 1
ATOM 2704 N N . ARG A 1 355 ? 6.710 12.085 -23.712 1.00 90.94 355 ARG A N 1
ATOM 2705 C CA . ARG A 1 355 ? 5.882 12.652 -22.637 1.00 90.94 355 ARG A CA 1
ATOM 2706 C C . ARG A 1 355 ? 4.425 12.223 -22.775 1.00 90.94 355 ARG A C 1
ATOM 2708 O O . ARG A 1 355 ? 3.745 11.993 -21.780 1.00 90.94 355 ARG A O 1
ATOM 2715 N N . GLU A 1 356 ? 3.974 12.054 -24.011 1.00 91.88 356 GLU A N 1
ATOM 2716 C CA . GLU A 1 356 ? 2.627 11.630 -24.379 1.00 91.88 356 GLU A CA 1
ATOM 2717 C C . GLU A 1 356 ? 2.321 10.226 -23.845 1.00 91.88 356 GLU A C 1
ATOM 2719 O O . GLU A 1 356 ? 1.201 9.967 -23.409 1.00 91.88 356 GLU A O 1
ATOM 2724 N N . ARG A 1 357 ? 3.320 9.331 -23.820 1.00 90.38 357 ARG A N 1
ATOM 2725 C CA . ARG A 1 357 ? 3.161 7.963 -23.308 1.00 90.38 357 ARG A CA 1
ATOM 2726 C C . ARG A 1 357 ? 2.911 7.961 -21.804 1.00 90.38 357 ARG A C 1
ATOM 2728 O O . ARG A 1 357 ? 1.951 7.349 -21.348 1.00 90.38 357 ARG A O 1
ATOM 2735 N N . VAL A 1 358 ? 3.702 8.721 -21.050 1.00 91.38 358 VAL A N 1
ATOM 2736 C CA . VAL A 1 358 ? 3.494 8.888 -19.604 1.00 91.38 358 VAL A CA 1
ATOM 2737 C C . VAL A 1 358 ? 2.140 9.552 -19.325 1.00 91.38 358 VAL A C 1
ATOM 2739 O O . VAL A 1 358 ? 1.386 9.097 -18.470 1.00 91.38 358 VAL A O 1
ATOM 2742 N N . GLN A 1 359 ? 1.768 10.590 -20.080 1.00 91.56 359 GLN A N 1
ATOM 2743 C CA . GLN A 1 359 ? 0.457 11.233 -19.933 1.00 91.56 359 GLN A CA 1
ATOM 2744 C C . GLN A 1 359 ? -0.707 10.275 -20.231 1.00 91.56 359 GLN A C 1
ATOM 2746 O O . GLN A 1 359 ? -1.743 10.339 -19.563 1.00 91.56 359 GLN A O 1
ATOM 2751 N N . ALA A 1 360 ? -0.544 9.373 -21.202 1.00 91.12 360 ALA A N 1
ATOM 2752 C CA . ALA A 1 360 ? -1.518 8.327 -21.482 1.00 91.12 360 ALA A CA 1
ATOM 2753 C C . ALA A 1 360 ? -1.645 7.346 -20.305 1.00 91.12 360 ALA A C 1
ATOM 2755 O O . ALA A 1 360 ? -2.771 7.043 -19.911 1.00 91.12 360 ALA A O 1
ATOM 2756 N N . LEU A 1 361 ? -0.530 6.931 -19.689 1.00 91.81 361 LEU A N 1
ATOM 2757 C CA . LEU A 1 361 ? -0.538 6.100 -18.476 1.00 91.81 361 LEU A CA 1
ATOM 2758 C C . LEU A 1 361 ? -1.250 6.803 -17.315 1.00 91.81 361 LEU A C 1
ATOM 2760 O O . LEU A 1 361 ? -2.157 6.232 -16.715 1.00 91.81 361 LEU A O 1
ATOM 2764 N N . VAL A 1 362 ? -0.942 8.079 -17.064 1.00 91.19 362 VAL A N 1
ATOM 2765 C CA . VAL A 1 362 ? -1.638 8.899 -16.055 1.00 91.19 362 VAL A CA 1
ATOM 2766 C C . VAL A 1 362 ? -3.147 8.936 -16.317 1.00 91.19 362 VAL A C 1
ATOM 2768 O O . VAL A 1 362 ? -3.952 8.803 -15.392 1.00 91.19 362 VAL A O 1
ATOM 2771 N N . LYS A 1 363 ? -3.565 9.096 -17.579 1.00 89.31 363 LYS A N 1
ATOM 2772 C CA . LYS A 1 363 ? -4.986 9.094 -17.955 1.00 89.31 363 LYS A CA 1
ATOM 2773 C C . LYS A 1 363 ? -5.641 7.733 -17.704 1.00 89.31 363 LYS A C 1
ATOM 2775 O O . LYS A 1 363 ? -6.764 7.701 -17.200 1.00 89.31 363 LYS A O 1
ATOM 2780 N N . GLN A 1 364 ? -4.959 6.633 -18.023 1.00 87.44 364 GLN A N 1
ATOM 2781 C CA . GLN A 1 364 ? -5.447 5.279 -17.752 1.00 87.44 364 GLN A CA 1
ATOM 2782 C C . GLN A 1 364 ? -5.600 5.040 -16.250 1.00 87.44 364 GLN A C 1
ATOM 2784 O O . GLN A 1 364 ? -6.684 4.662 -15.808 1.00 87.44 364 GLN A O 1
ATOM 2789 N N . PHE A 1 365 ? -4.591 5.383 -15.448 1.00 87.50 365 PHE A N 1
ATOM 2790 C CA . PHE A 1 365 ? -4.674 5.265 -13.995 1.00 87.50 365 PHE A CA 1
ATOM 2791 C C . PHE A 1 365 ? -5.800 6.109 -13.389 1.00 87.50 365 PHE A C 1
ATOM 2793 O O . PHE A 1 365 ? -6.503 5.636 -12.497 1.00 87.50 365 PHE A O 1
ATOM 2800 N N . ARG A 1 366 ? -6.039 7.328 -13.892 1.00 83.81 366 ARG A N 1
ATOM 2801 C CA . ARG A 1 366 ? -7.177 8.158 -13.452 1.00 83.81 366 ARG A CA 1
ATOM 2802 C C . ARG A 1 366 ? -8.528 7.527 -13.784 1.00 83.81 366 ARG A C 1
ATOM 2804 O O . ARG A 1 366 ? -9.457 7.640 -12.990 1.00 83.81 366 ARG A O 1
ATOM 2811 N N . ALA A 1 367 ? -8.651 6.902 -14.952 1.00 79.50 367 ALA A N 1
ATOM 2812 C CA . ALA A 1 367 ? -9.915 6.342 -15.421 1.00 79.50 367 ALA A CA 1
ATOM 2813 C C . ALA A 1 367 ? -10.223 4.962 -14.815 1.00 79.50 367 ALA A C 1
ATOM 2815 O O . ALA A 1 367 ? -11.368 4.673 -14.471 1.00 79.50 367 ALA A O 1
ATOM 2816 N N . GLN A 1 368 ? -9.211 4.102 -14.707 1.00 71.19 368 GLN A N 1
ATOM 2817 C CA . GLN A 1 368 ? -9.374 2.672 -14.433 1.00 71.19 368 GLN A CA 1
ATOM 2818 C C . GLN A 1 368 ? -8.702 2.229 -13.132 1.00 71.19 368 GLN A C 1
ATOM 2820 O O . GLN A 1 368 ? -8.931 1.111 -12.689 1.00 71.19 368 GLN A O 1
ATOM 2825 N N . GLY A 1 369 ? -7.866 3.068 -12.514 1.00 72.31 369 GLY A N 1
ATOM 2826 C CA . GLY A 1 369 ? -7.049 2.681 -11.362 1.00 72.31 369 GLY A CA 1
ATOM 2827 C C . GLY A 1 369 ? -5.893 1.739 -11.711 1.00 72.31 369 GLY A C 1
ATOM 2828 O O . GLY A 1 369 ? -4.983 1.589 -10.912 1.00 72.31 369 GLY A O 1
ATOM 2829 N N . VAL A 1 370 ? -5.871 1.153 -12.905 1.00 74.88 370 VAL A N 1
ATOM 2830 C CA . VAL A 1 370 ? -4.838 0.226 -13.374 1.00 74.88 370 VAL A CA 1
ATOM 2831 C C . VAL A 1 370 ? -4.465 0.557 -14.815 1.00 74.88 370 VAL A C 1
ATOM 2833 O O . VAL A 1 370 ? -5.254 1.171 -15.537 1.00 74.88 370 VAL A O 1
ATOM 2836 N N . VAL A 1 371 ? -3.271 0.150 -15.240 1.00 72.25 371 VAL A N 1
ATOM 2837 C CA . VAL A 1 371 ? -2.911 0.146 -16.663 1.00 72.25 371 VAL A CA 1
ATOM 2838 C C . VAL A 1 371 ? -3.604 -1.055 -17.285 1.00 72.25 371 VAL A C 1
ATOM 2840 O O . VAL A 1 371 ? -3.433 -2.184 -16.824 1.00 72.25 371 VAL A O 1
ATOM 2843 N N . ALA A 1 372 ? -4.416 -0.824 -18.316 1.00 60.72 372 ALA A N 1
ATOM 2844 C CA . ALA A 1 372 ? -4.913 -1.927 -19.118 1.00 60.72 372 ALA A CA 1
ATOM 2845 C C . ALA A 1 372 ? -3.695 -2.603 -19.753 1.00 60.72 372 ALA A C 1
ATOM 2847 O O . ALA A 1 372 ? -2.990 -1.974 -20.543 1.00 60.72 372 ALA A O 1
ATOM 2848 N N . MET A 1 373 ? -3.440 -3.864 -19.396 1.00 52.12 373 MET A N 1
ATOM 2849 C CA . MET A 1 373 ? -2.486 -4.696 -20.123 1.00 52.12 373 MET A CA 1
ATOM 2850 C C . MET A 1 373 ? -2.855 -4.594 -21.598 1.00 52.12 373 MET A C 1
ATOM 2852 O O . MET A 1 373 ? -3.953 -5.011 -21.979 1.00 52.12 373 MET A O 1
ATOM 2856 N N . ALA A 1 374 ? -1.977 -4.005 -22.410 1.00 39.84 374 ALA A N 1
ATOM 2857 C CA . ALA A 1 374 ? -2.130 -4.017 -23.851 1.00 39.84 374 ALA A CA 1
ATOM 2858 C C . ALA A 1 374 ? -2.096 -5.486 -24.287 1.00 39.84 374 ALA A C 1
ATOM 2860 O O . ALA A 1 374 ? -1.032 -6.082 -24.443 1.00 39.84 374 ALA A O 1
ATOM 2861 N N . HIS A 1 375 ? -3.269 -6.106 -24.407 1.00 35.12 375 HIS A N 1
ATOM 2862 C CA . HIS A 1 375 ? -3.404 -7.362 -25.119 1.00 35.12 375 HIS A CA 1
ATOM 2863 C C . HIS A 1 375 ? -3.082 -7.058 -26.582 1.00 35.12 375 HIS A C 1
ATOM 2865 O O . HIS A 1 375 ? -3.933 -6.567 -27.315 1.00 35.12 375 HIS A O 1
ATOM 2871 N N . GLY A 1 376 ? -1.835 -7.332 -26.967 1.00 34.62 376 GLY A N 1
ATOM 2872 C CA . GLY A 1 376 ? -1.437 -7.500 -28.360 1.00 34.62 376 GLY A CA 1
ATOM 2873 C C . GLY A 1 376 ? -0.963 -6.248 -29.089 1.00 34.62 376 GLY A C 1
ATOM 2874 O O . GLY A 1 376 ? -1.558 -5.899 -30.095 1.00 34.62 376 GLY A O 1
ATOM 2875 N N . ASP A 1 377 ? 0.143 -5.637 -28.655 1.00 30.44 377 ASP A N 1
ATOM 2876 C CA . ASP A 1 377 ? 0.908 -4.733 -29.542 1.00 30.44 377 ASP A CA 1
ATOM 2877 C C . ASP A 1 377 ? 2.420 -5.043 -29.574 1.00 30.44 377 ASP A C 1
ATOM 2879 O O . ASP A 1 377 ? 3.218 -4.305 -30.142 1.00 30.44 377 ASP A O 1
ATOM 2883 N N . TRP A 1 378 ? 2.833 -6.175 -28.987 1.00 37.81 378 TRP A N 1
ATOM 2884 C CA . TRP A 1 378 ? 4.231 -6.632 -28.979 1.00 37.81 378 TRP A CA 1
ATOM 2885 C C . TRP A 1 378 ? 4.535 -7.758 -29.979 1.00 37.81 378 TRP A C 1
ATOM 2887 O O . TRP A 1 378 ? 5.566 -8.414 -29.855 1.00 37.81 378 TRP A O 1
ATOM 2897 N N . ALA A 1 379 ? 3.676 -7.985 -30.979 1.00 34.94 379 ALA A N 1
ATOM 2898 C CA . ALA A 1 379 ? 3.986 -8.868 -32.105 1.00 34.94 379 ALA A CA 1
ATOM 2899 C C . ALA A 1 379 ? 3.030 -8.641 -33.291 1.00 34.94 379 ALA A C 1
ATOM 2901 O O . ALA A 1 379 ? 2.149 -9.460 -33.537 1.00 34.94 379 ALA A O 1
ATOM 2902 N N . GLU A 1 380 ? 3.230 -7.579 -34.073 1.00 27.36 380 GLU A N 1
ATOM 2903 C CA . GLU A 1 380 ? 3.065 -7.768 -35.517 1.00 27.36 380 GLU A CA 1
ATOM 2904 C C . GLU A 1 380 ? 4.401 -8.298 -36.048 1.00 27.36 380 GLU A C 1
ATOM 2906 O O . GLU A 1 380 ? 5.430 -7.621 -35.910 1.00 27.36 380 GLU A O 1
ATOM 2911 N N . PRO A 1 381 ? 4.441 -9.507 -36.637 1.00 33.91 381 PRO A N 1
ATOM 2912 C CA . PRO A 1 381 ? 5.540 -9.855 -37.513 1.00 33.91 381 PRO A CA 1
ATOM 2913 C C . PRO A 1 381 ? 5.570 -8.771 -38.586 1.00 33.91 381 PRO A C 1
ATOM 2915 O O . PRO A 1 381 ? 4.561 -8.526 -39.244 1.00 33.91 381 PRO A O 1
ATOM 2918 N N . ARG A 1 382 ? 6.715 -8.107 -38.759 1.00 39.41 382 ARG A N 1
ATOM 2919 C CA . ARG A 1 382 ? 6.986 -7.367 -39.989 1.00 39.41 382 ARG A CA 1
ATOM 2920 C C . ARG A 1 382 ? 6.793 -8.360 -41.132 1.00 39.41 382 ARG A C 1
ATOM 2922 O O . ARG A 1 382 ? 7.697 -9.140 -41.414 1.00 39.41 382 ARG A O 1
ATOM 2929 N N . GLU A 1 383 ? 5.619 -8.345 -41.755 1.00 34.91 383 GLU A N 1
ATOM 2930 C CA . GLU A 1 383 ? 5.439 -8.894 -43.085 1.00 34.91 383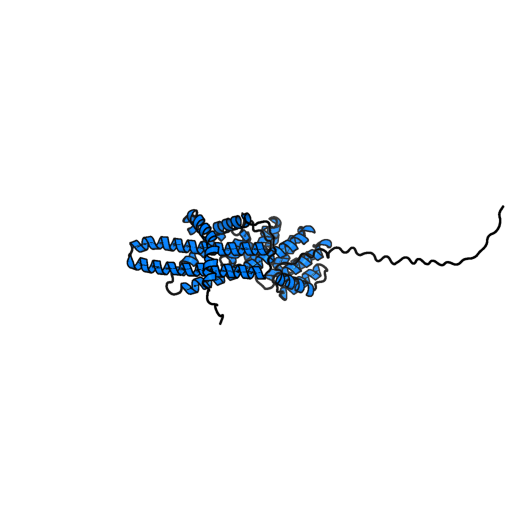 GLU A CA 1
ATOM 2931 C C . GLU A 1 383 ? 6.445 -8.157 -43.962 1.00 34.91 383 GLU A C 1
ATOM 2933 O O . GLU A 1 383 ? 6.320 -6.963 -44.259 1.00 34.91 383 GLU A O 1
ATOM 2938 N N . GLU A 1 384 ? 7.516 -8.872 -44.296 1.00 38.69 384 GLU A N 1
ATOM 2939 C CA . GLU A 1 384 ? 8.356 -8.571 -45.434 1.00 38.69 384 GLU A CA 1
ATOM 2940 C C . GLU A 1 384 ? 7.425 -8.288 -46.610 1.00 38.69 384 GLU A C 1
ATOM 2942 O O . GLU A 1 384 ? 6.805 -9.188 -47.177 1.00 38.69 384 GLU A O 1
ATOM 2947 N N . ARG A 1 385 ? 7.301 -7.005 -46.964 1.00 39.81 385 ARG A N 1
ATOM 2948 C CA . ARG A 1 385 ? 6.755 -6.590 -48.252 1.00 39.81 385 ARG A CA 1
ATOM 2949 C C . ARG A 1 385 ? 7.667 -7.152 -49.329 1.00 39.81 385 ARG A C 1
ATOM 2951 O O . ARG A 1 385 ? 8.596 -6.488 -49.784 1.00 39.81 385 ARG A O 1
ATOM 2958 N N . MET A 1 386 ? 7.385 -8.378 -49.732 1.00 38.72 386 MET A N 1
ATOM 2959 C CA . MET A 1 386 ? 7.870 -8.929 -50.976 1.00 38.72 386 MET A CA 1
ATOM 2960 C C . MET A 1 386 ? 7.110 -8.209 -52.104 1.00 38.72 386 MET A C 1
ATOM 2962 O O . MET A 1 386 ? 5.878 -8.134 -52.063 1.00 38.72 386 MET A O 1
ATOM 2966 N N . PRO A 1 387 ? 7.804 -7.596 -53.075 1.00 42.53 387 PRO A N 1
ATOM 2967 C CA . PRO A 1 387 ? 7.144 -6.895 -54.168 1.00 42.53 387 PRO A CA 1
ATOM 2968 C C . PRO A 1 387 ? 6.382 -7.890 -55.061 1.00 42.53 387 PRO A C 1
ATOM 2970 O O . PRO A 1 387 ? 6.820 -9.033 -55.216 1.00 42.53 387 PRO A O 1
ATOM 2973 N N . PRO A 1 388 ? 5.257 -7.479 -55.673 1.00 41.50 388 PRO A N 1
ATOM 2974 C CA . PRO A 1 388 ? 4.463 -8.366 -56.510 1.00 41.50 388 PRO A CA 1
ATOM 2975 C C . PRO A 1 388 ? 5.258 -8.785 -57.749 1.00 41.50 388 PRO A C 1
ATOM 2977 O O . PRO A 1 388 ? 5.786 -7.949 -58.489 1.00 41.50 388 PRO A O 1
ATOM 2980 N N . ALA A 1 389 ? 5.315 -10.096 -57.982 1.00 40.91 389 ALA A N 1
ATOM 2981 C CA . ALA A 1 389 ? 5.819 -10.671 -59.215 1.00 40.91 389 ALA A CA 1
ATOM 2982 C C . ALA A 1 389 ? 4.996 -10.135 -60.398 1.00 40.91 389 ALA A C 1
ATOM 2984 O O . ALA A 1 389 ? 3.784 -10.335 -60.481 1.00 40.91 389 ALA A O 1
ATOM 2985 N N . ARG A 1 390 ? 5.667 -9.435 -61.317 1.00 41.94 390 ARG A N 1
ATOM 2986 C CA . ARG A 1 390 ? 5.113 -9.055 -62.619 1.00 41.94 390 ARG A CA 1
ATOM 2987 C C . ARG A 1 390 ? 4.893 -10.318 -63.448 1.00 41.94 390 ARG A C 1
ATOM 2989 O O . ARG A 1 390 ? 5.840 -10.860 -64.009 1.00 41.94 390 ARG A O 1
ATOM 2996 N N . GLY A 1 391 ? 3.644 -10.759 -63.545 1.00 42.28 391 GLY A N 1
ATOM 2997 C CA . GLY A 1 391 ? 3.197 -11.617 -64.634 1.00 42.28 391 GLY A CA 1
ATOM 2998 C C . GLY A 1 391 ? 2.982 -10.762 -65.878 1.00 42.28 391 GLY A C 1
ATOM 2999 O O . GLY A 1 391 ? 1.955 -10.103 -65.990 1.00 42.28 391 GLY A O 1
ATOM 3000 N N . ASN A 1 392 ? 3.949 -10.759 -66.796 1.00 43.25 392 ASN A N 1
ATOM 3001 C CA . ASN A 1 392 ? 3.707 -10.330 -68.170 1.00 43.25 392 ASN A CA 1
ATOM 3002 C C . ASN A 1 392 ? 3.401 -11.580 -68.994 1.00 43.25 392 ASN A C 1
ATOM 3004 O O . ASN A 1 392 ? 4.311 -12.295 -69.408 1.00 43.25 392 ASN A O 1
ATOM 3008 N N . GLY A 1 393 ? 2.110 -11.823 -69.209 1.00 40.75 393 GLY A N 1
ATOM 3009 C CA . GLY A 1 393 ? 1.656 -12.493 -70.415 1.00 40.75 393 GLY A CA 1
ATOM 3010 C C . GLY A 1 393 ? 1.790 -11.518 -71.582 1.00 40.75 393 GLY A C 1
ATOM 3011 O O . GLY A 1 393 ? 1.309 -10.389 -71.505 1.00 40.75 393 GLY A O 1
ATOM 3012 N N . LEU A 1 394 ? 2.474 -11.953 -72.631 1.00 44.06 394 LEU A N 1
ATOM 3013 C CA . LEU A 1 394 ? 2.279 -11.450 -73.980 1.00 44.06 394 LEU A CA 1
ATOM 3014 C C . LEU A 1 394 ? 1.990 -12.678 -74.834 1.00 44.06 394 LEU A C 1
ATOM 3016 O O . LEU A 1 394 ? 2.885 -13.475 -75.113 1.00 44.06 394 LEU A O 1
ATOM 3020 N N . ASP A 1 395 ? 0.710 -12.827 -75.159 1.00 43.84 395 ASP A N 1
ATOM 3021 C CA . ASP A 1 395 ? 0.271 -13.464 -76.389 1.00 43.84 395 ASP A CA 1
ATOM 3022 C C . ASP A 1 395 ? 0.929 -12.738 -77.569 1.00 43.84 395 ASP A C 1
ATOM 3024 O O . ASP A 1 395 ? 0.902 -11.509 -77.617 1.00 43.84 395 ASP A O 1
ATOM 3028 N N . GLU A 1 396 ? 1.476 -13.486 -78.523 1.00 45.97 396 GLU A N 1
ATOM 3029 C CA . GLU A 1 396 ? 1.206 -13.215 -79.936 1.00 45.97 396 GLU A CA 1
ATOM 3030 C C . GLU A 1 396 ? 1.485 -14.462 -80.789 1.00 45.97 396 GLU A C 1
ATOM 3032 O O . GLU A 1 396 ? 2.576 -15.037 -80.796 1.00 45.97 396 GLU A O 1
ATOM 3037 N N . ASP A 1 397 ? 0.420 -14.875 -81.472 1.00 47.16 397 ASP A N 1
ATOM 3038 C CA . ASP A 1 397 ? 0.305 -15.925 -82.475 1.00 47.16 397 ASP A CA 1
ATOM 3039 C C . ASP A 1 397 ? 1.293 -15.772 -83.638 1.00 47.16 397 ASP A C 1
ATOM 3041 O O . ASP A 1 397 ? 1.410 -14.677 -84.175 1.00 47.16 397 ASP A O 1
ATOM 3045 N N . VAL A 1 398 ? 1.826 -16.886 -84.168 1.00 46.34 398 VAL A N 1
ATOM 3046 C CA . VAL A 1 398 ? 1.918 -17.096 -85.630 1.00 46.34 398 VAL A CA 1
ATOM 3047 C C . VAL A 1 398 ? 1.781 -18.588 -85.977 1.00 46.34 398 VAL A C 1
ATOM 3049 O O . VAL A 1 398 ? 2.566 -19.439 -85.567 1.00 46.34 398 VAL A O 1
ATOM 3052 N N . HIS A 1 399 ? 0.762 -18.853 -86.794 1.00 44.53 399 HIS A N 1
ATOM 3053 C CA . HIS A 1 399 ? 0.502 -20.013 -87.647 1.00 44.53 399 HIS A CA 1
ATOM 3054 C C . HIS A 1 399 ? 1.719 -20.802 -88.171 1.00 44.53 399 HIS A C 1
ATOM 3056 O O . HIS A 1 399 ? 2.632 -20.224 -88.750 1.00 44.53 399 HIS A O 1
ATOM 3062 N N . ALA A 1 400 ? 1.615 -22.138 -88.175 1.00 39.47 400 ALA A N 1
ATOM 3063 C CA . ALA A 1 400 ? 1.420 -22.945 -89.396 1.00 39.47 400 ALA A CA 1
ATOM 3064 C C . ALA A 1 400 ? 1.688 -24.442 -89.132 1.00 39.47 400 ALA A C 1
ATOM 3066 O O . ALA A 1 400 ? 2.806 -24.853 -88.838 1.00 39.47 400 ALA A O 1
ATOM 3067 N N . ALA A 1 401 ? 0.660 -25.271 -89.317 1.00 46.84 401 ALA A N 1
ATOM 3068 C CA . ALA A 1 401 ? 0.824 -26.649 -89.793 1.00 46.84 401 ALA A CA 1
ATOM 3069 C C . ALA A 1 401 ? 0.909 -26.589 -91.342 1.00 46.84 401 ALA A C 1
ATOM 3071 O O . ALA A 1 401 ? 0.392 -25.612 -91.896 1.00 46.84 401 ALA A O 1
ATOM 3072 N N . PRO A 1 402 ? 1.483 -27.571 -92.077 1.00 56.81 402 PRO A N 1
ATOM 3073 C CA . PRO A 1 402 ? 0.938 -28.935 -92.069 1.00 56.81 402 PRO A CA 1
ATOM 3074 C C . PRO A 1 402 ? 1.940 -30.086 -92.324 1.00 56.81 402 PRO A C 1
ATOM 3076 O O . PRO A 1 402 ? 3.023 -29.897 -92.861 1.00 56.81 402 PRO A O 1
ATOM 3079 N N . GLY A 1 403 ? 1.475 -31.313 -92.059 1.00 41.53 403 GLY A N 1
ATOM 3080 C CA . GLY A 1 403 ? 1.802 -32.479 -92.892 1.00 41.53 403 GLY A CA 1
ATOM 3081 C C . GLY A 1 403 ? 2.923 -33.404 -92.408 1.00 41.53 403 GLY A C 1
ATOM 3082 O O . GLY A 1 403 ? 4.095 -33.141 -92.636 1.00 41.53 403 GLY A O 1
ATOM 3083 N N . ALA A 1 404 ? 2.515 -34.538 -91.830 1.00 41.69 404 ALA A N 1
ATOM 3084 C CA . ALA A 1 404 ? 3.256 -35.808 -91.761 1.00 41.69 404 ALA A CA 1
ATOM 3085 C C . ALA A 1 404 ? 3.601 -36.346 -93.179 1.00 41.69 404 ALA A C 1
ATOM 3087 O O . ALA A 1 404 ? 2.985 -35.858 -94.135 1.00 41.69 404 ALA A O 1
ATOM 3088 N N . PRO A 1 405 ? 4.449 -37.383 -93.375 1.00 52.81 405 PRO A N 1
ATOM 3089 C CA . PRO A 1 405 ? 5.076 -38.314 -92.419 1.00 52.81 405 PRO A CA 1
ATOM 3090 C C . PRO A 1 405 ? 6.603 -38.221 -92.263 1.00 52.81 405 PRO A C 1
ATOM 3092 O O . PRO A 1 405 ? 7.280 -37.666 -93.157 1.00 52.81 405 PRO A O 1
#

pLDDT: mean 75.89, std 18.75, range [27.36, 97.19]

Secondary structure (DSSP, 8-state):
--------HHHHHHHHHHHHHHHHHHHHHHHHS-HHHHHHSTHHHHHHHHHHHHHHHH--S------HHHHHHHHHHHHHHHHHHHHHHHHHHHHHHHHHHHHHHHHHHHHHHHHHHHHHHHHHHHHHHHHHHHHHHHHHTT----TT--HHHHHHHHHHTTSS---BTB-HHHHHHHHHHHS-HHHHHHHHHHHHHHHHHHHHH-TTTHHHHHHHHHHHHHHHHHHHHHHHHHHHHHHHHHHHHHHHH-TTHHHHHHHHHHHHHTTTS---HHHHHHHHHHHHTS-HHHHHHHHHHTT--HHHHHHHGGGS-GGGHHHHHHHHHHHHHTTS---HHHHHHHHHHHHHTT----HHHHHHHHHHHHHHSS----TT-S-------PPPP----------------